Protein 3L82 (pdb70)

Nearest PDB structures (foldseek):
  8w8g-assembly2_C  TM=9.616E-01  e=1.452E-21  Homo sapiens
  3bqo-assembly1_A  TM=9.490E-01  e=7.844E-21  Homo sapiens
  8w8g-assembly2_D  TM=9.387E-01  e=7.844E-21  Homo sapiens
  1h6o-assembly1_A-2  TM=8.846E-01  e=1.031E-17  Homo sapiens
  3bu8-assembly1_B  TM=7.447E-01  e=5.905E-07  Homo sapiens

B-factor: mean 56.63, std 23.35, range [15.98, 159.86]

Solvent-accessible surface area: 20944 Å² total

Radius of gyration: 24.96 Å; Cα contacts (8 Å, |Δi|>4): 464; chains: 2; bounding box: 60×70×69 Å

InterPro domains:
  IPR001005 SANT/Myb domain [PF00249] (380-427)
  IPR001005 SANT/Myb domain [PS50090] (375-428)
  IPR001005 SANT/Myb domain [SM00717] (379-430)
  IPR009057 Homedomain-like superfamily [SSF46689] (382-435)
  IPR013867 Telomere repeat-binding factor, dimerisation domain [PF08558] (77-269)
  IPR017357 Telomeric repeat-binding factor 1/2 [PIRSF038016] (1-439)
  IPR017930 Myb domain [PS51294] (375-432)
  IPR036507 Telomere repeat-binding factor, dimerisation domain superfamily [G3DSA:1.25.40.210] (58-268)
  IPR036507 Telomere repeat-binding factor, dimerisation domain superfamily [SSF63600] (63-265)
  IPR052450 Telomeric Repeat-Binding Domain-Containing Protein [PTHR46734] (14-439)

Organism: Homo sapiens (NCBI:txid9606)

Foldseek 3Di:
DCVVVVVVLVVLLLLLVLLLQLLVCLLVVPVVSNVVSLVVSVVSVVPHPDDDPVSVLSVLSNVLSVLLVCLLVFQDDDDPPRLDGSLNVSCSLVVRDDDDVVLSVLVNVLSLVSSLLSCVVQVLPSSVVSLCVPVVDPDDPPCNVVVVCSVPRDRPCVVCVVSDPPVPSVSVVSVVSSVVSVPRDVVVVVVVVVD/DVDDPDDDDDDDAAEEEEEPLCPPAPFHQVCLCCDDCWDWDAADQVCQQPPQGNAIKTANHVVGIYGYGYDYDQVRCLQVLQVHQAYEYEYAFFPVDDDPLVVVLVSVCNDCVSHHQLREYEYEHEHAADVTHGDPVVVCVSNVVVVSSHHYDYWYAYRNPGPGVVVRVVVSSVSRVVD

Secondary structure (DSSP, 8-state):
-THHHHHHHHHHH--HHHHHHHHHHHHHT-HHHHHHHHHHHHHHHHT-SEE-HHHHHHHHHHHHHHHHTTTT-TT---SSSTT--HHHHH--TTTS--SSHHHHHHHHHHHHHHHHHT---S-HHHHHHHHHHHT-SSS----HHHH--TTTTS--HHHHTTT-S---HHHHHHHHHHHHHTTS---HHHHHHH-/---SSSPPPP-PPPEE---GGGTSSSS-HHHH----SS--EEPPGGG--TTS---EEEESSSS-EEEE---S----HHHHHHH-SBEEEEEE--TT----HHHHHHH----TTSS-S-S-EEEEEEESSTTS---HHHHHHHTTGGGG-S-EEEEEEETTT-TTHHHHHHHHTTTTTT-

CATH classification: 1.25.40.210

Structure (mmCIF, N/CA/C/O backbone):
data_3L82
#
_entry.id   3L82
#
_cell.length_a   68.097
_cell.length_b   68.097
_cell.length_c   234.421
_cell.angle_alpha   90.00
_cell.angle_beta   90.00
_cell.angle_gamma   90.00
#
_symmetry.space_group_name_H-M   'P 43 21 2'
#
loop_
_entity.id
_entity.type
_entity.pdbx_description
1 polymer 'Telomeric repeat-binding factor 1'
2 polymer 'F-box only protein 4'
3 water water
#
loop_
_atom_site.group_PDB
_atom_site.id
_atom_site.type_symbol
_atom_site.label_atom_id
_atom_site.label_alt_id
_atom_site.label_comp_id
_atom_site.label_asym_id
_atom_site.label_entity_id
_atom_site.label_seq_id
_atom_site.pdbx_PDB_ins_code
_atom_site.Cartn_x
_atom_site.Cartn_y
_atom_site.Cartn_z
_atom_site.occupancy
_atom_site.B_iso_or_equiv
_atom_site.auth_seq_id
_atom_site.auth_comp_id
_atom_site.auth_asym_id
_atom_site.auth_atom_id
_atom_site.pdbx_PDB_model_num
ATOM 1 N N . ALA A 1 11 ? 49.483 -5.413 19.869 1.00 107.92 64 ALA A N 1
ATOM 2 C CA . ALA A 1 11 ? 49.875 -4.476 18.782 1.00 102.18 64 ALA A CA 1
ATOM 3 C C . ALA A 1 11 ? 49.053 -4.735 17.522 1.00 101.76 64 ALA A C 1
ATOM 4 O O . ALA A 1 11 ? 49.451 -5.513 16.658 1.00 108.30 64 ALA A O 1
ATOM 6 N N . GLY A 1 12 ? 47.901 -4.071 17.430 1.00 99.70 65 GLY A N 1
ATOM 7 C CA . GLY A 1 12 ? 47.008 -4.217 16.282 1.00 91.08 65 GLY A CA 1
ATOM 8 C C . GLY A 1 12 ? 47.673 -3.780 14.979 1.00 81.50 65 GLY A C 1
ATOM 9 O O . GLY A 1 12 ? 47.085 -3.869 13.896 1.00 76.67 65 GLY A O 1
ATOM 10 N N . LEU A 1 13 ? 48.908 -3.297 15.092 1.00 68.00 66 LEU A N 1
ATOM 11 C CA . LEU A 1 13 ? 49.668 -2.865 13.928 1.00 63.92 66 LEU A CA 1
ATOM 12 C C . LEU A 1 13 ? 50.057 -4.122 13.164 1.00 63.72 66 LEU A C 1
ATOM 13 O O . LEU A 1 13 ? 50.232 -4.098 11.946 1.00 56.70 66 LEU A O 1
ATOM 18 N N . VAL A 1 14 ? 50.186 -5.221 13.902 1.00 64.24 67 VAL A N 1
ATOM 19 C CA . VAL A 1 14 ? 50.544 -6.503 13.320 1.00 57.65 67 VAL A CA 1
ATOM 20 C C . VAL A 1 14 ? 49.458 -6.921 12.349 1.00 57.09 67 VAL A C 1
ATOM 21 O O . VAL A 1 14 ? 49.739 -7.279 11.209 1.00 59.20 67 VAL A O 1
ATOM 25 N N . ALA A 1 15 ? 48.213 -6.867 12.804 1.00 47.08 68 ALA A N 1
ATOM 26 C CA . ALA A 1 15 ? 47.095 -7.255 11.960 1.00 47.51 68 ALA A CA 1
ATOM 27 C C . ALA A 1 15 ? 47.070 -6.419 10.689 1.00 52.98 68 ALA A C 1
ATOM 28 O O . ALA A 1 15 ? 46.533 -6.847 9.667 1.00 63.45 68 ALA A O 1
ATOM 30 N N . GLU A 1 16 ? 47.660 -5.229 10.755 1.00 58.46 69 GLU A N 1
ATOM 31 C CA . GLU A 1 16 ? 47.703 -4.337 9.601 1.00 59.22 69 GLU A CA 1
ATOM 32 C C . GLU A 1 16 ? 48.901 -4.671 8.714 1.00 54.19 69 GLU A C 1
ATOM 33 O O . GLU A 1 16 ? 48.897 -4.383 7.518 1.00 59.30 69 GLU A O 1
ATOM 39 N N . ALA A 1 17 ? 49.923 -5.278 9.312 1.00 42.15 70 ALA A N 1
ATOM 40 C CA . ALA A 1 17 ? 51.116 -5.693 8.585 1.00 45.89 70 ALA A CA 1
ATOM 41 C C . ALA A 1 17 ? 50.806 -7.005 7.854 1.00 54.11 70 ALA A C 1
ATOM 42 O O . ALA A 1 17 ? 51.454 -7.344 6.863 1.00 60.37 70 ALA A O 1
ATOM 44 N N . GLU A 1 18 ? 49.815 -7.744 8.348 1.00 48.60 71 GLU A N 1
ATOM 45 C CA . GLU A 1 18 ? 49.429 -8.998 7.719 1.00 43.25 71 GLU A CA 1
ATOM 46 C C . GLU A 1 18 ? 48.615 -8.671 6.474 1.00 48.24 71 GLU A C 1
ATOM 47 O O . GLU A 1 18 ? 48.625 -9.417 5.494 1.00 48.00 71 GLU A O 1
ATOM 53 N N . ALA A 1 19 ? 47.906 -7.548 6.515 1.00 44.31 72 ALA A N 1
ATOM 54 C CA . ALA A 1 19 ? 47.105 -7.124 5.373 1.00 45.11 72 ALA A CA 1
ATOM 55 C C . ALA A 1 19 ? 48.038 -6.743 4.226 1.00 46.82 72 ALA A C 1
ATOM 56 O O . ALA A 1 19 ? 47.758 -7.050 3.063 1.00 44.70 72 ALA A O 1
ATOM 58 N N . VAL A 1 20 ? 49.149 -6.082 4.555 1.00 43.24 73 VAL A N 1
ATOM 59 C CA . VAL A 1 20 ? 50.119 -5.679 3.538 1.00 44.70 73 VAL A CA 1
ATOM 60 C C . VAL A 1 20 ? 50.748 -6.911 2.894 1.00 36.67 73 VAL A C 1
ATOM 61 O O . VAL A 1 20 ? 50.739 -7.039 1.672 1.00 48.37 73 VAL A O 1
ATOM 65 N N . ALA A 1 21 ? 51.289 -7.816 3.713 1.00 36.37 74 ALA A N 1
ATOM 66 C CA . ALA A 1 21 ? 51.911 -9.031 3.188 1.00 30.29 74 ALA A CA 1
ATOM 67 C C . ALA A 1 21 ? 50.921 -9.801 2.316 1.00 37.38 74 ALA A C 1
ATOM 68 O O . ALA A 1 21 ? 51.303 -10.378 1.294 1.00 44.97 74 ALA A O 1
ATOM 70 N N . ALA A 1 22 ? 49.648 -9.798 2.719 1.00 37.83 75 ALA A N 1
ATOM 71 C CA . ALA A 1 22 ? 48.594 -10.484 1.967 1.00 39.39 75 ALA A CA 1
ATOM 72 C C . ALA A 1 22 ? 48.357 -9.817 0.614 1.00 37.11 75 ALA A C 1
ATOM 73 O O . ALA A 1 22 ? 48.110 -10.492 -0.385 1.00 45.38 75 ALA A O 1
ATOM 75 N N . GLY A 1 23 ? 48.415 -8.486 0.588 1.00 42.80 76 GLY A N 1
ATOM 76 C CA . GLY A 1 23 ? 48.235 -7.761 -0.661 1.00 27.78 76 GLY A CA 1
ATOM 77 C C . GLY A 1 23 ? 49.345 -8.157 -1.628 1.00 35.18 76 GLY A C 1
ATOM 78 O O . GLY A 1 23 ? 49.109 -8.282 -2.828 1.00 39.33 76 GLY A O 1
ATOM 79 N N . TRP A 1 24 ? 50.554 -8.371 -1.101 1.00 33.61 77 TRP A N 1
ATOM 80 C CA . TRP A 1 24 ? 51.691 -8.761 -1.932 1.00 39.01 77 TRP A CA 1
ATOM 81 C C . TRP A 1 24 ? 51.575 -10.176 -2.500 1.00 44.32 77 TRP A C 1
ATOM 82 O O . TRP A 1 24 ? 51.869 -10.407 -3.680 1.00 39.48 77 TRP A O 1
ATOM 101 N N . LEU A 1 26 ? 48.849 -11.883 -3.008 1.00 30.97 79 LEU A N 1
ATOM 102 C CA . LEU A 1 26 ? 47.771 -11.931 -3.988 1.00 31.67 79 LEU A CA 1
ATOM 103 C C . LEU A 1 26 ? 48.244 -11.539 -5.392 1.00 33.43 79 LEU A C 1
ATOM 104 O O . LEU A 1 26 ? 47.942 -12.231 -6.363 1.00 37.17 79 LEU A O 1
ATOM 109 N N . ASP A 1 27 ? 48.985 -10.436 -5.500 1.00 39.92 80 ASP A N 1
ATOM 110 C CA . ASP A 1 27 ? 49.502 -9.983 -6.791 1.00 39.80 80 ASP A CA 1
ATOM 111 C C . ASP A 1 27 ? 50.485 -10.995 -7.376 1.00 38.68 80 ASP A C 1
ATOM 112 O O . ASP A 1 27 ? 50.555 -11.182 -8.598 1.00 43.05 80 ASP A O 1
ATOM 117 N N . PHE A 1 28 ? 51.253 -11.636 -6.503 1.00 31.28 81 PHE A N 1
ATOM 118 C CA . PHE A 1 28 ? 52.235 -12.600 -6.963 1.00 35.21 81 PHE A CA 1
ATOM 119 C C . PHE A 1 28 ? 51.584 -13.865 -7.522 1.00 43.61 81 PHE A C 1
ATOM 120 O O . PHE A 1 28 ? 52.053 -14.416 -8.522 1.00 48.16 81 PHE A O 1
ATOM 128 N N . LEU A 1 29 ? 50.514 -14.331 -6.881 1.00 40.32 82 LEU A N 1
ATOM 129 C CA . LEU A 1 29 ? 49.835 -15.535 -7.346 1.00 33.78 82 LEU A CA 1
ATOM 130 C C . LEU A 1 29 ? 49.131 -15.274 -8.680 1.00 27.67 82 LEU A C 1
ATOM 131 O O . LEU A 1 29 ? 49.154 -16.116 -9.570 1.00 36.53 82 LEU A O 1
ATOM 136 N N . CYS A 1 30 ? 48.533 -14.099 -8.826 1.00 35.35 83 CYS A N 1
ATOM 137 C CA . CYS A 1 30 ? 47.858 -13.742 -10.073 1.00 34.84 83 CYS A CA 1
ATOM 138 C C . CYS A 1 30 ? 48.829 -13.811 -11.261 1.00 45.13 83 CYS A C 1
ATOM 139 O O . CYS A 1 30 ? 48.548 -14.448 -12.280 1.00 52.63 83 CYS A O 1
ATOM 142 N N . LEU A 1 31 ? 49.970 -13.145 -11.113 1.00 43.15 84 LEU A N 1
ATOM 143 C CA . LEU A 1 31 ? 51.017 -13.100 -12.131 1.00 37.15 84 LEU A CA 1
ATOM 144 C C . LEU A 1 31 ? 51.522 -14.504 -12.471 1.00 37.21 84 LEU A C 1
ATOM 145 O O . LEU A 1 31 ? 51.875 -14.802 -13.612 1.00 45.26 84 LEU A O 1
ATOM 150 N N . SER A 1 32 ? 51.553 -15.375 -11.475 1.00 33.07 85 SER A N 1
ATOM 151 C CA . SER A 1 32 ? 52.025 -16.735 -11.691 1.00 28.96 85 SER A CA 1
ATOM 152 C C . SER A 1 32 ? 50.932 -17.581 -12.365 1.00 37.08 85 SER A C 1
ATOM 153 O O . SER A 1 32 ? 51.224 -18.527 -13.096 1.00 38.66 85 SER A O 1
ATOM 156 N N . LEU A 1 33 ? 49.671 -17.227 -12.130 1.00 37.52 86 LEU A N 1
ATOM 157 C CA . LEU A 1 33 ? 48.566 -17.961 -12.735 1.00 33.82 86 LEU A CA 1
ATOM 158 C C . LEU A 1 33 ? 48.489 -17.580 -14.216 1.00 34.66 86 LEU A C 1
ATOM 159 O O . LEU A 1 33 ? 48.240 -18.427 -15.069 1.00 30.83 86 LEU A O 1
ATOM 164 N N . CYS A 1 34 ? 48.710 -16.301 -14.510 1.00 34.75 87 CYS A N 1
ATOM 165 C CA . CYS A 1 34 ? 48.689 -15.816 -15.885 1.00 34.37 87 CYS A CA 1
ATOM 166 C C . CYS A 1 34 ? 49.771 -16.511 -16.722 1.00 36.28 87 CYS A C 1
ATOM 167 O O . CYS A 1 34 ? 49.547 -16.826 -17.882 1.00 35.46 87 CYS A O 1
ATOM 170 N N . ARG A 1 35 ? 50.932 -16.765 -16.127 1.00 34.01 88 ARG A N 1
ATOM 171 C CA . ARG A 1 35 ? 52.026 -17.431 -16.839 1.00 46.19 88 ARG A CA 1
ATOM 172 C C . ARG A 1 35 ? 51.743 -18.894 -17.128 1.00 42.78 88 ARG A C 1
ATOM 173 O O . ARG A 1 35 ? 52.135 -19.423 -18.166 1.00 46.22 88 ARG A O 1
ATOM 181 N N . ALA A 1 36 ? 51.083 -19.567 -16.200 1.00 43.82 89 ALA A N 1
ATOM 182 C CA . ALA A 1 36 ? 50.772 -20.962 -16.431 1.00 38.78 89 ALA A CA 1
ATOM 183 C C . ALA A 1 36 ? 49.739 -21.050 -17.566 1.00 40.62 89 ALA A C 1
ATOM 184 O O . ALA A 1 36 ? 49.784 -21.964 -18.381 1.00 53.30 89 ALA A O 1
ATOM 186 N N . PHE A 1 37 ? 48.833 -20.078 -17.623 1.00 43.87 90 PHE A N 1
ATOM 187 C CA . PHE A 1 37 ? 47.795 -20.034 -18.655 1.00 45.53 90 PHE A CA 1
ATOM 188 C C . PHE A 1 37 ? 48.414 -19.881 -20.048 1.00 43.56 90 PHE A C 1
ATOM 189 O O . PHE A 1 37 ? 48.046 -20.586 -20.984 1.00 45.65 90 PHE A O 1
ATOM 197 N N . ARG A 1 38 ? 49.352 -18.950 -20.177 1.00 47.99 91 ARG A N 1
ATOM 198 C CA . ARG A 1 38 ? 50.027 -18.700 -21.447 1.00 47.52 91 ARG A CA 1
ATOM 199 C C . ARG A 1 38 ? 50.903 -19.870 -21.927 1.00 45.11 91 ARG A C 1
ATOM 200 O O . ARG A 1 38 ? 50.921 -20.185 -23.116 1.00 53.03 91 ARG A O 1
ATOM 208 N N . ASP A 1 39 ? 51.608 -20.525 -21.007 1.00 40.17 92 ASP A N 1
ATOM 209 C CA . ASP A 1 39 ? 52.488 -21.635 -21.385 1.00 47.73 92 ASP A CA 1
ATOM 210 C C . ASP A 1 39 ? 51.870 -23.037 -21.476 1.00 41.78 92 ASP A C 1
ATOM 211 O O . ASP A 1 39 ? 52.535 -23.967 -21.906 1.00 41.54 92 ASP A O 1
ATOM 216 N N . GLY A 1 40 ? 50.620 -23.207 -21.065 1.00 34.27 93 GLY A N 1
ATOM 217 C CA . GLY A 1 40 ? 49.998 -24.524 -21.158 1.00 27.02 93 GLY A CA 1
ATOM 218 C C . GLY A 1 40 ? 50.380 -25.511 -20.064 1.00 35.30 93 GLY A C 1
ATOM 219 O O . GLY A 1 40 ? 50.374 -26.727 -20.278 1.00 42.62 93 GLY A O 1
ATOM 220 N N . ARG A 1 41 ? 50.707 -25.006 -18.879 1.00 34.31 94 ARG A N 1
ATOM 221 C CA . ARG A 1 41 ? 51.088 -25.890 -17.785 1.00 36.05 94 ARG A CA 1
ATOM 222 C C . ARG A 1 41 ? 49.887 -26.140 -16.881 1.00 38.38 94 ARG A C 1
ATOM 223 O O . ARG A 1 41 ? 49.695 -25.464 -15.874 1.00 48.10 94 ARG A O 1
ATOM 231 N N . SER A 1 42 ? 49.085 -27.130 -17.251 1.00 44.12 95 SER A N 1
ATOM 232 C CA . SER A 1 42 ? 47.877 -27.474 -16.510 1.00 45.23 95 SER A CA 1
ATOM 233 C C . SER A 1 42 ? 48.072 -27.757 -15.031 1.00 44.27 95 SER A C 1
ATOM 234 O O . SER A 1 42 ? 47.346 -27.216 -14.198 1.00 44.55 95 SER A O 1
ATOM 237 N N . GLU A 1 43 ? 49.033 -28.608 -14.692 1.00 41.85 96 GLU A N 1
ATOM 238 C CA . GLU A 1 43 ? 49.249 -28.911 -13.289 1.00 39.76 96 GLU A CA 1
ATOM 239 C C . GLU A 1 43 ? 49.766 -27.728 -12.483 1.00 33.93 96 GLU A C 1
ATOM 240 O O . GLU A 1 43 ? 49.476 -27.628 -11.289 1.00 37.15 96 GLU A O 1
ATOM 246 N N . ASP A 1 44 ? 50.516 -26.828 -13.118 1.00 27.44 97 ASP A N 1
ATOM 247 C CA . ASP A 1 44 ? 51.010 -25.660 -12.395 1.00 40.56 97 ASP A CA 1
ATOM 248 C C . ASP A 1 44 ? 49.828 -24.737 -12.130 1.00 36.06 97 ASP A C 1
ATOM 249 O O . ASP A 1 44 ? 49.720 -24.148 -11.056 1.00 40.38 97 ASP A O 1
ATOM 254 N N . PHE A 1 45 ? 48.938 -24.642 -13.116 1.00 26.06 98 PHE A N 1
ATOM 255 C CA . PHE A 1 45 ? 47.756 -23.800 -13.044 1.00 35.10 98 PHE A CA 1
ATOM 256 C C . PHE A 1 45 ? 46.868 -24.226 -11.870 1.00 36.36 98 PHE A C 1
ATOM 257 O O . PHE A 1 45 ? 46.408 -23.397 -11.086 1.00 36.46 98 PHE A O 1
ATOM 265 N N . ARG A 1 46 ? 46.649 -25.529 -11.750 1.00 30.13 99 ARG A N 1
ATOM 266 C CA . ARG A 1 46 ? 45.825 -26.082 -10.683 1.00 35.14 99 ARG A CA 1
ATOM 267 C C . ARG A 1 46 ? 46.363 -25.795 -9.270 1.00 31.51 99 ARG A C 1
ATOM 268 O O . ARG A 1 46 ? 45.600 -25.439 -8.372 1.00 35.86 99 ARG A O 1
ATOM 276 N N . ARG A 1 47 ? 47.670 -25.952 -9.074 1.00 36.34 100 ARG A N 1
ATOM 277 C CA . ARG A 1 47 ? 48.283 -25.717 -7.762 1.00 38.39 100 ARG A CA 1
ATOM 278 C C . ARG A 1 47 ? 48.261 -24.248 -7.357 1.00 38.59 100 ARG A C 1
ATOM 279 O O . ARG A 1 47 ? 47.984 -23.921 -6.201 1.00 37.60 100 ARG A O 1
ATOM 287 N N . THR A 1 48 ? 48.548 -23.372 -8.318 1.00 27.22 101 THR A N 1
ATOM 288 C CA . THR A 1 48 ? 48.562 -21.951 -8.065 1.00 29.41 101 THR A CA 1
ATOM 289 C C . THR A 1 48 ? 47.136 -21.473 -7.823 1.00 32.81 101 THR A C 1
ATOM 290 O O . THR A 1 48 ? 46.904 -20.488 -7.114 1.00 32.09 101 THR A O 1
ATOM 294 N N . ARG A 1 49 ? 46.180 -22.189 -8.404 1.00 32.04 102 ARG A N 1
ATOM 295 C CA . ARG A 1 49 ? 44.778 -21.858 -8.228 1.00 32.41 102 ARG A CA 1
ATOM 296 C C . ARG A 1 49 ? 44.339 -22.163 -6.790 1.00 30.20 102 ARG A C 1
ATOM 297 O O . ARG A 1 49 ? 43.600 -21.382 -6.196 1.00 28.46 102 ARG A O 1
ATOM 305 N N . ASN A 1 50 ? 44.791 -23.294 -6.239 1.00 22.58 103 ASN A N 1
ATOM 306 C CA . ASN A 1 50 ? 44.421 -23.679 -4.861 1.00 24.00 103 ASN A CA 1
ATOM 307 C C . ASN A 1 50 ? 45.069 -22.768 -3.817 1.00 24.81 103 ASN A C 1
ATOM 308 O O . ASN A 1 50 ? 44.498 -22.538 -2.752 1.00 36.21 103 ASN A O 1
ATOM 313 N N . SER A 1 51 ? 46.261 -22.254 -4.121 1.00 29.95 104 SER A N 1
ATOM 314 C CA . SER A 1 51 ? 46.943 -21.353 -3.202 1.00 24.36 104 SER A CA 1
ATOM 31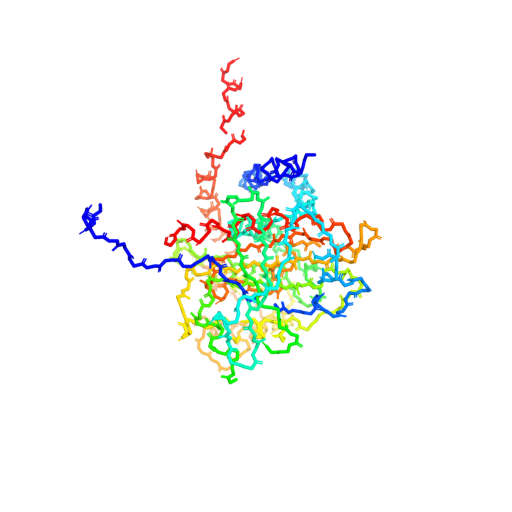5 C C . SER A 1 51 ? 46.182 -20.031 -3.174 1.00 24.57 104 SER A C 1
ATOM 316 O O . SER A 1 51 ? 45.935 -19.475 -2.103 1.00 29.23 104 SER A O 1
ATOM 319 N N . ALA A 1 52 ? 45.787 -19.554 -4.352 1.00 22.44 105 ALA A N 1
ATOM 320 C CA . ALA A 1 52 ? 45.052 -18.291 -4.491 1.00 25.13 105 ALA A CA 1
ATOM 321 C C . ALA A 1 52 ? 43.665 -18.333 -3.833 1.00 24.82 105 ALA A C 1
ATOM 322 O O . ALA A 1 52 ? 43.198 -17.339 -3.252 1.00 31.91 105 ALA A O 1
ATOM 324 N N . GLU A 1 53 ? 43.010 -19.484 -3.935 1.00 28.47 106 GLU A N 1
ATOM 325 C CA . GLU A 1 53 ? 41.688 -19.685 -3.353 1.00 24.88 106 GLU A CA 1
ATOM 326 C C . GLU A 1 53 ? 41.748 -19.488 -1.833 1.00 38.07 106 GLU A C 1
ATOM 327 O O . GLU A 1 53 ? 40.946 -18.764 -1.243 1.00 46.37 106 GLU A O 1
ATOM 333 N N . ALA A 1 54 ? 42.715 -20.131 -1.201 1.00 29.23 107 ALA A N 1
ATOM 334 C CA . ALA A 1 54 ? 42.841 -20.032 0.242 1.00 36.21 107 ALA A CA 1
ATOM 335 C C . ALA A 1 54 ? 43.224 -18.614 0.669 1.00 30.73 107 ALA A C 1
ATOM 336 O O . ALA A 1 54 ? 42.601 -18.050 1.567 1.00 30.84 107 ALA A O 1
ATOM 338 N N . ILE A 1 55 ? 44.227 -18.032 0.015 1.00 30.94 108 ILE A N 1
ATOM 339 C CA . ILE A 1 55 ? 44.646 -16.672 0.340 1.00 30.58 108 ILE A CA 1
ATOM 340 C C . ILE A 1 55 ? 43.465 -15.689 0.266 1.00 33.57 108 ILE A C 1
ATOM 341 O O . ILE A 1 55 ? 43.354 -14.787 1.098 1.00 25.48 108 ILE A O 1
ATOM 346 N N . ILE A 1 56 ? 42.585 -15.859 -0.722 1.00 34.33 109 ILE A N 1
ATOM 347 C CA . ILE A 1 56 ? 41.416 -14.986 -0.842 1.00 30.78 109 ILE A CA 1
ATOM 348 C C . ILE A 1 56 ? 40.478 -15.173 0.360 1.00 35.92 109 ILE A C 1
ATOM 349 O O . ILE A 1 56 ? 39.910 -14.208 0.869 1.00 40.18 109 ILE A O 1
ATOM 354 N N . HIS A 1 57 ? 40.325 -16.414 0.810 1.00 38.55 110 HIS A N 1
ATOM 355 C CA . HIS A 1 57 ? 39.468 -16.721 1.955 1.00 39.75 110 HIS A CA 1
ATOM 356 C C . HIS A 1 57 ? 40.010 -16.118 3.250 1.00 38.89 110 HIS A C 1
ATOM 357 O O . HIS A 1 57 ? 39.249 -15.838 4.165 1.00 39.16 110 HIS A O 1
ATOM 364 N N . GLY A 1 58 ? 41.323 -15.920 3.323 1.00 36.74 111 GLY A N 1
ATOM 365 C CA . GLY A 1 58 ? 41.922 -15.372 4.533 1.00 32.40 111 GLY A CA 1
ATOM 366 C C . GLY A 1 58 ? 42.050 -13.862 4.626 1.00 38.14 111 GLY A C 1
ATOM 367 O O . GLY A 1 58 ? 42.484 -13.353 5.652 1.00 32.23 111 GLY A O 1
ATOM 368 N N . LEU A 1 59 ? 41.670 -13.141 3.575 1.00 42.25 112 LEU A N 1
ATOM 369 C CA . LEU A 1 59 ? 41.766 -11.682 3.577 1.00 42.97 112 LEU A CA 1
ATOM 370 C C . LEU A 1 59 ? 40.862 -11.034 4.630 1.00 45.61 112 LEU A C 1
ATOM 371 O O . LEU A 1 59 ? 39.716 -11.437 4.806 1.00 38.86 112 LEU A O 1
ATOM 376 N N . SER A 1 60 ? 41.375 -10.017 5.314 1.00 43.47 113 SER A N 1
ATOM 377 C CA . SER A 1 60 ? 40.596 -9.319 6.331 1.00 40.29 113 SER A CA 1
ATOM 378 C C . SER A 1 60 ? 40.059 -7.965 5.847 1.00 35.66 113 SER A C 1
ATOM 379 O O . SER A 1 60 ? 39.265 -7.325 6.541 1.00 44.07 113 SER A O 1
ATOM 382 N N . SER A 1 61 ? 40.495 -7.531 4.666 1.00 26.71 114 SER A N 1
ATOM 383 C CA . SER A 1 61 ? 40.039 -6.266 4.087 1.00 26.46 114 SER A CA 1
ATOM 384 C C . SER A 1 61 ? 40.123 -6.338 2.570 1.00 33.70 114 SER A C 1
ATOM 385 O O . SER A 1 61 ? 40.760 -7.242 2.028 1.00 42.65 114 SER A O 1
ATOM 388 N N . LEU A 1 62 ? 39.501 -5.384 1.881 1.00 29.92 115 LEU A N 1
ATOM 389 C CA . LEU A 1 62 ? 39.488 -5.424 0.426 1.00 35.34 115 LEU A CA 1
ATOM 390 C C . LEU A 1 62 ? 39.265 -4.058 -0.225 1.00 36.22 115 LEU A C 1
ATOM 391 O O . LEU A 1 62 ? 38.484 -3.261 0.279 1.00 33.80 115 LEU A O 1
ATOM 396 N N . THR A 1 63 ? 39.940 -3.810 -1.350 1.00 37.22 116 THR A N 1
ATOM 397 C CA . THR A 1 63 ? 39.792 -2.562 -2.122 1.00 35.26 116 THR A CA 1
ATOM 398 C C . THR A 1 63 ? 39.367 -2.937 -3.554 1.00 34.76 116 THR A C 1
ATOM 399 O O . THR A 1 63 ? 39.375 -4.113 -3.918 1.00 34.34 116 THR A O 1
ATOM 403 N N . ALA A 1 64 ? 39.007 -1.943 -4.366 1.00 37.97 117 ALA A N 1
ATOM 404 C CA . ALA A 1 64 ? 38.593 -2.175 -5.757 1.00 35.93 117 ALA A CA 1
ATOM 405 C C . ALA A 1 64 ? 39.725 -2.773 -6.610 1.00 41.54 117 ALA A C 1
ATOM 406 O O . ALA A 1 64 ? 39.482 -3.545 -7.548 1.00 32.04 117 ALA A O 1
ATOM 408 N N . CYS A 1 65 ? 40.957 -2.410 -6.269 1.00 39.68 118 CYS A N 1
ATOM 409 C CA . CYS A 1 65 ? 42.139 -2.889 -6.972 1.00 42.13 118 CYS A CA 1
ATOM 410 C C . CYS A 1 65 ? 42.354 -4.378 -6.742 1.00 39.70 118 CYS A C 1
ATOM 411 O O . CYS A 1 65 ? 42.676 -5.131 -7.671 1.00 40.49 118 CYS A O 1
ATOM 414 N N . GLN A 1 66 ? 42.199 -4.802 -5.495 1.00 34.33 119 GLN A N 1
ATOM 415 C CA . GLN A 1 66 ? 42.379 -6.208 -5.160 1.00 28.99 119 GLN A CA 1
ATOM 416 C C . GLN A 1 66 ? 41.209 -7.017 -5.714 1.00 28.20 119 GLN A C 1
ATOM 417 O O . GLN A 1 66 ? 41.387 -8.145 -6.148 1.00 28.89 119 GLN A O 1
ATOM 423 N N . LEU A 1 67 ? 40.016 -6.430 -5.708 1.00 23.34 120 LEU A N 1
ATOM 424 C CA . LEU A 1 67 ? 38.847 -7.117 -6.245 1.00 23.75 120 LEU A CA 1
ATOM 425 C C . LEU A 1 67 ? 39.022 -7.404 -7.741 1.00 25.46 120 LEU A C 1
ATOM 426 O O . LEU A 1 67 ? 38.652 -8.479 -8.219 1.00 35.70 120 LEU A O 1
ATOM 431 N N . ARG A 1 68 ? 39.586 -6.446 -8.476 1.00 34.23 121 ARG A N 1
ATOM 432 C CA . ARG A 1 68 ? 39.793 -6.615 -9.920 1.00 34.50 121 ARG A CA 1
ATOM 433 C C . ARG A 1 68 ? 40.797 -7.740 -10.177 1.00 30.63 121 ARG A C 1
ATOM 434 O O . ARG A 1 68 ? 40.614 -8.554 -11.088 1.00 32.84 121 ARG A O 1
ATOM 442 N N . THR A 1 69 ? 41.843 -7.791 -9.354 1.00 31.58 122 THR A N 1
ATOM 443 C CA . THR A 1 69 ? 42.854 -8.835 -9.457 1.00 29.80 122 THR A CA 1
ATOM 444 C C . THR A 1 69 ? 42.195 -10.203 -9.230 1.00 38.76 122 THR A C 1
ATOM 445 O O . THR A 1 69 ? 42.554 -11.192 -9.873 1.00 34.18 122 THR A O 1
ATOM 449 N N . ILE A 1 70 ? 41.228 -10.264 -8.316 1.00 36.62 123 ILE A N 1
ATOM 450 C CA . ILE A 1 70 ? 40.549 -11.527 -8.050 1.00 26.07 123 ILE A CA 1
ATOM 451 C C . ILE A 1 70 ? 39.696 -11.938 -9.254 1.00 28.42 123 ILE A C 1
ATOM 452 O O . ILE A 1 70 ? 39.716 -13.092 -9.671 1.00 37.30 123 ILE A O 1
ATOM 457 N N . TYR A 1 71 ? 38.959 -10.985 -9.814 1.00 29.46 124 TYR A N 1
ATOM 458 C CA . TYR A 1 71 ? 38.122 -11.237 -10.982 1.00 24.79 124 TYR A CA 1
ATOM 459 C C . TYR A 1 71 ? 38.948 -11.792 -12.168 1.00 27.52 124 TYR A C 1
ATOM 460 O O . TYR A 1 71 ? 38.493 -12.662 -12.898 1.00 26.35 124 TYR A O 1
ATOM 469 N N . ILE A 1 72 ? 40.164 -11.284 -12.353 1.00 24.64 125 ILE A N 1
ATOM 470 C CA . ILE A 1 72 ? 41.012 -11.758 -13.433 1.00 20.93 125 ILE A CA 1
ATOM 471 C C . ILE A 1 72 ? 41.313 -13.242 -13.264 1.00 28.71 125 ILE A C 1
ATOM 472 O O . ILE A 1 72 ? 41.215 -14.003 -14.227 1.00 32.71 125 ILE A O 1
ATOM 477 N N . CYS A 1 73 ? 41.659 -13.660 -12.048 1.00 24.69 126 CYS A N 1
ATOM 478 C CA . CYS A 1 73 ? 41.932 -15.080 -11.784 1.00 24.28 126 CYS A CA 1
ATOM 479 C C . CYS A 1 73 ? 40.682 -15.938 -12.060 1.00 27.47 126 CYS A C 1
ATOM 480 O O . CYS A 1 73 ? 40.781 -17.021 -12.631 1.00 31.10 126 CYS A O 1
ATOM 483 N N . GLN A 1 74 ? 39.509 -15.445 -11.656 1.00 27.90 127 GLN A N 1
ATOM 484 C CA . GLN A 1 74 ? 38.250 -16.160 -11.881 1.00 32.23 127 GLN A CA 1
ATOM 485 C C . GLN A 1 74 ? 37.951 -16.357 -13.376 1.00 31.96 127 GLN A C 1
ATOM 486 O O . GLN A 1 74 ? 37.511 -17.434 -13.797 1.00 27.91 127 GLN A O 1
ATOM 492 N N . PHE A 1 75 ? 38.162 -15.300 -14.161 1.00 24.02 128 PHE A N 1
ATOM 493 C CA . PHE A 1 75 ? 37.931 -15.338 -15.607 1.00 23.45 128 PHE A CA 1
ATOM 494 C C . PHE A 1 75 ? 38.755 -16.477 -16.252 1.00 30.21 128 PHE A C 1
ATOM 495 O O . PHE A 1 75 ? 38.228 -17.295 -17.003 1.00 33.37 128 PHE A O 1
ATOM 503 N N . LEU A 1 76 ? 40.045 -16.527 -15.943 1.00 31.91 129 LEU A N 1
ATOM 504 C CA . LEU A 1 76 ? 40.925 -17.559 -16.494 1.00 24.53 129 LEU A CA 1
ATOM 505 C C . LEU A 1 76 ? 40.496 -18.994 -16.154 1.00 26.04 129 LEU A C 1
ATOM 506 O O . LEU A 1 76 ? 40.619 -19.887 -16.997 1.00 24.54 129 LEU A O 1
ATOM 511 N N . THR A 1 77 ? 39.985 -19.221 -14.937 1.00 24.91 130 THR A N 1
ATOM 512 C CA . THR A 1 77 ? 39.562 -20.574 -14.555 1.00 27.98 130 THR A CA 1
ATOM 513 C C . THR A 1 77 ? 38.348 -21.021 -15.355 1.00 29.40 130 THR A C 1
ATOM 514 O O . THR A 1 77 ? 38.164 -22.215 -15.584 1.00 34.79 130 THR A O 1
ATOM 518 N N . ARG A 1 78 ? 37.515 -20.072 -15.782 1.00 24.84 131 ARG A N 1
ATOM 519 C CA . ARG A 1 78 ? 36.334 -20.434 -16.564 1.00 26.12 131 ARG A CA 1
ATOM 520 C C . ARG A 1 78 ? 36.738 -20.721 -18.008 1.00 34.47 131 ARG A C 1
ATOM 521 O O . ARG A 1 78 ? 36.232 -21.663 -18.624 1.00 30.54 131 ARG A O 1
ATOM 529 N N . ILE A 1 79 ? 37.647 -19.912 -18.551 1.00 34.23 132 ILE A N 1
ATOM 530 C CA . ILE A 1 79 ? 38.089 -20.099 -19.935 1.00 26.39 132 ILE A CA 1
ATOM 531 C C . ILE A 1 79 ? 38.767 -21.449 -20.099 1.00 29.19 132 ILE A C 1
ATOM 532 O O . ILE A 1 79 ? 38.566 -22.133 -21.100 1.00 25.65 132 ILE A O 1
ATOM 537 N N . ALA A 1 80 ? 39.561 -21.829 -19.105 1.00 32.74 133 ALA A N 1
ATOM 538 C CA . ALA A 1 80 ? 40.284 -23.095 -19.137 1.00 32.07 133 ALA A CA 1
ATOM 539 C C . ALA A 1 80 ? 39.329 -24.292 -19.215 1.00 42.16 133 ALA A C 1
ATOM 540 O O . ALA A 1 80 ? 39.727 -25.388 -19.609 1.00 41.32 133 ALA A O 1
ATOM 542 N N . ALA A 1 81 ? 38.073 -24.081 -18.837 1.00 42.62 134 ALA A N 1
ATOM 543 C CA . ALA A 1 81 ? 37.082 -25.153 -18.875 1.00 33.00 134 ALA A CA 1
ATOM 544 C C . ALA A 1 81 ? 35.982 -24.859 -19.899 1.00 37.64 134 ALA A C 1
ATOM 545 O O . ALA A 1 81 ? 34.889 -25.423 -19.830 1.00 37.35 134 ALA A O 1
ATOM 547 N N . GLY A 1 82 ? 36.285 -23.980 -20.851 1.00 31.16 135 GLY A N 1
ATOM 548 C CA . GLY A 1 82 ? 35.319 -23.606 -21.871 1.00 29.27 135 GLY A CA 1
ATOM 549 C C . GLY A 1 82 ? 34.605 -24.735 -22.599 1.00 38.69 135 GLY A C 1
ATOM 550 O O . GLY A 1 82 ? 33.417 -24.611 -22.901 1.00 40.52 135 GLY A O 1
ATOM 551 N N . LYS A 1 83 ? 35.314 -25.825 -22.892 1.00 41.25 136 LYS A N 1
ATOM 552 C CA . LYS A 1 83 ? 34.713 -26.965 -23.592 1.00 39.57 136 LYS A CA 1
ATOM 553 C C . LYS A 1 83 ? 34.155 -28.056 -22.675 1.00 45.53 136 LYS A C 1
ATOM 554 O O . LYS A 1 83 ? 33.575 -29.027 -23.161 1.00 50.74 136 LYS A O 1
ATOM 560 N N . THR A 1 84 ? 34.341 -27.916 -21.364 1.00 33.59 137 THR A N 1
ATOM 561 C CA . THR A 1 84 ? 33.810 -28.907 -20.423 1.00 34.46 137 THR A CA 1
ATOM 562 C C . THR A 1 84 ? 32.364 -28.518 -20.082 1.00 37.10 137 THR A C 1
ATOM 563 O O . THR A 1 84 ? 32.082 -28.018 -18.994 1.00 37.69 137 THR A O 1
ATOM 567 N N . LEU A 1 85 ? 31.465 -28.751 -21.039 1.00 33.26 138 LEU A N 1
ATOM 568 C CA . LEU A 1 85 ? 30.039 -28.419 -20.953 1.00 47.78 138 LEU A CA 1
ATOM 569 C C . LEU A 1 85 ? 29.228 -28.689 -19.693 1.00 49.67 138 LEU A C 1
ATOM 570 O O . LEU A 1 85 ? 28.297 -27.932 -19.397 1.00 44.28 138 LEU A O 1
ATOM 575 N N . ASP A 1 86 ? 29.542 -29.745 -18.950 1.00 49.67 139 ASP A N 1
ATOM 576 C CA . ASP A 1 86 ? 28.749 -30.029 -17.758 1.00 51.99 139 ASP A CA 1
ATOM 577 C C . ASP A 1 86 ? 29.319 -29.544 -16.425 1.00 51.79 139 ASP A C 1
ATOM 578 O O . ASP A 1 86 ? 28.726 -29.795 -15.374 1.00 53.45 139 ASP A O 1
ATOM 583 N N . ALA A 1 87 ? 30.459 -28.854 -16.450 1.00 41.78 140 ALA A N 1
ATOM 584 C CA . ALA A 1 87 ? 31.019 -28.336 -15.203 1.00 42.58 140 ALA A CA 1
ATOM 585 C C . ALA A 1 87 ? 30.128 -27.172 -14.783 1.00 41.09 140 ALA A C 1
ATOM 586 O O . ALA A 1 87 ? 29.603 -26.457 -15.633 1.00 43.75 140 ALA A O 1
ATOM 588 N N . GLN A 1 88 ? 29.949 -26.987 -13.480 1.00 38.72 141 GLN A N 1
ATOM 589 C CA . GLN A 1 88 ? 29.114 -25.900 -12.983 1.00 39.54 141 GLN A CA 1
ATOM 590 C C . GLN A 1 88 ? 29.937 -24.973 -12.075 1.00 42.12 141 GLN A C 1
ATOM 591 O O . GLN A 1 88 ? 30.589 -25.425 -11.136 1.00 45.96 141 GLN A O 1
ATOM 597 N N . PHE A 1 89 ? 29.897 -23.675 -12.356 1.00 43.87 142 PHE A N 1
ATOM 598 C CA . PHE A 1 89 ? 30.663 -22.696 -11.587 1.00 32.94 142 PHE A CA 1
ATOM 599 C C . PHE A 1 89 ? 29.797 -21.777 -10.730 1.00 37.29 142 PHE A C 1
ATOM 600 O O . PHE A 1 89 ? 30.308 -21.125 -9.822 1.00 34.91 142 PHE A O 1
ATOM 608 N N . GLU A 1 90 ? 28.498 -21.716 -11.016 1.00 41.79 143 GLU A N 1
ATOM 609 C CA . GLU A 1 90 ? 27.597 -20.840 -10.256 1.00 48.49 143 GLU A CA 1
ATOM 610 C C . GLU A 1 90 ? 26.448 -21.580 -9.555 1.00 46.05 143 GLU A C 1
ATOM 611 O O . GLU A 1 90 ? 25.976 -22.615 -10.032 1.00 47.09 143 GLU A O 1
ATOM 617 N N . ASN A 1 91 ? 25.996 -21.031 -8.426 1.00 53.79 144 ASN A N 1
ATOM 618 C CA . ASN A 1 91 ? 24.906 -21.631 -7.657 1.00 53.10 144 ASN A CA 1
ATOM 619 C C . ASN A 1 91 ? 23.736 -22.044 -8.533 1.00 57.52 144 ASN A C 1
ATOM 620 O O . ASN A 1 91 ? 22.998 -22.965 -8.191 1.00 65.61 144 ASN A O 1
ATOM 625 N N . ASP A 1 92 ? 23.557 -21.349 -9.654 1.00 54.97 145 ASP A N 1
ATOM 626 C CA . ASP A 1 92 ? 22.499 -21.681 -10.602 1.00 46.06 145 ASP A CA 1
ATOM 627 C C . ASP A 1 92 ? 23.100 -22.738 -11.536 1.00 43.63 145 ASP A C 1
ATOM 628 O O . ASP A 1 92 ? 24.016 -22.451 -12.297 1.00 55.88 145 ASP A O 1
ATOM 633 N N . GLU A 1 93 ? 22.574 -23.957 -11.474 1.00 43.05 146 GLU A N 1
ATOM 634 C CA . GLU A 1 93 ? 23.089 -25.076 -12.265 1.00 45.28 146 GLU A CA 1
ATOM 635 C C . GLU A 1 93 ? 22.966 -24.998 -13.783 1.00 46.53 146 GLU A C 1
ATOM 636 O O . GLU A 1 93 ? 23.571 -25.799 -14.492 1.00 39.71 146 GLU A O 1
ATOM 642 N N . ARG A 1 94 ? 22.179 -24.059 -14.288 1.00 49.19 147 ARG A N 1
ATOM 643 C CA . ARG A 1 94 ? 21.990 -23.938 -15.731 1.00 50.83 147 ARG A CA 1
ATOM 644 C C . ARG A 1 94 ? 23.120 -23.215 -16.469 1.00 46.75 147 ARG A C 1
ATOM 645 O O . ARG A 1 94 ? 23.296 -23.407 -17.671 1.00 47.14 147 ARG A O 1
ATOM 653 N N . ILE A 1 95 ? 23.877 -22.388 -15.752 1.00 40.93 148 ILE A N 1
ATOM 654 C CA . ILE A 1 95 ? 24.960 -21.625 -16.360 1.00 39.62 148 ILE A CA 1
ATOM 655 C C . ILE A 1 95 ? 26.175 -22.464 -16.764 1.00 39.00 148 ILE A C 1
ATOM 656 O O . ILE A 1 95 ? 26.758 -23.170 -15.942 1.00 40.00 148 ILE A O 1
ATOM 661 N N . THR A 1 96 ? 26.547 -22.370 -18.039 1.00 35.07 149 THR A N 1
ATOM 662 C CA . THR A 1 96 ? 27.698 -23.093 -18.573 1.00 36.62 149 THR A CA 1
ATOM 663 C C . THR A 1 96 ? 28.971 -22.271 -18.309 1.00 31.54 149 THR A C 1
ATOM 664 O O . THR A 1 96 ? 28.898 -21.082 -17.979 1.00 29.79 149 THR A O 1
ATOM 668 N N . PRO A 1 97 ? 30.150 -22.895 -18.434 1.00 29.59 150 PRO A N 1
ATOM 669 C CA . PRO A 1 97 ? 31.420 -22.185 -18.197 1.00 32.26 150 PRO A CA 1
ATOM 670 C C . PRO A 1 97 ? 31.594 -20.882 -19.005 1.00 32.81 150 PRO A C 1
ATOM 671 O O . PRO A 1 97 ? 32.012 -19.848 -18.461 1.00 30.03 150 PRO A O 1
ATOM 675 N N . LEU A 1 98 ? 31.269 -20.905 -20.293 1.00 23.14 151 LEU A N 1
ATOM 676 C CA . LEU A 1 98 ? 31.428 -19.682 -21.076 1.00 31.64 151 LEU A CA 1
ATOM 677 C C . LEU A 1 98 ? 30.444 -18.598 -20.668 1.00 25.30 151 LEU A C 1
ATOM 678 O O . LEU A 1 98 ? 30.780 -17.412 -20.725 1.00 28.95 151 LEU A O 1
ATOM 683 N N . GLU A 1 99 ? 29.249 -18.973 -20.217 1.00 33.09 152 GLU A N 1
ATOM 684 C CA . GLU A 1 99 ? 28.292 -17.949 -19.783 1.00 31.90 152 GLU A CA 1
ATOM 685 C C . GLU A 1 99 ? 28.805 -17.334 -18.485 1.00 26.34 152 GLU A C 1
ATOM 686 O O . GLU A 1 99 ? 28.570 -16.156 -18.200 1.00 37.55 152 GLU A O 1
ATOM 692 N N . SER A 1 100 ? 29.513 -18.141 -17.699 1.00 28.47 153 SER A N 1
ATOM 693 C CA . SER A 1 100 ? 30.080 -17.678 -16.437 1.00 33.85 153 SER A CA 1
ATOM 694 C C . SER A 1 100 ? 31.243 -16.726 -16.717 1.00 33.23 153 SER A C 1
ATOM 695 O O . SER A 1 100 ? 31.385 -15.700 -16.061 1.00 37.29 153 SER A O 1
ATOM 698 N N . ALA A 1 101 ? 32.066 -17.061 -17.706 1.00 24.99 154 ALA A N 1
ATOM 699 C CA . ALA A 1 101 ? 33.197 -16.203 -18.072 1.00 30.82 154 ALA A CA 1
ATOM 700 C C . ALA A 1 101 ? 32.686 -14.839 -18.532 1.00 32.97 154 ALA A C 1
ATOM 701 O O . ALA A 1 101 ? 33.241 -13.800 -18.171 1.00 42.81 154 ALA A O 1
ATOM 703 N N . LEU A 1 102 ? 31.619 -14.845 -19.324 1.00 31.68 155 LEU A N 1
ATOM 704 C CA . LEU A 1 102 ? 31.030 -13.598 -19.830 1.00 41.03 155 LEU A CA 1
ATOM 705 C C . LEU A 1 102 ? 30.506 -12.684 -18.705 1.00 38.15 155 LEU A C 1
ATOM 706 O O . LEU A 1 102 ? 30.593 -11.462 -18.803 1.00 44.39 155 LEU A O 1
ATOM 719 N N . ILE A 1 104 ? 31.677 -12.536 -15.594 1.00 39.77 157 ILE A N 1
ATOM 720 C CA . ILE A 1 104 ? 32.867 -12.019 -14.943 1.00 35.46 157 ILE A CA 1
ATOM 721 C C . ILE A 1 104 ? 33.525 -10.927 -15.787 1.00 32.15 157 ILE A C 1
ATOM 722 O O . ILE A 1 104 ? 33.995 -9.923 -15.245 1.00 31.75 157 ILE A O 1
ATOM 727 N N . TRP A 1 105 ? 33.539 -11.115 -17.108 1.00 24.69 158 TRP A N 1
ATOM 728 C CA . TRP A 1 105 ? 34.181 -10.158 -17.999 1.00 34.04 158 TRP A CA 1
ATOM 729 C C . TRP A 1 105 ? 33.419 -8.849 -18.002 1.00 30.45 158 TRP A C 1
ATOM 730 O O . TRP A 1 105 ? 33.996 -7.791 -18.257 1.00 43.22 158 TRP A O 1
ATOM 741 N N . GLY A 1 106 ? 32.123 -8.920 -17.710 1.00 35.31 159 GLY A N 1
ATOM 742 C CA . GLY A 1 106 ? 31.322 -7.711 -17.642 1.00 39.01 159 GLY A CA 1
ATOM 743 C C . GLY A 1 106 ? 31.613 -6.929 -16.364 1.00 48.38 159 GLY A C 1
ATOM 744 O O . GLY A 1 106 ? 31.339 -5.731 -16.289 1.00 60.09 159 GLY A O 1
ATOM 745 N N . SER A 1 107 ? 32.172 -7.597 -15.356 1.00 38.61 160 SER A N 1
ATOM 746 C CA . SER A 1 107 ? 32.494 -6.944 -14.078 1.00 49.46 160 SER A CA 1
ATOM 747 C C . SER A 1 107 ? 33.903 -6.336 -14.005 1.00 45.19 160 SER A C 1
ATOM 748 O O . SER A 1 107 ? 34.195 -5.535 -13.121 1.00 42.15 160 SER A O 1
ATOM 751 N N . ILE A 1 108 ? 34.781 -6.731 -14.916 1.00 33.28 161 ILE A N 1
ATOM 752 C CA . ILE A 1 108 ? 36.137 -6.206 -14.913 1.00 48.11 161 ILE A CA 1
ATOM 753 C C . ILE A 1 108 ? 36.126 -4.859 -15.615 1.00 56.55 161 ILE A C 1
ATOM 754 O O . ILE A 1 108 ? 35.825 -4.775 -16.806 1.00 61.64 161 ILE A O 1
ATOM 759 N N . GLU A 1 109 ? 36.436 -3.801 -14.871 1.00 67.69 162 GLU A N 1
ATOM 760 C CA . GLU A 1 109 ? 36.444 -2.466 -15.451 1.00 72.18 162 GLU A CA 1
ATOM 761 C C . GLU A 1 109 ? 37.423 -2.392 -16.624 1.00 69.06 162 GLU A C 1
ATOM 762 O O . GLU A 1 109 ? 38.582 -2.806 -16.525 1.00 61.48 162 GLU A O 1
ATOM 768 N N . LYS A 1 110 ? 36.925 -1.873 -17.742 1.00 71.83 163 LYS A N 1
ATOM 769 C CA . LYS A 1 110 ? 37.699 -1.760 -18.968 1.00 72.72 163 LYS A CA 1
ATOM 770 C C . LYS A 1 110 ? 38.940 -0.888 -18.879 1.00 74.20 163 LYS A C 1
ATOM 771 O O . LYS A 1 110 ? 38.940 0.164 -18.234 1.00 67.68 163 LYS A O 1
ATOM 777 N N . GLU A 1 111 ? 39.996 -1.345 -19.544 1.00 71.60 164 GLU A N 1
ATOM 778 C CA . GLU A 1 111 ? 41.262 -0.633 -19.589 1.00 76.39 164 GLU A CA 1
ATOM 779 C C . GLU A 1 111 ? 41.565 -0.345 -21.059 1.00 75.54 164 GLU A C 1
ATOM 780 O O . GLU A 1 111 ? 42.092 0.712 -21.402 1.00 76.23 164 GLU A O 1
ATOM 786 N N . HIS A 1 112 ? 41.218 -1.299 -21.918 1.00 72.24 165 HIS A N 1
ATOM 787 C CA . HIS A 1 112 ? 41.419 -1.172 -23.359 1.00 65.62 165 HIS A CA 1
ATOM 788 C C . HIS A 1 112 ? 40.061 -1.409 -24.013 1.00 64.07 165 HIS A C 1
ATOM 789 O O . HIS A 1 112 ? 39.733 -2.538 -24.383 1.00 68.85 165 HIS A O 1
ATOM 796 N N . ASP A 1 113 ? 39.276 -0.347 -24.154 1.00 57.46 166 ASP A N 1
ATOM 797 C CA . ASP A 1 113 ? 37.938 -0.448 -24.727 1.00 59.99 166 ASP A CA 1
ATOM 798 C C . ASP A 1 113 ? 37.768 -1.339 -25.959 1.00 62.30 166 ASP A C 1
ATOM 799 O O . ASP A 1 113 ? 36.888 -2.203 -25.988 1.00 64.12 166 ASP A O 1
ATOM 804 N N . LYS A 1 114 ? 38.598 -1.129 -26.975 1.00 64.59 167 LYS A N 1
ATOM 805 C CA . LYS A 1 114 ? 38.497 -1.906 -28.204 1.00 56.02 167 LYS A CA 1
ATOM 806 C C . LYS A 1 114 ? 38.626 -3.405 -27.987 1.00 49.60 167 LYS A C 1
ATOM 807 O O . LYS A 1 114 ? 37.718 -4.173 -28.316 1.00 48.70 167 LYS A O 1
ATOM 813 N N . LEU A 1 115 ? 39.768 -3.819 -27.458 1.00 35.53 168 LEU A N 1
ATOM 814 C CA . LEU A 1 115 ? 40.020 -5.228 -27.194 1.00 46.10 168 LEU A CA 1
ATOM 815 C C . LEU A 1 115 ? 38.941 -5.864 -26.285 1.00 49.76 168 LEU A C 1
ATOM 816 O O . LEU A 1 115 ? 38.521 -6.999 -26.508 1.00 41.61 168 LEU A O 1
ATOM 821 N N . HIS A 1 116 ? 38.492 -5.129 -25.273 1.00 44.92 169 HIS A N 1
ATOM 822 C CA . HIS A 1 116 ? 37.479 -5.635 -24.354 1.00 42.42 169 HIS A CA 1
ATOM 823 C C . HIS A 1 116 ? 36.200 -6.019 -25.093 1.00 36.56 169 HIS A C 1
ATOM 824 O O . HIS A 1 116 ? 35.622 -7.090 -24.855 1.00 40.03 169 HIS A O 1
ATOM 831 N N . GLU A 1 117 ? 35.751 -5.140 -25.980 1.00 37.43 170 GLU A N 1
ATOM 832 C CA . GLU A 1 117 ? 34.537 -5.389 -26.748 1.00 45.66 170 GLU A CA 1
ATOM 833 C C . GLU A 1 117 ? 34.709 -6.541 -27.744 1.00 46.78 170 GLU A C 1
ATOM 834 O O . GLU A 1 117 ? 33.753 -7.256 -28.044 1.00 49.81 170 GLU A O 1
ATOM 840 N N . GLU A 1 118 ? 35.921 -6.723 -28.257 1.00 40.56 171 GLU A N 1
ATOM 841 C CA . GLU A 1 118 ? 36.182 -7.803 -29.210 1.00 42.55 171 GLU A CA 1
ATOM 842 C C . GLU A 1 118 ? 36.099 -9.154 -28.502 1.00 43.77 171 GLU A C 1
ATOM 843 O O . GLU A 1 118 ? 35.489 -10.104 -29.002 1.00 45.81 171 GLU A O 1
ATOM 849 N N . ILE A 1 119 ? 36.738 -9.238 -27.340 1.00 32.96 172 ILE A N 1
ATOM 850 C CA . ILE A 1 119 ? 36.730 -10.465 -26.550 1.00 36.88 172 ILE A CA 1
ATOM 851 C C . ILE A 1 119 ? 35.292 -10.811 -26.126 1.00 33.21 172 ILE A C 1
ATOM 852 O O . ILE A 1 119 ? 34.894 -11.975 -26.121 1.00 31.11 172 ILE A O 1
ATOM 857 N N . GLN A 1 120 ? 34.513 -9.789 -25.798 1.00 25.64 173 GLN A N 1
ATOM 858 C CA . GLN A 1 120 ? 33.131 -9.980 -25.385 1.00 28.20 173 GLN A CA 1
ATOM 859 C C . GLN A 1 120 ? 32.286 -10.589 -26.503 1.00 27.65 173 GLN A C 1
ATOM 860 O O . GLN A 1 120 ? 31.541 -11.547 -26.282 1.00 36.24 173 GLN A O 1
ATOM 866 N N . ASN A 1 121 ? 32.384 -10.027 -27.702 1.00 31.46 174 ASN A N 1
ATOM 867 C CA . ASN A 1 121 ? 31.619 -10.566 -28.820 1.00 30.47 174 ASN A CA 1
ATOM 868 C C . ASN A 1 121 ? 32.028 -12.012 -29.153 1.00 27.34 174 ASN A C 1
ATOM 869 O O . ASN A 1 121 ? 31.164 -12.831 -29.456 1.00 34.09 174 ASN A O 1
ATOM 874 N N . LEU A 1 122 ? 33.326 -12.331 -29.075 1.00 31.77 175 LEU A N 1
ATOM 875 C CA . LEU A 1 122 ? 33.797 -13.690 -29.377 1.00 27.63 175 LEU A CA 1
ATOM 876 C C . LEU A 1 122 ? 33.329 -14.729 -28.345 1.00 28.65 175 LEU A C 1
ATOM 877 O O . LEU A 1 122 ? 33.050 -15.881 -28.700 1.00 29.15 175 LEU A O 1
ATOM 882 N N . ILE A 1 123 ? 33.233 -14.332 -27.075 1.00 28.67 176 ILE A N 1
ATOM 883 C CA . ILE A 1 123 ? 32.747 -15.246 -26.031 1.00 26.34 176 ILE A CA 1
ATOM 884 C C . ILE A 1 123 ? 31.246 -15.554 -26.213 1.00 28.82 176 ILE A C 1
ATOM 885 O O . ILE A 1 123 ? 30.809 -16.688 -26.050 1.00 28.43 176 ILE A O 1
ATOM 890 N N . LYS A 1 124 ? 30.462 -14.538 -26.548 1.00 29.48 177 LYS A N 1
ATOM 891 C CA . LYS A 1 124 ? 29.030 -14.728 -26.764 1.00 37.97 177 LYS A CA 1
ATOM 892 C C . LYS A 1 124 ? 28.784 -15.734 -27.883 1.00 40.53 177 LYS A C 1
ATOM 893 O O . LYS A 1 124 ? 27.866 -16.551 -27.802 1.00 34.68 177 LYS A O 1
ATOM 899 N N . ILE A 1 125 ? 29.607 -15.662 -28.928 1.00 41.32 178 ILE A N 1
ATOM 900 C CA . ILE A 1 125 ? 29.467 -16.548 -30.077 1.00 35.15 178 ILE A CA 1
ATOM 901 C C . ILE A 1 125 ? 29.853 -17.992 -29.791 1.00 29.94 178 ILE A C 1
ATOM 902 O O . ILE A 1 125 ? 29.125 -18.917 -30.161 1.00 28.59 178 ILE A O 1
ATOM 907 N N . GLN A 1 126 ? 30.995 -18.180 -29.133 1.00 31.40 179 GLN A N 1
ATOM 908 C CA . GLN A 1 126 ? 31.488 -19.514 -28.805 1.00 27.83 179 GLN A CA 1
ATOM 909 C C . GLN A 1 126 ? 30.644 -20.251 -27.766 1.00 37.32 179 GLN A C 1
ATOM 910 O O . GLN A 1 126 ? 30.546 -21.480 -27.790 1.00 35.31 179 GLN A O 1
ATOM 916 N N . ALA A 1 127 ? 30.032 -19.496 -26.861 1.00 32.19 180 ALA A N 1
ATOM 917 C CA . ALA A 1 127 ? 29.178 -20.078 -25.823 1.00 37.98 180 ALA A CA 1
ATOM 918 C C . ALA A 1 127 ? 28.078 -20.923 -26.469 1.00 31.46 180 ALA A C 1
ATOM 919 O O . ALA A 1 127 ? 27.624 -21.908 -25.890 1.00 30.67 180 ALA A O 1
ATOM 921 N N . ILE A 1 128 ? 27.654 -20.522 -27.671 1.00 31.39 181 ILE A N 1
ATOM 922 C CA . ILE A 1 128 ? 26.626 -21.245 -28.428 1.00 27.06 181 ILE A CA 1
ATOM 923 C C . ILE A 1 128 ? 27.272 -22.297 -29.339 1.00 39.04 181 ILE A C 1
ATOM 924 O O . ILE A 1 128 ? 26.781 -23.421 -29.468 1.00 37.79 181 ILE A O 1
ATOM 929 N N . ALA A 1 129 ? 28.384 -21.920 -29.962 1.00 26.09 182 ALA A N 1
ATOM 930 C CA . ALA A 1 129 ? 29.096 -22.814 -30.867 1.00 33.20 182 ALA A CA 1
ATOM 931 C C . ALA A 1 129 ? 29.509 -24.127 -30.215 1.00 37.64 182 ALA A C 1
ATOM 932 O O . ALA A 1 129 ? 29.313 -25.192 -30.817 1.00 38.84 182 ALA A O 1
ATOM 934 N N . VAL A 1 130 ? 30.072 -24.070 -29.000 1.00 35.33 183 VAL A N 1
ATOM 935 C CA . VAL A 1 130 ? 30.492 -25.301 -28.330 1.00 38.98 183 VAL A CA 1
ATOM 936 C C . VAL A 1 130 ? 29.318 -26.252 -28.107 1.00 38.90 183 VAL A C 1
ATOM 937 O O . VAL A 1 130 ? 29.497 -27.468 -28.052 1.00 39.50 183 VAL A O 1
ATOM 941 N N . CYS A 1 131 ? 28.115 -25.706 -27.983 1.00 43.01 184 CYS A N 1
ATOM 942 C CA . CYS A 1 131 ? 26.934 -26.548 -27.816 1.00 45.34 184 CYS A CA 1
ATOM 943 C C . CYS A 1 131 ? 26.561 -27.152 -29.173 1.00 48.79 184 CYS A C 1
ATOM 944 O O . CYS A 1 131 ? 26.310 -28.352 -29.271 1.00 55.67 184 CYS A O 1
ATOM 955 N N . GLU A 1 133 ? 28.422 -27.713 -31.879 1.00 55.93 186 GLU A N 1
ATOM 956 C CA . GLU A 1 133 ? 29.393 -28.668 -32.396 1.00 64.59 186 GLU A CA 1
ATOM 957 C C . GLU A 1 133 ? 29.438 -29.989 -31.631 1.00 64.63 186 GLU A C 1
ATOM 958 O O . GLU A 1 133 ? 30.073 -30.946 -32.071 1.00 64.73 186 GLU A O 1
ATOM 964 N N . ASN A 1 134 ? 28.767 -30.045 -30.488 1.00 66.52 187 ASN A N 1
ATOM 965 C CA . ASN A 1 134 ? 28.738 -31.273 -29.705 1.00 70.25 187 ASN A CA 1
ATOM 966 C C . ASN A 1 134 ? 27.420 -32.006 -29.972 1.00 73.60 187 ASN A C 1
ATOM 967 O O . ASN A 1 134 ? 27.254 -33.167 -29.596 1.00 65.45 187 ASN A O 1
ATOM 972 N N . GLY A 1 135 ? 26.490 -31.316 -30.631 1.00 75.60 188 GLY A N 1
ATOM 973 C CA . GLY A 1 135 ? 25.199 -31.902 -30.954 1.00 67.85 188 GLY A CA 1
ATOM 974 C C . GLY A 1 135 ? 24.105 -31.599 -29.943 1.00 69.19 188 GLY A C 1
ATOM 975 O O . GLY A 1 135 ? 23.081 -32.280 -29.913 1.00 71.93 188 GLY A O 1
ATOM 976 N N . ASN A 1 136 ? 24.316 -30.579 -29.115 1.00 59.21 189 ASN A N 1
ATOM 977 C CA . ASN A 1 136 ? 23.340 -30.192 -28.096 1.00 51.28 189 ASN A CA 1
ATOM 978 C C . ASN A 1 136 ? 22.515 -29.001 -28.579 1.00 51.77 189 ASN A C 1
ATOM 979 O O . ASN A 1 136 ? 22.615 -27.898 -28.035 1.00 61.59 189 ASN A O 1
ATOM 984 N N . PHE A 1 137 ? 21.696 -29.237 -29.600 1.00 49.23 190 PHE A N 1
ATOM 985 C CA . PHE A 1 137 ? 20.855 -28.201 -30.189 1.00 46.38 190 PHE A CA 1
ATOM 986 C C . PHE A 1 137 ? 19.932 -27.550 -29.175 1.00 55.73 190 PHE A C 1
ATOM 987 O O . PHE A 1 137 ? 19.704 -26.342 -29.223 1.00 60.87 190 PHE A O 1
ATOM 995 N N . LYS A 1 138 ? 19.408 -28.351 -28.252 1.00 61.79 191 LYS A N 1
ATOM 996 C CA . LYS A 1 138 ? 18.503 -27.836 -27.232 1.00 63.36 191 LYS A CA 1
ATOM 997 C C . LYS A 1 138 ? 19.196 -26.901 -26.249 1.00 63.87 191 LYS A C 1
ATOM 998 O O . LYS A 1 138 ? 18.670 -25.835 -25.926 1.00 60.61 191 LYS A O 1
ATOM 1004 N N . GLU A 1 139 ? 20.374 -27.293 -25.774 1.00 57.56 192 GLU A N 1
ATOM 1005 C CA . GLU A 1 139 ? 21.100 -26.451 -24.830 1.00 59.41 192 GLU A CA 1
ATOM 1006 C C . GLU A 1 139 ? 21.516 -25.122 -25.453 1.00 48.86 192 GLU A C 1
ATOM 1007 O O . GLU A 1 139 ? 21.399 -24.074 -24.816 1.00 46.27 192 GLU A O 1
ATOM 1013 N N . ALA A 1 140 ? 22.006 -25.168 -26.691 1.00 37.05 193 ALA A N 1
ATOM 1014 C CA . ALA A 1 140 ? 22.412 -23.952 -27.396 1.00 49.53 193 ALA A CA 1
ATOM 1015 C C . ALA A 1 140 ? 21.248 -22.958 -27.400 1.00 52.94 193 ALA A C 1
ATOM 1016 O O . ALA A 1 140 ? 21.439 -21.753 -27.223 1.00 51.32 193 ALA A O 1
ATOM 1018 N N . GLU A 1 141 ? 20.042 -23.485 -27.600 1.00 55.93 194 GLU A N 1
ATOM 1019 C CA . GLU A 1 141 ? 18.819 -22.692 -27.626 1.00 52.91 194 GLU A CA 1
ATOM 1020 C C . GLU A 1 141 ? 18.566 -22.058 -26.253 1.00 48.22 194 GLU A C 1
ATOM 1021 O O . GLU A 1 141 ? 18.098 -20.921 -26.153 1.00 47.52 194 GLU A O 1
ATOM 1027 N N . GLU A 1 142 ? 18.878 -22.807 -25.200 1.00 47.49 195 GLU A N 1
ATOM 1028 C CA . GLU A 1 142 ? 18.715 -22.333 -23.829 1.00 48.11 195 GLU A CA 1
ATOM 1029 C C . GLU A 1 142 ? 19.745 -21.236 -23.527 1.00 40.23 195 GLU A C 1
ATOM 1030 O O . GLU A 1 142 ? 19.445 -20.258 -22.839 1.00 45.39 195 GLU A O 1
ATOM 1036 N N . VAL A 1 143 ? 20.964 -21.411 -24.033 1.00 41.99 196 VAL A N 1
ATOM 1037 C CA . VAL A 1 143 ? 22.021 -20.437 -23.807 1.00 37.57 196 VAL A CA 1
ATOM 1038 C C . VAL A 1 143 ? 21.694 -19.146 -24.540 1.00 38.14 196 VAL A C 1
ATOM 1039 O O . VAL A 1 143 ? 21.887 -18.041 -24.008 1.00 32.06 196 VAL A O 1
ATOM 1043 N N . PHE A 1 144 ? 21.199 -19.294 -25.766 1.00 39.40 197 PHE A N 1
ATOM 1044 C CA . PHE A 1 144 ? 20.834 -18.146 -26.579 1.00 42.08 197 PHE A CA 1
ATOM 1045 C C . PHE A 1 144 ? 19.773 -17.301 -25.884 1.00 44.16 197 PHE A C 1
ATOM 1046 O O . PHE A 1 144 ? 19.853 -16.071 -25.880 1.00 43.81 197 PHE A O 1
ATOM 1054 N N . GLU A 1 145 ? 18.775 -17.973 -25.311 1.00 42.44 198 GLU A N 1
ATOM 1055 C CA . GLU A 1 145 ? 17.680 -17.300 -24.619 1.00 46.19 198 GLU A CA 1
ATOM 1056 C C . GLU A 1 145 ? 18.187 -16.546 -23.387 1.00 45.86 198 GLU A C 1
ATOM 1057 O O . GLU A 1 145 ? 17.712 -15.455 -23.077 1.00 47.80 198 GLU A O 1
ATOM 1063 N N . ARG A 1 146 ? 19.162 -17.123 -22.690 1.00 38.07 199 ARG A N 1
ATOM 1064 C CA . ARG A 1 146 ? 19.722 -16.480 -21.502 1.00 39.71 199 ARG A CA 1
ATOM 1065 C C . ARG A 1 146 ? 20.659 -15.299 -21.784 1.00 42.85 199 ARG A C 1
ATOM 1066 O O . ARG A 1 146 ? 20.843 -14.443 -20.918 1.00 43.69 199 ARG A O 1
ATOM 1074 N N . ILE A 1 147 ? 21.246 -15.252 -22.982 1.00 40.34 200 ILE A N 1
ATOM 1075 C CA . ILE A 1 147 ? 22.186 -14.176 -23.354 1.00 43.77 200 ILE A CA 1
ATOM 1076 C C . ILE A 1 147 ? 21.557 -13.024 -24.131 1.00 48.71 200 ILE A C 1
ATOM 1077 O O . ILE A 1 147 ? 21.794 -11.865 -23.813 1.00 53.33 200 ILE A O 1
ATOM 1082 N N . PHE A 1 148 ? 20.790 -13.351 -25.168 1.00 53.44 201 PHE A N 1
ATOM 1083 C CA . PHE A 1 148 ? 20.137 -12.348 -26.005 1.00 69.34 201 PHE A CA 1
ATOM 1084 C C . PHE A 1 148 ? 18.650 -12.224 -25.668 1.00 79.72 201 PHE A C 1
ATOM 1085 O O . PHE A 1 148 ? 17.986 -11.280 -26.096 1.00 77.32 201 PHE A O 1
ATOM 1093 N N . GLY A 1 149 ? 18.136 -13.189 -24.909 1.00 92.89 202 GLY A N 1
ATOM 1094 C CA . GLY A 1 149 ? 16.731 -13.192 -24.532 1.00 102.03 202 GLY A CA 1
ATOM 1095 C C . GLY A 1 149 ? 16.282 -11.947 -23.796 1.00 104.23 202 GLY A C 1
ATOM 1096 O O . GLY A 1 149 ? 16.321 -11.885 -22.567 1.00 107.89 202 GLY A O 1
ATOM 1097 N N . ASP A 1 150 ? 15.845 -10.956 -24.563 1.00 106.98 203 ASP A N 1
ATOM 1098 C CA . ASP A 1 150 ? 15.384 -9.688 -24.021 1.00 110.20 203 ASP A CA 1
ATOM 1099 C C . ASP A 1 150 ? 15.096 -8.769 -25.197 1.00 113.50 203 ASP A C 1
ATOM 1100 O O . ASP A 1 150 ? 16.007 -8.382 -25.928 1.00 117.68 203 ASP A O 1
ATOM 1105 N N . PRO A 1 151 ? 13.820 -8.419 -25.407 1.00 112.89 204 PRO A N 1
ATOM 1106 C CA . PRO A 1 151 ? 13.447 -7.535 -26.515 1.00 113.88 204 PRO A CA 1
ATOM 1107 C C . PRO A 1 151 ? 14.149 -6.176 -26.443 1.00 116.16 204 PRO A C 1
ATOM 1108 O O . PRO A 1 151 ? 13.597 -5.209 -25.921 1.00 112.42 204 PRO A O 1
ATOM 1112 N N . ASN A 1 152 ? 15.371 -6.118 -26.968 1.00 120.07 205 ASN A N 1
ATOM 1113 C CA . ASN A 1 152 ? 16.178 -4.893 -26.988 1.00 120.40 205 ASN A CA 1
ATOM 1114 C C . ASN A 1 152 ? 17.362 -5.040 -27.958 1.00 120.17 205 ASN A C 1
ATOM 1115 O O . ASN A 1 152 ? 17.678 -6.146 -28.376 1.00 113.48 205 ASN A O 1
ATOM 1120 N N . SER A 1 153 ? 18.029 -3.932 -28.285 1.00 121.60 206 SER A N 1
ATOM 1121 C CA . SER A 1 153 ? 19.158 -3.937 -29.219 1.00 123.89 206 SER A CA 1
ATOM 1122 C C . SER A 1 153 ? 20.604 -4.032 -28.592 1.00 124.38 206 SER A C 1
ATOM 1123 O O . SER A 1 153 ? 21.158 -2.988 -28.231 1.00 125.09 206 SER A O 1
ATOM 1126 N N . HIS A 1 154 ? 21.195 -5.259 -28.484 1.00 124.00 207 HIS A N 1
ATOM 1127 C CA . HIS A 1 154 ? 22.588 -5.567 -27.931 1.00 119.68 207 HIS A CA 1
ATOM 1128 C C . HIS A 1 154 ? 23.420 -6.594 -28.770 1.00 116.64 207 HIS A C 1
ATOM 1129 O O . HIS A 1 154 ? 22.941 -7.685 -29.041 1.00 112.61 207 HIS A O 1
ATOM 1144 N N . PRO A 1 156 ? 25.180 -6.984 -32.306 1.00 83.27 209 PRO A N 1
ATOM 1145 C CA . PRO A 1 156 ? 24.317 -7.075 -33.467 1.00 78.57 209 PRO A CA 1
ATOM 1146 C C . PRO A 1 156 ? 24.271 -8.412 -34.174 1.00 69.82 209 PRO A C 1
ATOM 1147 O O . PRO A 1 156 ? 23.660 -8.527 -35.232 1.00 67.99 209 PRO A O 1
ATOM 1151 N N . PHE A 1 157 ? 24.930 -9.423 -33.614 1.00 56.19 210 PHE A N 1
ATOM 1152 C CA . PHE A 1 157 ? 24.954 -10.759 -34.261 1.00 51.75 210 PHE A CA 1
ATOM 1153 C C . PHE A 1 157 ? 23.709 -11.609 -33.926 1.00 51.57 210 PHE A C 1
ATOM 1154 O O . PHE A 1 157 ? 23.587 -12.767 -34.363 1.00 48.82 210 PHE A O 1
ATOM 1162 N N . LYS A 1 158 ? 22.799 -11.035 -33.143 1.00 51.89 211 LYS A N 1
ATOM 1163 C CA . LYS A 1 158 ? 21.577 -11.716 -32.713 1.00 55.40 211 LYS A CA 1
ATOM 1164 C C . LYS A 1 158 ? 20.764 -12.386 -33.823 1.00 52.10 211 LYS A C 1
ATOM 1165 O O . LYS A 1 158 ? 20.376 -13.548 -33.697 1.00 50.55 211 LYS A O 1
ATOM 1171 N N . SER A 1 159 ? 20.501 -11.664 -34.907 1.00 49.36 212 SER A N 1
ATOM 1172 C CA . SER A 1 159 ? 19.723 -12.220 -36.012 1.00 47.71 212 SER A CA 1
ATOM 1173 C C . SER A 1 159 ? 20.414 -13.414 -36.672 1.00 55.57 212 SER A C 1
ATOM 1174 O O . SER A 1 159 ? 19.768 -14.395 -37.031 1.00 59.70 212 SER A O 1
ATOM 1177 N N . LYS A 1 160 ? 21.730 -13.329 -36.822 1.00 56.86 213 LYS A N 1
ATOM 1178 C CA . LYS A 1 160 ? 22.506 -14.399 -37.444 1.00 59.40 213 LYS A CA 1
ATOM 1179 C C . LYS A 1 160 ? 22.482 -15.686 -36.618 1.00 51.62 213 LYS A C 1
ATOM 1180 O O . LYS A 1 160 ? 22.194 -16.770 -37.132 1.00 46.43 213 LYS A O 1
ATOM 1186 N N . LEU A 1 161 ? 22.797 -15.561 -35.332 1.00 57.11 214 LEU A N 1
ATOM 1187 C CA . LEU A 1 161 ? 22.824 -16.717 -34.439 1.00 54.00 214 LEU A CA 1
ATOM 1188 C C . LEU A 1 161 ? 21.453 -17.362 -34.241 1.00 54.09 214 LEU A C 1
ATOM 1189 O O . LEU A 1 161 ? 21.360 -18.566 -33.985 1.00 54.63 214 LEU A O 1
ATOM 1194 N N . LEU A 1 162 ? 20.390 -16.569 -34.356 1.00 54.24 215 LEU A N 1
ATOM 1195 C CA . LEU A 1 162 ? 19.049 -17.115 -34.194 1.00 52.91 215 LEU A CA 1
ATOM 1196 C C . LEU A 1 162 ? 18.758 -18.047 -35.367 1.00 53.25 215 LEU A C 1
ATOM 1197 O O . LEU A 1 162 ? 18.210 -19.133 -35.180 1.00 47.98 215 LEU A O 1
ATOM 1210 N N . ILE A 1 164 ? 21.004 -19.621 -37.285 1.00 57.92 217 ILE A N 1
ATOM 1211 C CA . ILE A 1 164 ? 21.880 -20.777 -37.117 1.00 60.11 217 ILE A CA 1
ATOM 1212 C C . ILE A 1 164 ? 21.270 -21.806 -36.168 1.00 63.57 217 ILE A C 1
ATOM 1213 O O . ILE A 1 164 ? 21.407 -23.013 -36.376 1.00 55.33 217 ILE A O 1
ATOM 1218 N N . ILE A 1 165 ? 20.599 -21.325 -35.126 1.00 64.11 218 ILE A N 1
ATOM 1219 C CA . ILE A 1 165 ? 19.976 -22.215 -34.155 1.00 68.50 218 ILE A CA 1
ATOM 1220 C C . ILE A 1 165 ? 18.771 -22.957 -34.743 1.00 74.65 218 ILE A C 1
ATOM 1221 O O . ILE A 1 165 ? 18.658 -24.178 -34.602 1.00 73.57 218 ILE A O 1
ATOM 1226 N N . SER A 1 166 ? 17.879 -22.223 -35.404 1.00 81.84 219 SER A N 1
ATOM 1227 C CA . SER A 1 166 ? 16.698 -22.824 -36.019 1.00 81.81 219 SER A CA 1
ATOM 1228 C C . SER A 1 166 ? 17.112 -23.984 -36.915 1.00 85.81 219 SER A C 1
ATOM 1229 O O . SER A 1 166 ? 16.646 -25.106 -36.740 1.00 93.75 219 SER A O 1
ATOM 1232 N N . GLN A 1 167 ? 17.980 -23.707 -37.881 1.00 85.41 220 GLN A N 1
ATOM 1233 C CA . GLN A 1 167 ? 18.467 -24.747 -38.775 1.00 85.22 220 GLN A CA 1
ATOM 1234 C C . GLN A 1 167 ? 19.400 -25.609 -37.938 1.00 86.31 220 GLN A C 1
ATOM 1235 O O . GLN A 1 167 ? 20.618 -25.452 -37.985 1.00 82.10 220 GLN A O 1
ATOM 1241 N N . LYS A 1 168 ? 18.806 -26.513 -37.162 1.00 94.75 221 LYS A N 1
ATOM 1242 C CA . LYS A 1 168 ? 19.543 -27.399 -36.265 1.00 98.84 221 LYS A CA 1
ATOM 1243 C C . LYS A 1 168 ? 20.665 -28.211 -36.901 1.00 103.50 221 LYS A C 1
ATOM 1244 O O . LYS A 1 168 ? 20.505 -29.396 -37.193 1.00 108.97 221 LYS A O 1
ATOM 1250 N N . ASP A 1 169 ? 21.805 -27.556 -37.097 1.00 108.27 222 ASP A N 1
ATOM 1251 C CA . ASP A 1 169 ? 22.993 -28.177 -37.671 1.00 113.47 222 ASP A CA 1
ATOM 1252 C C . ASP A 1 169 ? 24.146 -27.188 -37.532 1.00 119.29 222 ASP A C 1
ATOM 1253 O O . ASP A 1 169 ? 23.965 -25.983 -37.721 1.00 123.13 222 ASP A O 1
ATOM 1258 N N . THR A 1 170 ? 25.327 -27.694 -37.189 1.00 120.76 223 THR A N 1
ATOM 1259 C CA . THR A 1 170 ? 26.496 -26.838 -37.023 1.00 120.87 223 THR A CA 1
ATOM 1260 C C . THR A 1 170 ? 26.730 -25.991 -38.273 1.00 123.10 223 THR A C 1
ATOM 1261 O O . THR A 1 170 ? 27.116 -26.511 -39.320 1.00 128.02 223 THR A O 1
ATOM 1265 N N . PHE A 1 171 ? 26.480 -24.689 -38.163 1.00 118.57 224 PHE A N 1
ATOM 1266 C CA . PHE A 1 171 ? 26.685 -23.778 -39.285 1.00 115.35 224 PHE A CA 1
ATOM 1267 C C . PHE A 1 171 ? 28.161 -23.393 -39.269 1.00 111.94 224 PHE A C 1
ATOM 1268 O O . PHE A 1 171 ? 28.525 -22.271 -38.919 1.00 111.37 224 PHE A O 1
ATOM 1276 N N . HIS A 1 172 ? 29.006 -24.351 -39.639 1.00 112.00 225 HIS A N 1
ATOM 1277 C CA . HIS A 1 172 ? 30.449 -24.154 -39.664 1.00 106.48 225 HIS A CA 1
ATOM 1278 C C . HIS A 1 172 ? 30.847 -22.869 -40.385 1.00 100.27 225 HIS A C 1
ATOM 1279 O O . HIS A 1 172 ? 31.714 -22.132 -39.918 1.00 97.24 225 HIS A O 1
ATOM 1286 N N . SER A 1 173 ? 30.205 -22.609 -41.520 1.00 89.26 226 SER A N 1
ATOM 1287 C CA . SER A 1 173 ? 30.494 -21.430 -42.325 1.00 85.39 226 SER A CA 1
ATOM 1288 C C . SER A 1 173 ? 30.756 -20.161 -41.512 1.00 75.55 226 SER A C 1
ATOM 1289 O O . SER A 1 173 ? 31.728 -19.455 -41.760 1.00 83.97 226 SER A O 1
ATOM 1292 N N . PHE A 1 174 ? 29.894 -19.881 -40.539 1.00 64.25 227 PHE A N 1
ATOM 1293 C CA . PHE A 1 174 ? 30.020 -18.688 -39.700 1.00 52.25 227 PHE A CA 1
ATOM 1294 C C . PHE A 1 174 ? 30.996 -18.880 -38.533 1.00 47.51 227 PHE A C 1
ATOM 1295 O O . PHE A 1 174 ? 31.910 -18.076 -38.352 1.00 53.04 227 PHE A O 1
ATOM 1303 N N . PHE A 1 175 ? 30.797 -19.939 -37.744 1.00 46.26 228 PHE A N 1
ATOM 1304 C CA . PHE A 1 175 ? 31.658 -20.228 -36.589 1.00 44.66 228 PHE A CA 1
ATOM 1305 C C . PHE A 1 175 ? 33.125 -20.393 -36.970 1.00 48.19 228 PHE A C 1
ATOM 1306 O O . PHE A 1 175 ? 33.997 -20.418 -36.104 1.00 61.36 228 PHE A O 1
ATOM 1314 N N . GLN A 1 176 ? 33.395 -20.504 -38.266 1.00 54.92 229 GLN A N 1
ATOM 1315 C CA . GLN A 1 176 ? 34.757 -20.665 -38.762 1.00 55.68 229 GLN A CA 1
ATOM 1316 C C . GLN A 1 176 ? 35.517 -19.334 -38.680 1.00 53.30 229 GLN A C 1
ATOM 1317 O O . GLN A 1 176 ? 36.702 -19.303 -38.356 1.00 50.46 229 GLN A O 1
ATOM 1323 N N . HIS A 1 177 ? 34.822 -18.239 -38.975 1.00 42.62 230 HIS A N 1
ATOM 1324 C CA . HIS A 1 177 ? 35.414 -16.911 -38.942 1.00 53.36 230 HIS A CA 1
ATOM 1325 C C . HIS A 1 177 ? 35.423 -16.262 -37.549 1.00 49.04 230 HIS A C 1
ATOM 1326 O O . HIS A 1 177 ? 35.878 -15.127 -37.397 1.00 54.74 230 HIS A O 1
ATOM 1333 N N . PHE A 1 178 ? 34.900 -16.966 -36.548 1.00 37.89 231 PHE A N 1
ATOM 1334 C CA . PHE A 1 178 ? 34.887 -16.471 -35.168 1.00 37.52 231 PHE A CA 1
ATOM 1335 C C . PHE A 1 178 ? 35.048 -17.697 -34.279 1.00 41.87 231 PHE A C 1
ATOM 1336 O O . PHE A 1 178 ? 34.267 -17.913 -33.347 1.00 55.98 231 PHE A O 1
ATOM 1344 N N . SER A 1 179 ? 36.079 -18.484 -34.580 1.00 37.71 232 SER A N 1
ATOM 1345 C CA . SER A 1 179 ? 36.366 -19.745 -33.899 1.00 43.14 232 SER A CA 1
ATOM 1346 C C . SER A 1 179 ? 36.930 -19.658 -32.491 1.00 37.40 232 SER A C 1
ATOM 1347 O O . SER A 1 179 ? 37.302 -18.584 -32.018 1.00 34.15 232 SER A O 1
ATOM 1350 N N . TYR A 1 180 ? 37.002 -20.824 -31.852 1.00 33.99 233 TYR A N 1
ATOM 1351 C CA . TYR A 1 180 ? 37.523 -20.970 -30.497 1.00 34.49 233 TYR A CA 1
ATOM 1352 C C . TYR A 1 180 ? 38.968 -20.493 -30.461 1.00 39.77 233 TYR A C 1
ATOM 1353 O O . TYR A 1 180 ? 39.405 -19.845 -29.506 1.00 47.85 233 TYR A O 1
ATOM 1362 N N . ASN A 1 181 ? 39.703 -20.828 -31.519 1.00 42.13 234 ASN A N 1
ATOM 1363 C CA . ASN A 1 181 ? 41.105 -20.455 -31.657 1.00 39.78 234 ASN A CA 1
ATOM 1364 C C . ASN A 1 181 ? 41.260 -18.923 -31.725 1.00 42.90 234 ASN A C 1
ATOM 1365 O O . ASN A 1 181 ? 42.175 -18.358 -31.112 1.00 33.98 234 ASN A O 1
ATOM 1370 N N . HIS A 1 182 ? 40.369 -18.248 -32.456 1.00 34.84 235 HIS A N 1
ATOM 1371 C CA . HIS A 1 182 ? 40.439 -16.786 -32.556 1.00 37.49 235 HIS A CA 1
ATOM 1372 C C . HIS A 1 182 ? 40.103 -16.129 -31.220 1.00 44.27 235 HIS A C 1
ATOM 1373 O O . HIS A 1 182 ? 40.622 -15.053 -30.906 1.00 49.42 235 HIS A O 1
ATOM 1396 N N . GLU A 1 185 ? 43.286 -16.557 -28.977 1.00 39.73 238 GLU A N 1
ATOM 1397 C CA . GLU A 1 185 ? 44.381 -15.649 -29.339 1.00 47.28 238 GLU A CA 1
ATOM 1398 C C . GLU A 1 185 ? 44.183 -14.247 -28.743 1.00 45.37 238 GLU A C 1
ATOM 1399 O O . GLU A 1 185 ? 45.116 -13.669 -28.180 1.00 43.14 238 GLU A O 1
ATOM 1405 N N . LYS A 1 186 ? 42.975 -13.697 -28.873 1.00 33.32 239 LYS A N 1
ATOM 1406 C CA . LYS A 1 186 ? 42.690 -12.382 -28.312 1.00 36.73 239 LYS A CA 1
ATOM 1407 C C . LYS A 1 186 ? 42.825 -12.399 -26.780 1.00 34.31 239 LYS A C 1
ATOM 1408 O O . LYS A 1 186 ? 43.375 -11.471 -26.182 1.00 40.05 239 LYS A O 1
ATOM 1414 N N . ILE A 1 187 ? 42.336 -13.448 -26.132 1.00 43.20 240 ILE A N 1
ATOM 1415 C CA . ILE A 1 187 ? 42.447 -13.500 -24.679 1.00 36.02 240 ILE A CA 1
ATOM 1416 C C . ILE A 1 187 ? 43.907 -13.567 -24.243 1.00 36.83 240 ILE A C 1
ATOM 1417 O O . ILE A 1 187 ? 44.277 -12.988 -23.222 1.00 36.83 240 ILE A O 1
ATOM 1422 N N . LYS A 1 188 ? 44.744 -14.249 -25.022 1.00 38.20 241 LYS A N 1
ATOM 1423 C CA . LYS A 1 188 ? 46.161 -14.339 -24.683 1.00 38.17 241 LYS A CA 1
ATOM 1424 C C . LYS A 1 188 ? 46.921 -13.037 -24.961 1.00 40.87 241 LYS A C 1
ATOM 1425 O O . LYS A 1 188 ? 48.028 -12.841 -24.471 1.00 49.01 241 LYS A O 1
ATOM 1431 N N . SER A 1 189 ? 46.323 -12.130 -25.725 1.00 40.66 242 SER A N 1
ATOM 1432 C CA . SER A 1 189 ? 46.980 -10.849 -25.980 1.00 44.89 242 SER A CA 1
ATOM 1433 C C . SER A 1 189 ? 46.681 -9.963 -24.766 1.00 46.14 242 SER A C 1
ATOM 1434 O O . SER A 1 189 ? 47.473 -9.094 -24.398 1.00 49.25 242 SER A O 1
ATOM 1437 N N . TYR A 1 190 ? 45.528 -10.203 -24.146 1.00 48.07 243 TYR A N 1
ATOM 1438 C CA . TYR A 1 190 ? 45.113 -9.458 -22.957 1.00 44.62 243 TYR A CA 1
ATOM 1439 C C . TYR A 1 190 ? 45.988 -9.868 -21.774 1.00 44.46 243 TYR A C 1
ATOM 1440 O O . TYR A 1 190 ? 46.435 -9.032 -20.987 1.00 41.02 243 TYR A O 1
ATOM 1449 N N . VAL A 1 191 ? 46.223 -11.168 -21.652 1.00 43.96 244 VAL A N 1
ATOM 1450 C CA . VAL A 1 191 ? 47.034 -11.695 -20.569 1.00 40.94 244 VAL A CA 1
ATOM 1451 C C . VAL A 1 191 ? 48.462 -11.146 -20.598 1.00 43.77 244 VAL A C 1
ATOM 1452 O O . VAL A 1 191 ? 49.119 -11.070 -19.556 1.00 53.67 244 VAL A O 1
ATOM 1456 N N . ASN A 1 192 ? 48.941 -10.762 -21.782 1.00 45.23 245 ASN A N 1
ATOM 1457 C CA . ASN A 1 192 ? 50.290 -10.207 -21.907 1.00 41.56 245 ASN A CA 1
ATOM 1458 C C . ASN A 1 192 ? 50.302 -8.774 -21.387 1.00 44.79 245 ASN A C 1
ATOM 1459 O O . ASN A 1 192 ? 51.306 -8.313 -20.853 1.00 46.66 245 ASN A O 1
ATOM 1464 N N . TYR A 1 193 ? 49.186 -8.071 -21.553 1.00 36.86 246 TYR A N 1
ATOM 1465 C CA . TYR A 1 193 ? 49.083 -6.703 -21.064 1.00 50.34 246 TYR A CA 1
ATOM 1466 C C . TYR A 1 193 ? 48.999 -6.733 -19.547 1.00 54.75 246 TYR A C 1
ATOM 1467 O O . TYR A 1 193 ? 49.364 -5.763 -18.882 1.00 63.28 246 TYR A O 1
ATOM 1476 N N . VAL A 1 194 ? 48.512 -7.847 -19.000 1.00 47.03 247 VAL A N 1
ATOM 1477 C CA . VAL A 1 194 ? 48.403 -7.978 -17.552 1.00 42.94 247 VAL A CA 1
ATOM 1478 C C . VAL A 1 194 ? 49.776 -8.334 -16.994 1.00 45.63 247 VAL A C 1
ATOM 1479 O O . VAL A 1 194 ? 50.197 -7.800 -15.970 1.00 39.67 247 VAL A O 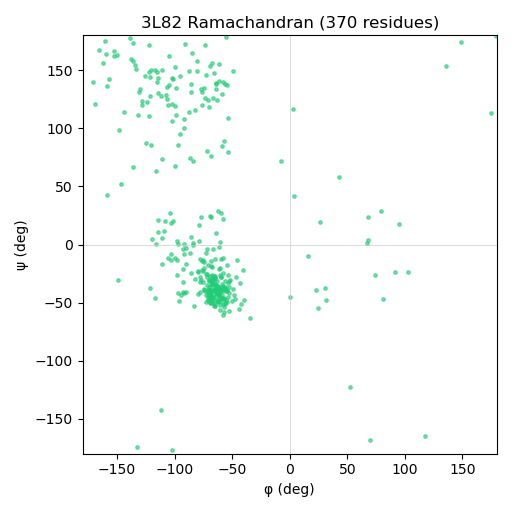1
ATOM 1483 N N . LEU A 1 195 ? 50.473 -9.234 -17.677 1.00 40.51 248 LEU A N 1
ATOM 1484 C CA . LEU A 1 195 ? 51.802 -9.633 -17.244 1.00 51.15 248 LEU A CA 1
ATOM 1485 C C . LEU A 1 195 ? 52.781 -8.455 -17.199 1.00 64.33 248 LEU A C 1
ATOM 1486 O O . LEU A 1 195 ? 53.593 -8.351 -16.275 1.00 62.89 248 LEU A O 1
ATOM 1491 N N . SER A 1 196 ? 52.709 -7.560 -18.178 1.00 61.71 249 SER A N 1
ATOM 1492 C CA . SER A 1 196 ? 53.628 -6.430 -18.186 1.00 66.74 249 SER A CA 1
ATOM 1493 C C . SER A 1 196 ? 53.351 -5.497 -17.007 1.00 67.32 249 SER A C 1
ATOM 1494 O O . SER A 1 196 ? 54.278 -5.077 -16.316 1.00 75.24 249 SER A O 1
ATOM 1497 N N . GLU A 1 197 ? 52.080 -5.186 -16.769 1.00 63.90 250 GLU A N 1
ATOM 1498 C CA . GLU A 1 197 ? 51.718 -4.311 -15.663 1.00 69.10 250 GLU A CA 1
ATOM 1499 C C . GLU A 1 197 ? 52.124 -4.854 -14.283 1.00 72.03 250 GLU A C 1
ATOM 1500 O O . GLU A 1 197 ? 52.781 -4.156 -13.509 1.00 72.22 250 GLU A O 1
ATOM 1506 N N . LYS A 1 198 ? 51.742 -6.092 -13.976 1.00 68.44 251 LYS A N 1
ATOM 1507 C CA . LYS A 1 198 ? 52.060 -6.678 -12.673 1.00 65.17 251 LYS A CA 1
ATOM 1508 C C . LYS A 1 198 ? 53.502 -7.142 -12.479 1.00 69.48 251 LYS A C 1
ATOM 1509 O O . LYS A 1 198 ? 53.925 -7.392 -11.350 1.00 66.08 251 LYS A O 1
ATOM 1515 N N . SER A 1 199 ? 54.262 -7.248 -13.564 1.00 69.03 252 SER A N 1
ATOM 1516 C CA . SER A 1 199 ? 55.646 -7.710 -13.464 1.00 67.76 252 SER A CA 1
ATOM 1517 C C . SER A 1 199 ? 56.516 -6.831 -12.568 1.00 68.24 252 SER A C 1
ATOM 1518 O O . SER A 1 199 ? 57.623 -7.222 -12.189 1.00 59.94 252 SER A O 1
ATOM 1521 N N . SER A 1 200 ? 56.005 -5.652 -12.223 1.00 69.80 253 SER A N 1
ATOM 1522 C CA . SER A 1 200 ? 56.730 -4.714 -11.375 1.00 64.81 253 SER A CA 1
ATOM 1523 C C . SER A 1 200 ? 56.236 -4.679 -9.922 1.00 63.50 253 SER A C 1
ATOM 1524 O O . SER A 1 200 ? 56.508 -3.717 -9.197 1.00 66.33 253 SER A O 1
ATOM 1527 N N . THR A 1 201 ? 55.516 -5.715 -9.494 1.00 63.05 254 THR A N 1
ATOM 1528 C CA . THR A 1 201 ? 55.005 -5.766 -8.123 1.00 55.76 254 THR A CA 1
ATOM 1529 C C . THR A 1 201 ? 56.076 -6.220 -7.142 1.00 45.99 254 THR A C 1
ATOM 1530 O O . THR A 1 201 ? 56.956 -7.008 -7.483 1.00 40.66 254 THR A O 1
ATOM 1534 N N . PHE A 1 202 ? 55.971 -5.715 -5.916 1.00 48.80 255 PHE A N 1
ATOM 1535 C CA . PHE A 1 202 ? 56.928 -5.984 -4.851 1.00 46.08 255 PHE A CA 1
ATOM 1536 C C . PHE A 1 202 ? 57.582 -7.351 -4.777 1.00 39.72 255 PHE A C 1
ATOM 1537 O O . PHE A 1 202 ? 58.803 -7.456 -4.898 1.00 49.23 255 PHE A O 1
ATOM 1545 N N . LEU A 1 203 ? 56.796 -8.399 -4.559 1.00 44.47 256 LEU A N 1
ATOM 1546 C CA . LEU A 1 203 ? 57.374 -9.739 -4.441 1.00 43.58 256 LEU A CA 1
ATOM 1547 C C . LEU A 1 203 ? 58.187 -10.222 -5.638 1.00 40.82 256 LEU A C 1
ATOM 1548 O O . LEU A 1 203 ? 59.258 -10.808 -5.461 1.00 39.62 256 LEU A O 1
ATOM 1561 N N . LYS A 1 205 ? 59.672 -8.387 -8.058 1.00 47.74 258 LYS A N 1
ATOM 1562 C CA . LYS A 1 205 ? 60.880 -7.591 -8.193 1.00 59.49 258 LYS A CA 1
ATOM 1563 C C . LYS A 1 205 ? 61.954 -8.033 -7.200 1.00 58.05 258 LYS A C 1
ATOM 1564 O O . LYS A 1 205 ? 63.072 -8.363 -7.597 1.00 60.96 258 LYS A O 1
ATOM 1570 N N . ALA A 1 206 ? 61.611 -8.064 -5.916 1.00 52.92 259 ALA A N 1
ATOM 1571 C CA . ALA A 1 206 ? 62.569 -8.464 -4.893 1.00 49.12 259 ALA A CA 1
ATOM 1572 C C . ALA A 1 206 ? 63.101 -9.862 -5.137 1.00 46.64 259 ALA A C 1
ATOM 1573 O O . ALA A 1 206 ? 64.278 -10.139 -4.896 1.00 53.46 259 ALA A O 1
ATOM 1575 N N . ALA A 1 207 ? 62.233 -10.744 -5.620 1.00 56.09 260 ALA A N 1
ATOM 1576 C CA . ALA A 1 207 ? 62.618 -12.126 -5.875 1.00 61.33 260 ALA A CA 1
ATOM 1577 C C . ALA A 1 207 ? 63.656 -12.254 -6.983 1.00 59.45 260 ALA A C 1
ATOM 1578 O O . ALA A 1 207 ? 64.495 -13.152 -6.960 1.00 60.77 260 ALA A O 1
ATOM 1580 N N . ALA A 1 208 ? 63.600 -11.353 -7.954 1.00 61.45 261 ALA A N 1
ATOM 1581 C CA . ALA A 1 208 ? 64.541 -11.386 -9.069 1.00 68.41 261 ALA A CA 1
ATOM 1582 C C . ALA A 1 208 ? 65.965 -11.046 -8.627 1.00 66.44 261 ALA A C 1
ATOM 1583 O O . ALA A 1 208 ? 66.916 -11.725 -9.011 1.00 66.69 261 ALA A O 1
ATOM 1585 N N . LYS A 1 209 ? 66.106 -9.996 -7.823 1.00 62.42 262 LYS A N 1
ATOM 1586 C CA . LYS A 1 209 ? 67.418 -9.575 -7.344 1.00 63.52 262 LYS A CA 1
ATOM 1587 C C . LYS A 1 209 ? 68.172 -10.726 -6.695 1.00 66.60 262 LYS A C 1
ATOM 1588 O O . LYS A 1 209 ? 69.373 -10.879 -6.899 1.00 73.38 262 LYS A O 1
ATOM 1594 N N . VAL A 1 210 ? 67.473 -11.537 -5.909 1.00 62.79 263 VAL A N 1
ATOM 1595 C CA . VAL A 1 210 ? 68.117 -12.671 -5.253 1.00 64.97 263 VAL A CA 1
ATOM 1596 C C . VAL A 1 210 ? 68.622 -13.659 -6.306 1.00 65.56 263 VAL A C 1
ATOM 1597 O O . VAL A 1 210 ? 69.726 -14.190 -6.191 1.00 70.45 263 VAL A O 1
ATOM 1601 N N . VAL A 1 211 ? 67.810 -13.894 -7.334 1.00 68.87 264 VAL A N 1
ATOM 1602 C CA . VAL A 1 211 ? 68.167 -14.811 -8.416 1.00 72.32 264 VAL A CA 1
ATOM 1603 C C . VAL A 1 211 ? 69.329 -14.284 -9.261 1.00 78.56 264 VAL A C 1
ATOM 1604 O O . VAL A 1 211 ? 70.127 -15.065 -9.780 1.00 79.97 264 VAL A O 1
ATOM 1608 N N . GLU A 1 212 ? 69.422 -12.963 -9.398 1.00 84.05 265 GLU A N 1
ATOM 1609 C CA . GLU A 1 212 ? 70.494 -12.353 -10.178 1.00 90.54 265 GLU A CA 1
ATOM 1610 C C . GLU A 1 212 ? 71.848 -12.568 -9.504 1.00 94.78 265 GLU A C 1
ATOM 1611 O O . GLU A 1 212 ? 72.870 -12.706 -10.177 1.00 97.61 265 GLU A O 1
ATOM 1617 N N . SER A 1 213 ? 71.851 -12.597 -8.174 1.00 94.47 266 SER A N 1
ATOM 1618 C CA . SER A 1 213 ? 73.082 -12.804 -7.420 1.00 95.36 266 SER A CA 1
ATOM 1619 C C . SER A 1 213 ? 73.575 -14.245 -7.560 1.00 98.03 266 SER A C 1
ATOM 1620 O O . SER A 1 213 ? 73.787 -14.899 -6.518 1.00 101.00 266 SER A O 1
ATOM 1623 N N . VAL B 2 4 ? 49.526 30.917 3.145 1.00 96.53 164 VAL B N 1
ATOM 1624 C CA . VAL B 2 4 ? 48.535 30.523 2.103 1.00 89.94 164 VAL B CA 1
ATOM 1625 C C . VAL B 2 4 ? 47.991 31.767 1.401 1.00 90.20 164 VAL B C 1
ATOM 1626 O O . VAL B 2 4 ? 48.721 32.735 1.170 1.00 80.90 164 VAL B O 1
ATOM 1630 N N . THR B 2 5 ? 46.711 31.731 1.051 1.00 88.10 165 THR B N 1
ATOM 1631 C CA . THR B 2 5 ? 46.073 32.862 0.399 1.00 83.24 165 THR B CA 1
ATOM 1632 C C . THR B 2 5 ? 45.868 33.970 1.430 1.00 78.08 165 THR B C 1
ATOM 1633 O O . THR B 2 5 ? 45.464 35.083 1.085 1.00 80.54 165 THR B O 1
ATOM 1637 N N . SER B 2 6 ? 46.153 33.658 2.694 1.00 66.69 166 SER B N 1
ATOM 1638 C CA . SER B 2 6 ? 45.994 34.618 3.782 1.00 64.99 166 SER B CA 1
ATOM 1639 C C . SER B 2 6 ? 47.077 34.471 4.852 1.00 54.72 166 SER B C 1
ATOM 1640 O O . SER B 2 6 ? 47.132 33.463 5.553 1.00 60.87 166 SER B O 1
ATOM 1643 N N . PHE B 2 7 ? 47.925 35.487 4.982 1.00 48.98 167 PHE B N 1
ATOM 1644 C CA . PHE B 2 7 ? 49.010 35.468 5.963 1.00 44.81 167 PHE B CA 1
ATOM 1645 C C . PHE B 2 7 ? 48.677 36.218 7.256 1.00 36.22 167 PHE B C 1
ATOM 1646 O O . PHE B 2 7 ? 49.235 35.912 8.306 1.00 36.57 167 PHE B O 1
ATOM 1654 N N . LEU B 2 8 ? 47.776 37.193 7.183 1.00 38.65 168 LEU B N 1
ATOM 1655 C CA . LEU B 2 8 ? 47.437 37.994 8.358 1.00 36.24 168 LEU B CA 1
ATOM 1656 C C . LEU B 2 8 ? 45.998 37.870 8.860 1.00 40.06 168 LEU B C 1
ATOM 1657 O O . LEU B 2 8 ? 45.621 38.522 9.835 1.00 43.49 168 LEU B O 1
ATOM 1662 N N . HIS B 2 9 ? 45.188 37.052 8.200 1.00 35.64 169 HIS B N 1
ATOM 1663 C CA . HIS B 2 9 ? 43.803 36.882 8.626 1.00 40.36 169 HIS B CA 1
ATOM 1664 C C . HIS B 2 9 ? 43.535 35.406 8.938 1.00 41.37 169 HIS B C 1
ATOM 1665 O O . HIS B 2 9 ? 44.154 34.518 8.339 1.00 37.16 169 HIS B O 1
ATOM 1672 N N . SER B 2 10 ? 42.642 35.142 9.890 1.00 35.71 170 SER B N 1
ATOM 1673 C CA . SER B 2 10 ? 42.321 33.763 10.246 1.00 38.11 170 SER B CA 1
ATOM 1674 C C . SER B 2 10 ? 41.603 33.137 9.053 1.00 40.46 170 SER B C 1
ATOM 1675 O O . SER B 2 10 ? 41.008 33.856 8.251 1.00 46.30 170 SER B O 1
ATOM 1678 N N . LEU B 2 11 ? 41.652 31.809 8.938 1.00 46.75 171 LEU B N 1
ATOM 1679 C CA . LEU B 2 11 ? 41.032 31.101 7.808 1.00 43.60 171 LEU B CA 1
ATOM 1680 C C . LEU B 2 11 ? 39.588 30.653 8.008 1.00 40.25 171 LEU B C 1
ATOM 1681 O O . LEU B 2 11 ? 39.037 30.756 9.101 1.00 38.97 171 LEU B O 1
ATOM 1686 N N . ILE B 2 12 ? 38.984 30.153 6.930 1.00 44.03 172 ILE B N 1
ATOM 1687 C CA . ILE B 2 12 ? 37.613 29.653 6.973 1.00 49.23 172 ILE B CA 1
ATOM 1688 C C . ILE B 2 12 ? 37.633 28.410 7.852 1.00 43.72 172 ILE B C 1
ATOM 1689 O O . ILE B 2 12 ? 38.400 27.478 7.606 1.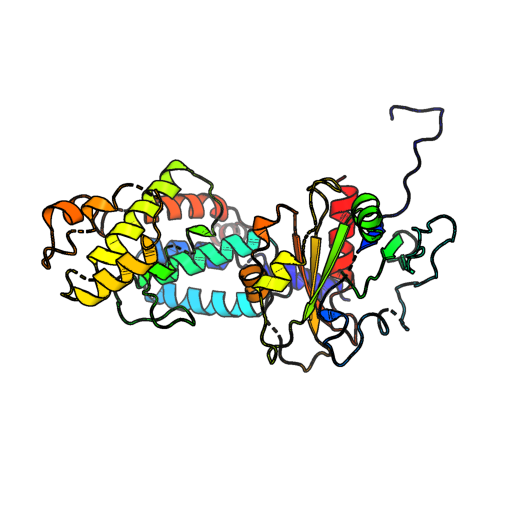00 44.24 172 ILE B O 1
ATOM 1694 N N . ILE B 2 13 ? 36.780 28.402 8.870 1.00 44.79 173 ILE B N 1
ATOM 1695 C CA . ILE B 2 13 ? 36.716 27.305 9.832 1.00 52.97 173 ILE B CA 1
ATOM 1696 C C . ILE B 2 13 ? 36.480 25.911 9.257 1.00 55.63 173 ILE B C 1
ATOM 1697 O O . ILE B 2 13 ? 35.672 25.725 8.343 1.00 48.65 173 ILE B O 1
ATOM 1702 N N . GLN B 2 14 ? 37.216 24.941 9.801 1.00 56.19 174 GLN B N 1
ATOM 1703 C CA . GLN B 2 14 ? 37.106 23.539 9.405 1.00 57.72 174 GLN B CA 1
ATOM 1704 C C . GLN B 2 14 ? 36.760 22.716 10.632 1.00 62.01 174 GLN B C 1
ATOM 1705 O O . GLN B 2 14 ? 37.584 22.562 11.536 1.00 58.85 174 GLN B O 1
ATOM 1711 N N . ASN B 2 15 ? 35.543 22.190 10.671 1.00 67.49 175 ASN B N 1
ATOM 1712 C CA . ASN B 2 15 ? 35.134 21.371 11.801 1.00 69.47 175 ASN B CA 1
ATOM 1713 C C . ASN B 2 15 ? 35.539 19.924 11.553 1.00 59.68 175 ASN B C 1
ATOM 1714 O O . ASN B 2 15 ? 35.598 19.479 10.403 1.00 59.87 175 ASN B O 1
ATOM 1719 N N . GLU B 2 16 ? 35.837 19.204 12.632 1.00 62.94 176 GLU B N 1
ATOM 1720 C CA . GLU B 2 16 ? 36.250 17.806 12.537 1.00 65.30 176 GLU B CA 1
ATOM 1721 C C . GLU B 2 16 ? 35.308 16.988 11.658 1.00 58.33 176 GLU B C 1
ATOM 1722 O O . GLU B 2 16 ? 34.108 17.272 11.572 1.00 59.36 176 GLU B O 1
ATOM 1728 N N . PRO B 2 17 ? 35.847 15.955 10.991 1.00 55.79 177 PRO B N 1
ATOM 1729 C CA . PRO B 2 17 ? 35.102 15.057 10.092 1.00 47.07 177 P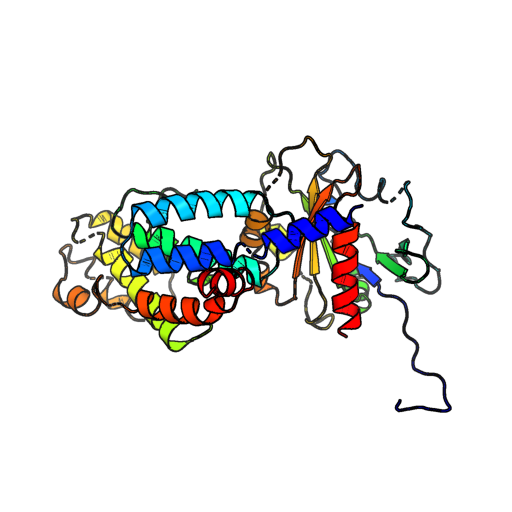RO B CA 1
ATOM 1730 C C . PRO B 2 17 ? 33.872 14.403 10.735 1.00 49.61 177 PRO B C 1
ATOM 1731 O O . PRO B 2 17 ? 33.929 13.947 11.881 1.00 45.03 177 PRO B O 1
ATOM 1735 N N . ARG B 2 18 ? 32.767 14.362 9.992 1.00 45.50 178 ARG B N 1
ATOM 1736 C CA . ARG B 2 18 ? 31.528 13.756 10.476 1.00 46.58 178 ARG B CA 1
ATOM 1737 C C . ARG B 2 18 ? 31.116 12.631 9.528 1.00 55.97 178 ARG B C 1
ATOM 1738 O O . ARG B 2 18 ? 31.302 12.751 8.320 1.00 64.34 178 ARG B O 1
ATOM 1746 N N . PHE B 2 19 ? 30.546 11.552 10.070 1.00 49.82 179 PHE B N 1
ATOM 1747 C CA . PHE B 2 19 ? 30.121 10.409 9.254 1.00 37.19 179 PHE B CA 1
ATOM 1748 C C . PHE B 2 19 ? 28.709 9.914 9.610 1.00 41.65 179 PHE B C 1
ATOM 1749 O O . PHE B 2 19 ? 28.266 10.029 10.752 1.00 49.30 179 PHE B O 1
ATOM 1757 N N . ALA B 2 20 ? 28.016 9.352 8.626 1.00 40.64 180 ALA B N 1
ATOM 1758 C CA . ALA B 2 20 ? 26.683 8.791 8.834 1.00 41.00 180 ALA B CA 1
ATOM 1759 C C . ALA B 2 20 ? 26.862 7.263 8.911 1.00 38.91 180 ALA B C 1
ATOM 1760 O O . ALA B 2 20 ? 27.553 6.680 8.072 1.00 51.55 180 ALA B O 1
ATOM 1770 N N . PHE B 2 22 ? 24.819 3.510 9.262 1.00 47.18 182 PHE B N 1
ATOM 1771 C CA . PHE B 2 22 ? 23.559 2.762 9.210 1.00 42.56 182 PHE B CA 1
ATOM 1772 C C . PHE B 2 22 ? 23.808 1.336 8.719 1.00 37.65 182 PHE B C 1
ATOM 1773 O O . PHE B 2 22 ? 24.927 1.007 8.324 1.00 42.17 182 PHE B O 1
ATOM 1781 N N . GLY B 2 23 ? 22.774 0.495 8.737 1.00 35.75 183 GLY B N 1
ATOM 1782 C CA . GLY B 2 23 ? 22.938 -0.872 8.260 1.00 30.71 183 GLY B CA 1
ATOM 1783 C C . GLY B 2 23 ? 22.341 -2.032 9.052 1.00 39.24 183 GLY B C 1
ATOM 1784 O O . GLY B 2 23 ? 22.170 -1.951 10.268 1.00 42.12 183 GLY B O 1
ATOM 1785 N N . PRO B 2 24 ? 22.029 -3.147 8.370 1.00 46.04 184 PRO B N 1
ATOM 1786 C CA . PRO B 2 24 ? 21.449 -4.360 8.961 1.00 40.64 184 PRO B CA 1
ATOM 1787 C C . PRO B 2 24 ? 22.278 -4.884 10.131 1.00 41.29 184 PRO B C 1
ATOM 1788 O O . PRO B 2 24 ? 21.772 -5.579 11.010 1.00 42.18 184 PRO B O 1
ATOM 1792 N N . GLY B 2 25 ? 23.567 -4.570 10.117 1.00 36.71 185 GLY B N 1
ATOM 1793 C CA . GLY B 2 25 ? 24.433 -5.016 11.185 1.00 28.39 185 GLY B CA 1
ATOM 1794 C C . GLY B 2 25 ? 24.119 -4.330 12.506 1.00 40.78 185 GLY B C 1
ATOM 1795 O O . GLY B 2 25 ? 24.575 -4.786 13.553 1.00 40.77 185 GLY B O 1
ATOM 1796 N N . LEU B 2 26 ? 23.343 -3.246 12.471 1.00 42.92 186 LEU B N 1
ATOM 1797 C CA . LEU B 2 26 ? 22.995 -2.529 13.702 1.00 48.65 186 LEU B CA 1
ATOM 1798 C C . LEU B 2 26 ? 21.770 -3.099 14.423 1.00 45.28 186 LEU B C 1
ATOM 1799 O O . LEU B 2 26 ? 21.294 -2.509 15.392 1.00 49.62 186 LEU B O 1
ATOM 1804 N N . GLU B 2 27 ? 21.245 -4.227 13.955 1.00 46.05 187 GLU B N 1
ATOM 1805 C CA . GLU B 2 27 ? 20.100 -4.833 14.634 1.00 51.86 187 GLU B CA 1
ATOM 1806 C C . GLU B 2 27 ? 20.025 -6.342 14.559 1.00 46.19 187 GLU B C 1
ATOM 1807 O O . GLU B 2 27 ? 19.523 -6.984 15.478 1.00 63.42 187 GLU B O 1
ATOM 1813 N N . GLU B 2 28 ? 20.539 -6.914 13.480 1.00 49.55 188 GLU B N 1
ATOM 1814 C CA . GLU B 2 28 ? 20.482 -8.359 13.298 1.00 40.06 188 GLU B CA 1
ATOM 1815 C C . GLU B 2 28 ? 21.500 -9.163 14.105 1.00 41.15 188 GLU B C 1
ATOM 1816 O O . GLU B 2 28 ? 21.382 -10.382 14.201 1.00 56.36 188 GLU B O 1
ATOM 1822 N N . LEU B 2 29 ? 22.494 -8.496 14.685 1.00 44.98 189 LEU B N 1
ATOM 1823 C CA . LEU B 2 29 ? 23.520 -9.197 15.459 1.00 44.07 189 LEU B CA 1
ATOM 1824 C C . LEU B 2 29 ? 23.125 -9.437 16.911 1.00 51.41 189 LEU B C 1
ATOM 1825 O O . LEU B 2 29 ? 22.577 -8.553 17.574 1.00 51.47 189 LEU B O 1
ATOM 1830 N N . ASN B 2 30 ? 23.431 -10.636 17.399 1.00 55.93 190 ASN B N 1
ATOM 1831 C CA . ASN B 2 30 ? 23.128 -11.027 18.767 1.00 57.44 190 ASN B CA 1
ATOM 1832 C C . ASN B 2 30 ? 23.791 -10.057 19.753 1.00 60.78 190 ASN B C 1
ATOM 1833 O O . ASN B 2 30 ? 23.230 -9.752 20.801 1.00 61.19 190 ASN B O 1
ATOM 1838 N N . THR B 2 31 ? 24.987 -9.582 19.413 1.00 62.17 191 THR B N 1
ATOM 1839 C CA . THR B 2 31 ? 25.719 -8.629 20.254 1.00 54.40 191 THR B CA 1
ATOM 1840 C C . THR B 2 31 ? 25.693 -7.249 19.593 1.00 55.48 191 THR B C 1
ATOM 1841 O O . THR B 2 31 ? 26.047 -7.117 18.422 1.00 63.50 191 THR B O 1
ATOM 1845 N N . SER B 2 32 ? 25.290 -6.229 20.351 1.00 59.78 192 SER B N 1
ATOM 1846 C CA . SER B 2 32 ? 25.199 -4.848 19.852 1.00 55.47 192 SER B CA 1
ATOM 1847 C C . SER B 2 32 ? 26.563 -4.165 19.656 1.00 54.04 192 SER B C 1
ATOM 1848 O O . SER B 2 32 ? 27.378 -4.114 20.575 1.00 52.63 192 SER B O 1
ATOM 1851 N N . LEU B 2 33 ? 26.792 -3.644 18.448 1.00 47.18 193 LEU B N 1
ATOM 1852 C CA . LEU B 2 33 ? 28.041 -2.953 18.102 1.00 44.89 193 LEU B CA 1
ATOM 1853 C C . LEU B 2 33 ? 28.095 -1.580 18.773 1.00 34.29 193 LEU B C 1
ATOM 1854 O O . LEU B 2 33 ? 29.128 -1.196 19.324 1.00 35.77 193 LEU B O 1
ATOM 1859 N N . VAL B 2 34 ? 26.982 -0.848 18.737 1.00 37.98 194 VAL B N 1
ATOM 1860 C CA . VAL B 2 34 ? 26.937 0.478 19.348 1.00 46.33 194 VAL B CA 1
ATOM 1861 C C . VAL B 2 34 ? 27.178 0.468 20.860 1.00 47.54 194 VAL B C 1
ATOM 1862 O O . VAL B 2 34 ? 27.797 1.392 21.388 1.00 50.20 194 VAL B O 1
ATOM 1866 N N . LEU B 2 35 ? 26.691 -0.560 21.557 1.00 50.97 195 LEU B N 1
ATOM 1867 C CA . LEU B 2 35 ? 26.885 -0.641 23.006 1.00 52.37 195 LEU B CA 1
ATOM 1868 C C . LEU B 2 35 ? 28.354 -0.821 23.338 1.00 53.82 195 LEU B C 1
ATOM 1869 O O . LEU B 2 35 ? 28.879 -0.153 24.231 1.00 55.06 195 LEU B O 1
ATOM 1874 N N . SER B 2 36 ? 29.024 -1.720 22.622 1.00 49.17 196 SER B N 1
ATOM 1875 C CA . SER B 2 36 ? 30.435 -1.952 22.883 1.00 51.73 196 SER B CA 1
ATOM 1876 C C . SER B 2 36 ? 31.250 -0.708 22.550 1.00 49.32 196 SER B C 1
ATOM 1877 O O . SER B 2 36 ? 32.243 -0.425 23.210 1.00 43.83 196 SER B O 1
ATOM 1880 N N . LEU B 2 37 ? 30.847 0.028 21.517 1.00 46.23 197 LEU B N 1
ATOM 1881 C CA . LEU B 2 37 ? 31.565 1.249 21.150 1.00 46.52 197 LEU B CA 1
ATOM 1882 C C . LEU B 2 37 ? 31.432 2.252 22.292 1.00 49.78 197 LEU B C 1
ATOM 1883 O O . LEU B 2 37 ? 32.422 2.847 22.724 1.00 43.00 197 LEU B O 1
ATOM 1896 N N . SER B 2 39 ? 30.104 1.672 25.610 1.00 69.12 199 SER B N 1
ATOM 1897 C CA . SER B 2 39 ? 30.584 1.079 26.854 1.00 63.52 199 SER B CA 1
ATOM 1898 C C . SER B 2 39 ? 32.060 0.596 26.870 1.00 55.86 199 SER B C 1
ATOM 1899 O O . SER B 2 39 ? 32.324 -0.452 27.435 1.00 56.82 199 SER B O 1
ATOM 1902 N N . SER B 2 40 ? 33.006 1.359 26.298 1.00 56.29 200 SER B N 1
ATOM 1903 C CA . SER B 2 40 ? 34.439 0.963 26.243 1.00 56.00 200 SER B CA 1
ATOM 1904 C C . SER B 2 40 ? 35.422 2.150 25.976 1.00 67.15 200 SER B C 1
ATOM 1905 O O . SER B 2 40 ? 34.946 3.256 25.708 1.00 64.89 200 SER B O 1
ATOM 1908 N N . GLU B 2 41 ? 36.762 1.933 26.011 1.00 79.52 201 GLU B N 1
ATOM 1909 C CA . GLU B 2 41 ? 37.767 3.016 25.719 1.00 86.80 201 GLU B CA 1
ATOM 1910 C C . GLU B 2 41 ? 39.007 2.792 24.734 1.00 87.76 201 GLU B C 1
ATOM 1911 O O . GLU B 2 41 ? 39.166 1.726 24.108 1.00 90.08 201 GLU B O 1
ATOM 1917 N N . GLU B 2 42 ? 39.872 3.831 24.687 1.00 93.82 202 GLU B N 1
ATOM 1918 C CA . GLU B 2 42 ? 41.082 4.111 23.834 1.00 96.19 202 GLU B CA 1
ATOM 1919 C C . GLU B 2 42 ? 40.345 5.106 22.932 1.00 96.30 202 GLU B C 1
ATOM 1920 O O . GLU B 2 42 ? 40.910 6.004 22.295 1.00 93.66 202 GLU B O 1
ATOM 1926 N N . LEU B 2 43 ? 39.032 4.905 22.920 1.00 97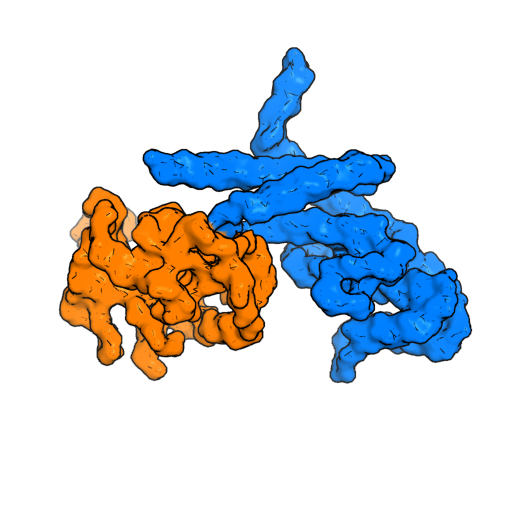.19 203 LEU B N 1
ATOM 1927 C CA . LEU B 2 43 ? 38.097 5.759 22.225 1.00 90.97 203 LEU B CA 1
ATOM 1928 C C . LEU B 2 43 ? 37.411 6.543 23.361 1.00 90.67 203 LEU B C 1
ATOM 1929 O O . LEU B 2 43 ? 37.012 5.979 24.408 1.00 92.45 203 LEU B O 1
ATOM 1934 N N . CYS B 2 44 ? 37.264 7.841 23.150 1.00 84.75 204 CYS B N 1
ATOM 1935 C CA . CYS B 2 44 ? 36.651 8.688 24.149 1.00 77.79 204 CYS B CA 1
ATOM 1936 C C . CYS B 2 44 ? 35.289 9.221 23.724 1.00 68.76 204 CYS B C 1
ATOM 1937 O O . CYS B 2 44 ? 35.134 10.400 23.387 1.00 67.66 204 CYS B O 1
ATOM 1940 N N . PRO B 2 45 ? 34.276 8.345 23.739 1.00 59.76 205 PRO B N 1
ATOM 1941 C CA . PRO B 2 45 ? 32.911 8.705 23.361 1.00 63.65 205 PRO B CA 1
ATOM 1942 C C . PRO B 2 45 ? 32.301 9.752 24.294 1.00 62.85 205 PRO B C 1
ATOM 1943 O O . PRO B 2 45 ? 32.247 9.571 25.508 1.00 58.45 205 PRO B O 1
ATOM 1947 N N . THR B 2 46 ? 31.849 10.851 23.701 1.00 68.43 206 THR B N 1
ATOM 1948 C CA . THR B 2 46 ? 31.237 11.958 24.428 1.00 69.52 206 THR B CA 1
ATOM 1949 C C . THR B 2 46 ? 29.991 12.409 23.671 1.00 73.05 206 THR B C 1
ATOM 1950 O O . THR B 2 46 ? 29.864 12.162 22.472 1.00 72.37 206 THR B O 1
ATOM 1954 N N . ALA B 2 47 ? 29.068 13.064 24.366 1.00 78.19 207 ALA B N 1
ATOM 1955 C CA . ALA B 2 47 ? 27.859 13.553 23.719 1.00 77.33 207 ALA B CA 1
ATOM 1956 C C . ALA B 2 47 ? 28.253 14.696 22.790 1.00 75.79 207 ALA B C 1
ATOM 1957 O O . ALA B 2 47 ? 29.265 15.364 23.010 1.00 66.84 207 ALA B O 1
ATOM 1959 N N . GLY B 2 48 ? 27.457 14.911 21.748 1.00 81.01 208 GLY B N 1
ATOM 1960 C CA . GLY B 2 48 ? 27.751 15.973 20.804 1.00 86.05 208 GLY B CA 1
ATOM 1961 C C . GLY B 2 48 ? 27.304 17.332 21.306 1.00 88.41 208 GLY B C 1
ATOM 1962 O O . GLY B 2 48 ? 26.426 17.424 22.168 1.00 91.82 208 GLY B O 1
ATOM 1963 N N . LEU B 2 49 ? 27.907 18.387 20.764 1.00 88.18 209 LEU B N 1
ATOM 1964 C CA . LEU B 2 49 ? 27.577 19.755 21.153 1.00 85.05 209 LEU B CA 1
ATOM 1965 C C . LEU B 2 49 ? 26.260 20.203 20.519 1.00 88.93 209 LEU B C 1
ATOM 1966 O O . LEU B 2 49 ? 26.035 20.000 19.323 1.00 90.03 209 LEU B O 1
ATOM 1971 N N . PRO B 2 50 ? 25.373 20.825 21.315 1.00 90.83 210 PRO B N 1
ATOM 1972 C CA . PRO B 2 50 ? 24.071 21.309 20.841 1.00 90.66 210 PRO B CA 1
ATOM 1973 C C . PRO B 2 50 ? 24.172 22.188 19.593 1.00 89.59 210 PRO B C 1
ATOM 1974 O O . PRO B 2 50 ? 23.259 22.214 18.768 1.00 92.37 210 PRO B O 1
ATOM 1978 N N . GLN B 2 51 ? 25.278 22.913 19.458 1.00 87.05 211 GLN B N 1
ATOM 1979 C CA . GLN B 2 51 ? 25.470 23.775 18.299 1.00 89.57 211 GLN B CA 1
ATOM 1980 C C . GLN B 2 51 ? 25.469 22.954 17.015 1.00 93.53 211 GLN B C 1
ATOM 1981 O O . GLN B 2 51 ? 24.902 23.370 16.004 1.00 96.42 211 GLN B O 1
ATOM 1987 N N . ARG B 2 52 ? 26.099 21.782 17.069 1.00 92.25 212 ARG B N 1
ATOM 1988 C CA . ARG B 2 52 ? 26.189 20.886 15.919 1.00 80.13 212 ARG B CA 1
ATOM 1989 C C . ARG B 2 52 ? 24.908 20.093 15.684 1.00 73.90 212 ARG B C 1
ATOM 1990 O O . ARG B 2 52 ? 24.916 19.098 14.961 1.00 76.16 212 ARG B O 1
ATOM 1998 N N . GLN B 2 53 ? 23.810 20.532 16.287 1.00 66.48 213 GLN B N 1
ATOM 1999 C CA . GLN B 2 53 ? 22.537 19.838 16.137 1.00 74.63 213 G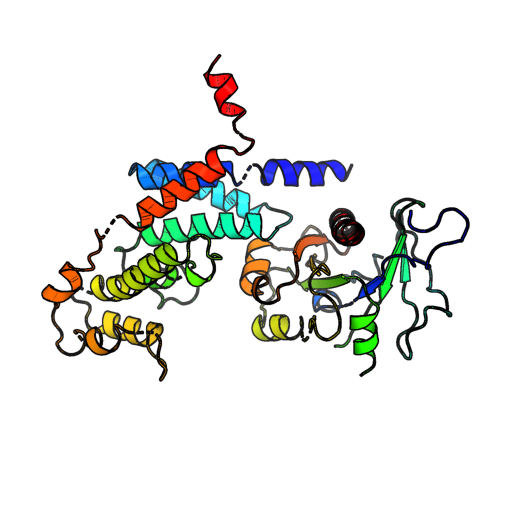LN B CA 1
ATOM 2000 C C . GLN B 2 53 ? 22.001 19.832 14.713 1.00 75.83 213 GLN B C 1
ATOM 2001 O O . GLN B 2 53 ? 22.083 20.828 14.001 1.00 84.38 213 GLN B O 1
ATOM 2007 N N . ILE B 2 54 ? 21.452 18.694 14.305 1.00 75.38 214 ILE B N 1
ATOM 2008 C CA . ILE B 2 54 ? 20.884 18.549 12.975 1.00 73.77 214 ILE B CA 1
ATOM 2009 C C . ILE B 2 54 ? 19.412 18.191 13.099 1.00 79.14 214 ILE B C 1
ATOM 2010 O O . ILE B 2 54 ? 19.035 17.023 13.093 1.00 87.31 214 ILE B O 1
ATOM 2015 N N . ASP B 2 55 ? 18.601 19.231 13.229 1.00 77.40 215 ASP B N 1
ATOM 2016 C CA . ASP B 2 55 ? 17.154 19.140 13.364 1.00 80.02 215 ASP B CA 1
ATOM 2017 C C . ASP B 2 55 ? 16.550 17.742 13.423 1.00 75.62 215 ASP B C 1
ATOM 2018 O O . ASP B 2 55 ? 16.634 16.970 12.467 1.00 78.42 215 ASP B O 1
ATOM 2023 N N . GLY B 2 56 ? 15.931 17.436 14.559 1.00 74.82 216 GLY B N 1
ATOM 2024 C CA . GLY B 2 56 ? 15.288 16.147 14.751 1.00 69.16 216 GLY B CA 1
ATOM 2025 C C . GLY B 2 56 ? 16.210 14.943 14.799 1.00 65.18 216 GLY B C 1
ATOM 2026 O O . GLY B 2 56 ? 15.740 13.814 14.947 1.00 65.96 216 GLY B O 1
ATOM 2027 N N . ILE B 2 57 ? 17.516 15.175 14.688 1.00 63.89 217 ILE B N 1
ATOM 2028 C CA . ILE B 2 57 ? 18.489 14.088 14.705 1.00 59.73 217 ILE B CA 1
ATOM 2029 C C . ILE B 2 57 ? 19.442 14.158 15.888 1.00 57.86 217 ILE B C 1
ATOM 2030 O O . ILE B 2 57 ? 19.700 13.144 16.544 1.00 55.88 217 ILE B O 1
ATOM 2035 N N . GLY B 2 58 ? 19.970 15.352 16.151 1.00 50.28 218 GLY B N 1
ATOM 2036 C CA . GLY B 2 58 ? 20.888 15.524 17.261 1.00 48.16 218 GLY B CA 1
ATOM 2037 C C . GLY B 2 58 ? 22.260 15.952 16.787 1.00 49.92 218 GLY B C 1
ATOM 2038 O O . GLY B 2 58 ? 22.411 16.373 15.642 1.00 55.94 218 GLY B O 1
ATOM 2039 N N . SER B 2 59 ? 23.258 15.845 17.661 1.00 46.84 219 SER B N 1
ATOM 2040 C CA . SER B 2 59 ? 24.624 16.227 17.315 1.00 45.70 219 SER B CA 1
ATOM 2041 C C . SER B 2 59 ? 25.611 15.051 17.296 1.00 53.08 219 SER B C 1
ATOM 2042 O O . SER B 2 59 ? 26.831 15.254 17.221 1.00 47.68 219 SER B O 1
ATOM 2045 N N . GLY B 2 60 ? 25.077 13.830 17.375 1.00 49.30 220 GLY B N 1
ATOM 2046 C CA . GLY B 2 60 ? 25.904 12.634 17.323 1.00 41.46 220 GLY B CA 1
ATOM 2047 C C . GLY B 2 60 ? 26.813 12.350 18.502 1.00 43.33 220 GLY B C 1
ATOM 2048 O O . GLY B 2 60 ? 26.704 12.978 19.553 1.00 48.45 220 GLY B O 1
ATOM 2049 N N . VAL B 2 61 ? 27.721 11.396 18.308 1.00 33.92 221 VAL B N 1
ATOM 2050 C CA . VAL B 2 61 ? 28.676 10.964 19.326 1.00 36.71 221 VAL B CA 1
ATOM 2051 C C . VAL B 2 61 ? 30.107 11.297 18.875 1.00 38.88 221 VAL B C 1
ATOM 2052 O O . VAL B 2 61 ? 30.446 11.133 17.699 1.00 41.59 221 VAL B O 1
ATOM 2056 N N . ASN B 2 62 ? 30.936 11.759 19.813 1.00 35.77 222 ASN B N 1
ATOM 2057 C CA . ASN B 2 62 ? 32.326 12.118 19.520 1.00 38.78 222 ASN B CA 1
ATOM 2058 C C . ASN B 2 62 ? 33.327 11.045 19.948 1.00 50.72 222 ASN B C 1
ATOM 2059 O O . ASN B 2 62 ? 33.171 10.409 20.997 1.00 51.72 222 ASN B O 1
ATOM 2064 N N . PHE B 2 63 ? 34.359 10.856 19.131 1.00 47.09 223 PHE B N 1
ATOM 2065 C CA . PHE B 2 63 ? 35.404 9.884 19.431 1.00 51.29 223 PHE B CA 1
ATOM 2066 C C . PHE B 2 63 ? 36.737 10.506 19.075 1.00 57.38 223 PHE B C 1
ATOM 2067 O O . PHE B 2 63 ? 36.797 11.620 18.555 1.00 52.60 223 PHE B O 1
ATOM 2075 N N . GLN B 2 64 ? 37.802 9.760 19.333 1.00 63.29 224 GLN B N 1
ATOM 2076 C CA . GLN B 2 64 ? 39.149 10.205 19.016 1.00 65.76 224 GLN B CA 1
ATOM 2077 C C . GLN B 2 64 ? 40.073 9.000 19.019 1.00 70.62 224 GLN B C 1
ATOM 2078 O O . GLN B 2 64 ? 39.781 7.983 19.652 1.00 74.92 224 GLN B O 1
ATOM 2084 N N . LEU B 2 65 ? 41.182 9.111 18.300 1.00 73.76 225 LEU B N 1
ATOM 2085 C CA . LEU B 2 65 ? 42.147 8.027 18.243 1.00 76.37 225 LEU B CA 1
ATOM 2086 C C . LEU B 2 65 ? 43.244 8.221 19.286 1.00 82.11 225 LEU B C 1
ATOM 2087 O O . LEU B 2 65 ? 43.625 7.272 19.972 1.00 81.92 225 LEU B O 1
ATOM 2092 N N . ASN B 2 66 ? 43.739 9.451 19.417 1.00 86.96 226 ASN B N 1
ATOM 2093 C CA . ASN B 2 66 ? 44.814 9.730 20.366 1.00 88.48 226 ASN B CA 1
ATOM 2094 C C . ASN B 2 66 ? 44.953 11.195 20.791 1.00 93.25 226 ASN B C 1
ATOM 2095 O O . ASN B 2 66 ? 46.073 11.707 20.879 1.00 98.86 226 ASN B O 1
ATOM 2100 N N . ASN B 2 67 ? 43.831 11.864 21.055 1.00 94.60 227 ASN B N 1
ATOM 2101 C CA . ASN B 2 67 ? 43.839 13.268 21.484 1.00 96.05 227 ASN B CA 1
ATOM 2102 C C . ASN B 2 67 ? 44.170 14.229 20.341 1.00 92.60 227 ASN B C 1
ATOM 2103 O O . ASN B 2 67 ? 43.772 15.396 20.364 1.00 89.19 227 ASN B O 1
ATOM 2108 N N . GLN B 2 68 ? 44.905 13.737 19.349 1.00 82.74 228 GLN B N 1
ATOM 2109 C CA . GLN B 2 68 ? 45.293 14.554 18.210 1.00 67.95 228 GLN B CA 1
ATOM 2110 C C . GLN B 2 68 ? 44.553 14.145 16.944 1.00 64.84 228 GLN B C 1
ATOM 2111 O O . GLN B 2 68 ? 44.904 14.581 15.848 1.00 60.92 228 GLN B O 1
ATOM 2117 N N . HIS B 2 69 ? 43.524 13.315 17.103 1.00 70.40 229 HIS B N 1
ATOM 2118 C CA . HIS B 2 69 ? 42.728 12.830 15.969 1.00 72.26 229 HIS B CA 1
ATOM 2119 C C . HIS B 2 69 ? 41.267 12.590 16.366 1.00 71.12 229 HIS B C 1
ATOM 2120 O O . HIS B 2 69 ? 40.924 11.543 16.919 1.00 71.88 229 HIS B O 1
ATOM 2127 N N . LYS B 2 70 ? 40.407 13.557 16.062 1.00 70.83 230 LYS B N 1
ATOM 2128 C CA . LYS B 2 70 ? 38.996 13.460 16.420 1.00 65.46 230 LYS B CA 1
ATOM 2129 C C . LYS B 2 70 ? 38.038 13.425 15.236 1.00 63.82 230 LYS B C 1
ATOM 2130 O O . LYS B 2 70 ? 38.316 13.997 14.187 1.00 65.79 230 LYS B O 1
ATOM 2136 N N . PHE B 2 71 ? 36.903 12.751 15.434 1.00 55.91 231 PHE B N 1
ATOM 2137 C CA . PHE B 2 71 ? 35.846 12.628 14.426 1.00 45.25 231 PHE B CA 1
ATOM 2138 C C . PHE B 2 71 ? 34.490 12.491 15.136 1.00 45.08 231 PHE B C 1
ATOM 2139 O O . PHE B 2 71 ? 34.446 12.205 16.327 1.00 43.15 231 PHE B O 1
ATOM 2147 N N . ASN B 2 72 ? 33.398 12.710 14.402 1.00 44.18 232 ASN B N 1
ATOM 2148 C CA . ASN B 2 72 ? 32.029 12.646 14.938 1.00 41.67 232 ASN B CA 1
ATOM 2149 C C . ASN B 2 72 ? 31.160 11.672 14.121 1.00 49.24 232 ASN B C 1
ATOM 2150 O O . ASN B 2 72 ? 31.313 11.571 12.899 1.00 49.94 232 ASN B O 1
ATOM 2155 N N . ILE B 2 73 ? 30.244 10.963 14.781 1.00 34.82 233 ILE B N 1
ATOM 2156 C CA . ILE B 2 73 ? 29.388 10.024 14.066 1.00 35.15 233 ILE B CA 1
ATOM 2157 C C . ILE B 2 73 ? 27.896 10.140 14.370 1.00 34.19 233 ILE B C 1
ATOM 2158 O O . ILE B 2 73 ? 27.494 10.166 15.529 1.00 43.47 233 ILE B O 1
ATOM 2163 N N . LEU B 2 74 ? 27.084 10.182 13.318 1.00 40.77 234 LEU B N 1
ATOM 2164 C CA . LEU B 2 74 ? 25.631 10.255 13.442 1.00 40.83 234 LEU B CA 1
ATOM 2165 C C . LEU B 2 74 ? 25.050 8.861 13.173 1.00 41.14 234 LEU B C 1
ATOM 2166 O O . LEU B 2 74 ? 25.016 8.393 12.035 1.00 38.77 234 LEU B O 1
ATOM 2171 N N . ILE B 2 75 ? 24.602 8.199 14.229 1.00 40.49 235 ILE B N 1
ATOM 2172 C CA . ILE B 2 75 ? 24.042 6.859 14.135 1.00 40.70 235 ILE B CA 1
ATOM 2173 C C . ILE B 2 75 ? 22.555 6.925 13.788 1.00 49.17 235 ILE B C 1
ATOM 2174 O O . ILE B 2 75 ? 21.805 7.672 14.411 1.00 59.08 235 ILE B O 1
ATOM 2179 N N . LEU B 2 76 ? 22.138 6.141 12.795 1.00 49.23 236 LEU B N 1
ATOM 2180 C CA . LEU B 2 76 ? 20.746 6.125 12.335 1.00 44.54 236 LEU B CA 1
ATOM 2181 C C . LEU B 2 76 ? 20.165 4.707 12.279 1.00 56.08 236 LEU B C 1
ATOM 2182 O O . LEU B 2 76 ? 20.707 3.838 11.596 1.00 64.55 236 LEU B O 1
ATOM 2187 N N . TYR B 2 77 ? 19.055 4.472 12.972 1.00 64.50 237 TYR B N 1
ATOM 2188 C CA . TYR B 2 77 ? 18.445 3.146 12.952 1.00 62.49 237 TYR B CA 1
ATOM 2189 C C . TYR B 2 77 ? 17.200 3.067 12.064 1.00 70.62 237 TYR B C 1
ATOM 2190 O O . TYR B 2 77 ? 16.318 2.240 12.300 1.00 73.16 237 TYR B O 1
ATOM 2199 N N . SER B 2 78 ? 17.131 3.919 11.043 1.00 77.66 238 SER B N 1
ATOM 2200 C CA . SER B 2 78 ? 15.992 3.924 10.126 1.00 84.81 238 SER B CA 1
ATOM 2201 C C . SER B 2 78 ? 16.268 4.805 8.908 1.00 88.20 238 SER B C 1
ATOM 2202 O O . SER B 2 78 ? 16.523 6.006 9.042 1.00 81.51 238 SER B O 1
ATOM 2205 N N . THR B 2 79 ? 16.214 4.195 7.724 1.00 92.41 239 THR B N 1
ATOM 2206 C CA . THR B 2 79 ? 16.468 4.891 6.462 1.00 91.62 239 THR B CA 1
ATOM 2207 C C . THR B 2 79 ? 17.794 5.647 6.495 1.00 88.12 239 THR B C 1
ATOM 2208 O O . THR B 2 79 ? 18.593 5.564 5.559 1.00 89.95 239 THR B O 1
ATOM 2212 N N . PRO B 2 117 ? 13.431 12.892 4.748 1.00 109.42 277 PRO B N 1
ATOM 2213 C CA . PRO B 2 117 ? 13.205 14.339 4.807 1.00 108.93 277 PRO B CA 1
ATOM 2214 C C . PRO B 2 117 ? 14.283 15.081 5.598 1.00 110.31 277 PRO B C 1
ATOM 2215 O O . PRO B 2 117 ? 14.781 16.118 5.162 1.00 112.33 277 PRO B O 1
ATOM 2219 N N . GLN B 2 118 ? 14.635 14.544 6.762 1.00 107.91 278 GLN B N 1
ATOM 2220 C CA . GLN B 2 118 ? 15.653 15.153 7.610 1.00 106.27 278 GLN B CA 1
ATOM 2221 C C . GLN B 2 118 ? 17.033 14.565 7.331 1.00 102.85 278 GLN B C 1
ATOM 2222 O O . GLN B 2 118 ? 18.033 15.284 7.290 1.00 103.01 278 GLN B O 1
ATOM 2228 N N . ILE B 2 119 ? 17.075 13.252 7.134 1.00 99.62 279 ILE B N 1
ATOM 2229 C CA . ILE B 2 119 ? 18.322 12.545 6.866 1.00 96.43 279 ILE B CA 1
ATOM 2230 C C . ILE B 2 119 ? 19.102 13.162 5.708 1.00 92.75 279 ILE B C 1
ATOM 2231 O O . ILE B 2 119 ? 20.332 13.120 5.684 1.00 92.95 279 ILE B O 1
ATOM 2236 N N . GLN B 2 120 ? 18.379 13.737 4.754 1.00 87.87 280 GLN B N 1
ATOM 2237 C CA . GLN B 2 120 ? 18.994 14.359 3.587 1.00 85.61 280 GLN B CA 1
ATOM 2238 C C . GLN B 2 120 ? 19.997 15.438 3.988 1.00 84.27 280 GLN B C 1
ATOM 2239 O O . GLN B 2 120 ? 21.056 15.582 3.363 1.00 75.41 280 GLN B O 1
ATOM 2245 N N . LYS B 2 121 ? 19.668 16.195 5.031 1.00 82.32 281 LYS B N 1
ATOM 2246 C CA . LYS B 2 121 ? 20.565 17.246 5.488 1.00 83.46 281 LYS B CA 1
ATOM 2247 C C . LYS B 2 121 ? 21.849 16.603 5.995 1.00 74.27 281 LYS B C 1
ATOM 2248 O O . LYS B 2 121 ? 22.922 17.205 5.941 1.00 70.81 281 LYS B O 1
ATOM 2254 N N . VAL B 2 122 ? 21.728 15.372 6.486 1.00 69.22 282 VAL B N 1
ATOM 2255 C CA . VAL B 2 122 ? 22.881 14.622 6.977 1.00 61.84 282 VAL B CA 1
ATOM 2256 C C . VAL B 2 122 ? 23.758 14.272 5.777 1.00 56.88 282 VAL B C 1
ATOM 2257 O O . VAL B 2 122 ? 24.966 14.521 5.775 1.00 47.38 282 VAL B O 1
ATOM 2261 N N . CYS B 2 123 ? 23.128 13.702 4.753 1.00 59.47 283 CYS B N 1
ATOM 2262 C CA . CYS B 2 123 ? 23.825 13.305 3.530 1.00 67.89 283 CYS B CA 1
ATOM 2263 C C . CYS B 2 123 ? 24.607 14.451 2.903 1.00 72.92 283 CYS B C 1
ATOM 2264 O O . CYS B 2 123 ? 25.496 14.220 2.084 1.00 79.82 283 CYS B O 1
ATOM 2267 N N . GLU B 2 124 ? 24.280 15.683 3.290 1.00 74.93 284 GLU B N 1
ATOM 2268 C CA . GLU B 2 124 ? 24.952 16.857 2.745 1.00 68.34 284 GLU B CA 1
ATOM 2269 C C . GLU B 2 124 ? 26.086 17.392 3.617 1.00 71.70 284 GLU B C 1
ATOM 2270 O O . GLU B 2 124 ? 27.144 17.778 3.107 1.00 67.71 284 GLU B O 1
ATOM 2276 N N . VAL B 2 125 ? 25.865 17.421 4.929 1.00 65.91 285 VAL B N 1
ATOM 2277 C CA . VAL B 2 125 ? 26.861 17.936 5.866 1.00 64.50 285 VAL B CA 1
ATOM 2278 C C . VAL B 2 125 ? 27.986 16.948 6.150 1.00 67.67 285 VAL B C 1
ATOM 2279 O O . VAL B 2 125 ? 29.136 17.338 6.379 1.00 63.55 285 VAL B O 1
ATOM 2283 N N . VAL B 2 126 ? 27.641 15.667 6.126 1.00 75.35 286 VAL B N 1
ATOM 2284 C CA . VAL B 2 126 ? 28.590 14.600 6.404 1.00 72.76 286 VAL B CA 1
ATOM 2285 C C . VAL B 2 126 ? 29.702 14.492 5.357 1.00 65.95 286 VAL B C 1
ATOM 2286 O O . VAL B 2 126 ? 29.493 14.771 4.175 1.00 74.04 286 VAL B O 1
ATOM 2290 N N . ASP B 2 127 ? 30.884 14.082 5.809 1.00 59.90 287 ASP B N 1
ATOM 2291 C CA . ASP B 2 127 ? 32.053 13.923 4.947 1.00 55.84 287 ASP B CA 1
ATOM 2292 C C . ASP B 2 127 ? 32.208 12.497 4.395 1.00 62.84 287 ASP B C 1
ATOM 2293 O O . ASP B 2 127 ? 32.885 12.292 3.385 1.00 62.65 287 ASP B O 1
ATOM 2298 N N . GLY B 2 128 ? 31.593 11.519 5.063 1.00 58.19 288 GLY B N 1
ATOM 2299 C CA . GLY B 2 128 ? 31.693 10.133 4.626 1.00 53.59 288 GLY B CA 1
ATOM 2300 C C . GLY B 2 128 ? 30.590 9.231 5.156 1.00 51.18 288 GLY B C 1
ATOM 2301 O O . GLY B 2 128 ? 29.883 9.590 6.102 1.00 52.86 288 GLY B O 1
ATOM 2302 N N . PHE B 2 129 ? 30.441 8.057 4.547 1.00 45.64 289 PHE B N 1
ATOM 2303 C CA . PHE B 2 129 ? 29.412 7.100 4.961 1.00 41.70 289 PHE B CA 1
ATOM 2304 C C . PHE B 2 129 ? 30.000 5.802 5.529 1.00 44.02 289 PHE B C 1
ATOM 2305 O O . PHE B 2 129 ? 31.092 5.385 5.136 1.00 47.74 289 PHE B O 1
ATOM 2313 N N . ILE B 2 130 ? 29.279 5.188 6.472 1.00 40.86 290 ILE B N 1
ATOM 2314 C CA . ILE B 2 130 ? 29.706 3.932 7.091 1.00 32.89 290 ILE B CA 1
ATOM 2315 C C . ILE B 2 130 ? 28.549 2.928 7.095 1.00 34.82 290 ILE B C 1
ATOM 2316 O O . ILE B 2 130 ? 27.568 3.114 7.801 1.00 36.42 290 ILE B O 1
ATOM 2321 N N . TYR B 2 131 ? 28.673 1.870 6.298 1.00 36.11 291 TYR B N 1
ATOM 2322 C CA . TYR B 2 131 ? 27.636 0.838 6.196 1.00 33.57 291 TYR B CA 1
ATOM 2323 C C . TYR B 2 131 ? 28.039 -0.408 6.993 1.00 34.81 291 TYR B C 1
ATOM 2324 O O . TYR B 2 131 ? 29.083 -1.012 6.744 1.00 35.40 291 TYR B O 1
ATOM 2333 N N . VAL B 2 132 ? 27.214 -0.780 7.965 1.00 29.97 292 VAL B N 1
ATOM 2334 C CA . VAL B 2 132 ? 27.510 -1.932 8.802 1.00 26.88 292 VAL B CA 1
ATOM 2335 C C . VAL B 2 132 ? 26.738 -3.135 8.296 1.00 36.73 292 VAL B C 1
ATOM 2336 O O . VAL B 2 132 ? 25.507 -3.190 8.398 1.00 40.13 292 VAL B O 1
ATOM 2340 N N . ALA B 2 133 ? 27.474 -4.099 7.753 1.00 30.62 293 ALA B N 1
ATOM 2341 C CA . ALA B 2 133 ? 26.868 -5.300 7.194 1.00 34.66 293 ALA B CA 1
ATOM 2342 C C . ALA B 2 133 ? 26.925 -6.501 8.123 1.00 29.61 293 ALA B C 1
ATOM 2343 O O . ALA B 2 133 ? 27.823 -6.613 8.973 1.00 29.13 293 ALA B O 1
ATOM 2345 N N . ASN B 2 134 ? 25.954 -7.397 7.952 1.00 29.95 294 ASN B N 1
ATOM 2346 C CA . ASN B 2 134 ? 25.900 -8.629 8.733 1.00 34.53 294 ASN B CA 1
ATOM 2347 C C . ASN B 2 134 ? 26.650 -9.689 7.924 1.00 35.33 294 ASN B C 1
ATOM 2348 O O . ASN B 2 134 ? 26.171 -10.148 6.890 1.00 32.30 294 ASN B O 1
ATOM 2353 N N . ALA B 2 135 ? 27.831 -10.063 8.397 1.00 30.79 295 ALA B N 1
ATOM 2354 C CA . ALA B 2 135 ? 28.661 -11.040 7.712 1.00 34.38 295 ALA B CA 1
ATOM 2355 C C . ALA B 2 135 ? 28.600 -12.436 8.330 1.00 46.50 295 ALA B C 1
ATOM 2356 O O . ALA B 2 135 ? 29.506 -13.245 8.111 1.00 41.76 295 ALA B O 1
ATOM 2358 N N . GLU B 2 136 ? 27.556 -12.728 9.099 1.00 36.72 296 GLU B N 1
ATOM 2359 C CA . GLU B 2 136 ? 27.446 -14.057 9.707 1.00 48.53 296 GLU B CA 1
ATOM 2360 C C . GLU B 2 136 ? 27.011 -15.047 8.625 1.00 44.76 296 GLU B C 1
ATOM 2361 O O . GLU B 2 136 ? 26.058 -14.798 7.882 1.00 44.69 296 GLU B O 1
ATOM 2367 N N . ALA B 2 137 ? 27.719 -16.169 8.539 1.00 38.97 297 ALA B N 1
ATOM 2368 C CA . ALA B 2 137 ? 27.450 -17.170 7.508 1.00 50.14 297 ALA B CA 1
ATOM 2369 C C . ALA B 2 137 ? 26.022 -17.712 7.437 1.00 60.15 297 ALA B C 1
ATOM 2370 O O . ALA B 2 137 ? 25.429 -17.770 6.357 1.00 55.86 297 ALA B O 1
ATOM 2372 N N . HIS B 2 138 ? 25.461 -18.092 8.578 1.00 58.01 298 HIS B N 1
ATOM 2373 C CA . HIS B 2 138 ? 24.110 -18.640 8.602 1.00 64.59 298 HIS B CA 1
ATOM 2374 C C . HIS B 2 138 ? 23.029 -17.688 8.096 1.00 65.23 298 HIS B C 1
ATOM 2375 O O . HIS B 2 138 ? 21.850 -18.035 8.112 1.00 74.36 298 HIS B O 1
ATOM 2382 N N . LYS B 2 139 ? 23.410 -16.496 7.650 1.00 61.71 299 LYS B N 1
ATOM 2383 C CA . LYS B 2 139 ? 22.415 -15.537 7.177 1.00 65.72 299 LYS B CA 1
ATOM 2384 C C . LYS B 2 139 ? 22.209 -15.566 5.664 1.00 65.92 299 LYS B C 1
ATOM 2385 O O . LYS B 2 139 ? 23.148 -15.787 4.900 1.00 67.98 299 LYS B O 1
ATOM 2391 N N . ARG B 2 140 ? 20.969 -15.341 5.243 1.00 60.54 300 ARG B N 1
ATOM 2392 C CA . ARG B 2 140 ? 20.626 -15.316 3.830 1.00 69.23 300 ARG B CA 1
ATOM 2393 C C . ARG B 2 140 ? 20.193 -13.891 3.523 1.00 64.06 300 ARG B C 1
ATOM 2394 O O . ARG B 2 140 ? 19.368 -13.320 4.233 1.00 66.95 300 ARG B O 1
ATOM 2402 N N . HIS B 2 141 ? 20.752 -13.325 2.461 1.00 55.93 301 HIS B N 1
ATOM 2403 C CA . HIS B 2 141 ? 20.490 -11.936 2.106 1.00 55.67 301 HIS B CA 1
ATOM 2404 C C . HIS B 2 141 ? 19.568 -11.673 0.930 1.00 56.60 301 HIS B C 1
ATOM 2405 O O . HIS B 2 141 ? 19.324 -12.538 0.088 1.00 65.38 301 HIS B O 1
ATOM 2412 N N . GLU B 2 142 ? 19.085 -10.437 0.887 1.00 56.57 302 GLU B N 1
ATOM 2413 C CA . GLU B 2 142 ? 18.234 -9.950 -0.182 1.00 55.31 302 GLU B CA 1
ATOM 2414 C C . GLU B 2 142 ? 19.108 -8.860 -0.790 1.00 57.08 302 GLU B C 1
ATOM 2415 O O . GLU B 2 142 ? 18.779 -7.673 -0.751 1.00 59.56 302 GLU B O 1
ATOM 2421 N N . TRP B 2 143 ? 20.247 -9.293 -1.325 1.00 58.04 303 TRP B N 1
ATOM 2422 C CA . TRP B 2 143 ? 21.235 -8.407 -1.923 1.00 58.91 303 TRP B CA 1
ATOM 2423 C C . TRP B 2 143 ? 20.665 -7.276 -2.765 1.00 62.11 303 TRP B C 1
ATOM 2424 O O . TRP B 2 143 ? 21.338 -6.266 -2.983 1.00 63.28 303 TRP B O 1
ATOM 2435 N N . GLN B 2 144 ? 19.433 -7.436 -3.239 1.00 62.84 304 GLN B N 1
ATOM 2436 C CA . GLN B 2 144 ? 18.815 -6.408 -4.068 1.00 68.20 304 GLN B CA 1
ATOM 2437 C C . GLN B 2 144 ? 18.453 -5.158 -3.262 1.00 65.84 304 GLN B C 1
ATOM 2438 O O . GLN B 2 144 ? 18.762 -4.033 -3.662 1.00 55.51 304 GLN B O 1
ATOM 2444 N N . ASP B 2 145 ? 17.806 -5.358 -2.121 1.00 63.74 305 ASP B N 1
ATOM 2445 C CA . ASP B 2 145 ? 17.406 -4.239 -1.279 1.00 66.53 305 ASP B CA 1
ATOM 2446 C C . ASP B 2 145 ? 18.616 -3.512 -0.708 1.00 64.87 305 ASP B C 1
ATOM 2447 O O . ASP B 2 145 ? 18.738 -2.283 -0.844 1.00 52.60 305 ASP B O 1
ATOM 2452 N N . GLU B 2 146 ? 19.507 -4.277 -0.075 1.00 57.08 306 GLU B N 1
ATOM 2453 C CA . GLU B 2 146 ? 20.710 -3.713 0.525 1.00 49.96 306 GLU B CA 1
ATOM 2454 C C . GLU B 2 146 ? 21.400 -2.780 -0.452 1.00 55.96 306 GLU B C 1
ATOM 2455 O O . GLU B 2 146 ? 21.784 -1.664 -0.093 1.00 61.39 306 GLU B O 1
ATOM 2461 N N . PHE B 2 147 ? 21.549 -3.226 -1.694 1.00 55.30 307 PHE B N 1
ATOM 2462 C CA . PHE B 2 147 ? 22.184 -2.387 -2.697 1.00 52.18 307 PHE B CA 1
ATOM 2463 C C . PHE B 2 147 ? 21.424 -1.069 -2.819 1.00 55.70 307 PHE B C 1
ATOM 2464 O O . PHE B 2 147 ? 22.007 0.003 -2.711 1.00 57.22 307 PHE B O 1
ATOM 2472 N N . SER B 2 148 ? 20.119 -1.154 -3.042 1.00 54.84 308 SER B N 1
ATOM 2473 C CA . SER B 2 148 ? 19.302 0.044 -3.186 1.00 75.37 308 SER B CA 1
ATOM 2474 C C . SER B 2 148 ? 19.425 0.957 -1.973 1.00 77.60 308 SER B C 1
ATOM 2475 O O . SER B 2 148 ? 19.687 2.152 -2.122 1.00 81.56 308 SER B O 1
ATOM 2478 N N . HIS B 2 149 ? 19.233 0.398 -0.779 1.00 72.62 309 HIS B N 1
ATOM 2479 C CA . HIS B 2 149 ? 19.347 1.177 0.453 1.00 67.40 309 HIS B CA 1
ATOM 2480 C C . HIS B 2 149 ? 20.586 2.052 0.362 1.00 63.64 309 HIS B C 1
ATOM 2481 O O . HIS B 2 149 ? 20.509 3.271 0.498 1.00 71.97 309 HIS B O 1
ATOM 2488 N N . ILE B 2 150 ? 21.731 1.427 0.114 1.00 61.46 310 ILE B N 1
ATOM 2489 C CA . ILE B 2 150 ? 22.970 2.175 0.012 1.00 60.51 310 ILE B CA 1
ATOM 2490 C C . ILE B 2 150 ? 22.864 3.190 -1.112 1.00 71.95 310 ILE B C 1
ATOM 2491 O O . ILE B 2 150 ? 23.216 4.355 -0.939 1.00 72.51 310 ILE B O 1
ATOM 2504 N N . ALA B 2 152 ? 20.366 4.795 -2.484 1.00 90.33 312 ALA B N 1
ATOM 2505 C CA . ALA B 2 152 ? 19.604 5.972 -2.102 1.00 91.17 312 ALA B CA 1
ATOM 2506 C C . ALA B 2 152 ? 20.454 6.878 -1.214 1.00 92.59 312 ALA B C 1
ATOM 2507 O O . ALA B 2 152 ? 20.819 7.989 -1.605 1.00 95.63 312 ALA B O 1
ATOM 2517 N N . THR B 2 154 ? 23.427 7.242 -0.626 1.00 89.71 314 THR B N 1
ATOM 2518 C CA . THR B 2 154 ? 24.619 7.844 -1.211 1.00 95.80 314 THR B CA 1
ATOM 2519 C C . THR B 2 154 ? 24.460 8.376 -2.635 1.00 98.37 314 THR B C 1
ATOM 2520 O O . THR B 2 154 ? 24.993 7.809 -3.589 1.00 106.35 314 THR B O 1
ATOM 2524 N N . ASP B 2 155 ? 23.735 9.479 -2.773 1.00 101.15 315 ASP B N 1
ATOM 2525 C CA . ASP B 2 155 ? 23.531 10.087 -4.080 1.00 103.18 315 ASP B CA 1
ATOM 2526 C C . ASP B 2 155 ? 24.394 11.342 -4.189 1.00 105.71 315 ASP B C 1
ATOM 2527 O O . ASP B 2 155 ? 24.487 12.127 -3.243 1.00 110.53 315 ASP B O 1
ATOM 2532 N N . PRO B 2 156 ? 25.045 11.544 -5.347 1.00 104.08 316 PRO B N 1
ATOM 2533 C CA . PRO B 2 156 ? 25.907 12.711 -5.579 1.00 99.99 316 PRO B CA 1
ATOM 2534 C C . PRO B 2 156 ? 25.148 14.037 -5.611 1.00 97.75 316 PRO B C 1
ATOM 2535 O O . PRO B 2 156 ? 25.752 15.105 -5.725 1.00 93.83 316 PRO B O 1
ATOM 2539 N N . ALA B 2 157 ? 23.823 13.956 -5.515 1.00 97.09 317 ALA B N 1
ATOM 2540 C CA . ALA B 2 157 ? 22.965 15.134 -5.518 1.00 98.35 317 ALA B CA 1
ATOM 2541 C C . ALA B 2 157 ? 23.045 15.826 -4.161 1.00 101.39 317 ALA B C 1
ATOM 2542 O O . ALA B 2 157 ? 22.745 17.016 -4.039 1.00 105.73 317 ALA B O 1
ATOM 2544 N N . PHE B 2 158 ? 23.449 15.071 -3.142 1.00 97.01 318 PHE B N 1
ATOM 2545 C CA . PHE B 2 158 ? 23.576 15.610 -1.795 1.00 89.86 318 PHE B CA 1
ATOM 2546 C C . PHE B 2 158 ? 25.025 15.988 -1.500 1.00 86.83 318 PHE B C 1
ATOM 2547 O O . PHE B 2 158 ? 25.307 16.679 -0.518 1.00 91.60 318 PHE B O 1
ATOM 2555 N N . GLY B 2 159 ? 25.943 15.536 -2.350 1.00 75.71 319 GLY B N 1
ATOM 2556 C CA . GLY B 2 159 ? 27.345 15.850 -2.139 1.00 59.97 319 GLY B CA 1
ATOM 2557 C C . GLY B 2 159 ? 28.277 15.255 -3.176 1.00 64.99 319 GLY B C 1
ATOM 2558 O O . GLY B 2 159 ? 27.846 14.554 -4.096 1.00 71.29 319 GLY B O 1
ATOM 2559 N N . SER B 2 160 ? 29.567 15.537 -3.020 1.00 70.05 320 SER B N 1
ATOM 2560 C CA . SER B 2 160 ? 30.593 15.047 -3.938 1.00 77.00 320 SER B CA 1
ATOM 2561 C C . SER B 2 160 ? 30.556 13.524 -4.062 1.00 84.65 320 SER B C 1
ATOM 2562 O O . SER B 2 160 ? 29.740 12.852 -3.421 1.00 93.76 320 SER B O 1
ATOM 2565 N N . SER B 2 161 ? 31.437 12.986 -4.898 1.00 82.26 321 SER B N 1
ATOM 2566 C CA . SER B 2 161 ? 31.519 11.547 -5.099 1.00 81.72 321 SER B CA 1
ATOM 2567 C C . SER B 2 161 ? 32.902 11.062 -4.702 1.00 79.86 321 SER B C 1
ATOM 2568 O O . SER B 2 161 ? 33.237 9.890 -4.868 1.00 84.40 321 SER B O 1
ATOM 2571 N N . GLY B 2 162 ? 33.705 11.984 -4.181 1.00 75.48 322 GLY B N 1
ATOM 2572 C CA . GLY B 2 162 ? 35.042 11.646 -3.736 1.00 70.34 322 GLY B CA 1
ATOM 2573 C C . GLY B 2 162 ? 34.950 11.279 -2.269 1.00 73.59 322 GLY B C 1
ATOM 2574 O O . GLY B 2 162 ? 35.952 10.956 -1.625 1.00 75.47 322 GLY B O 1
ATOM 2575 N N . ARG B 2 163 ? 33.729 11.341 -1.741 1.00 68.50 323 ARG B N 1
ATOM 2576 C CA . ARG B 2 163 ? 33.472 11.000 -0.346 1.00 67.03 323 ARG B CA 1
ATOM 2577 C C . ARG B 2 163 ? 33.502 9.481 -0.201 1.00 57.05 323 ARG B C 1
ATOM 2578 O O . ARG B 2 163 ? 32.719 8.767 -0.832 1.00 49.17 323 ARG B O 1
ATOM 2586 N N . PRO B 2 164 ? 34.411 8.973 0.643 1.00 52.92 324 PRO B N 1
ATOM 2587 C CA . PRO B 2 164 ? 34.605 7.545 0.917 1.00 42.48 324 PRO B CA 1
ATOM 2588 C C . PRO B 2 164 ? 33.409 6.828 1.528 1.00 39.75 324 PRO B C 1
ATOM 2589 O O . PRO B 2 164 ? 32.555 7.445 2.158 1.00 50.40 324 PRO B O 1
ATOM 2593 N N . LEU B 2 165 ? 33.353 5.518 1.310 1.00 50.30 325 LEU B N 1
ATOM 2594 C CA . LEU B 2 165 ? 32.297 4.658 1.848 1.00 43.78 325 LEU B CA 1
ATOM 2595 C C . LEU B 2 165 ? 33.014 3.512 2.552 1.00 46.81 325 LEU B C 1
ATOM 2596 O O . LEU B 2 165 ? 33.792 2.787 1.925 1.00 43.85 325 LEU B O 1
ATOM 2601 N N . LEU B 2 166 ? 32.782 3.364 3.854 1.00 37.03 326 LEU B N 1
ATOM 2602 C CA . LEU B 2 166 ? 33.423 2.287 4.599 1.00 32.43 326 LEU B CA 1
ATOM 2603 C C . LEU B 2 166 ? 32.378 1.223 4.902 1.00 38.49 326 LEU B C 1
ATOM 2604 O O . LEU B 2 166 ? 31.316 1.527 5.462 1.00 39.64 326 LEU B O 1
ATOM 2609 N N . VAL B 2 167 ? 32.664 -0.016 4.501 1.00 46.35 327 VAL B N 1
ATOM 2610 C CA . VAL B 2 167 ? 31.755 -1.134 4.758 1.00 36.05 327 VAL B CA 1
ATOM 2611 C C . VAL B 2 167 ? 32.344 -2.001 5.865 1.00 32.88 327 VAL B C 1
ATOM 2612 O O . VAL B 2 167 ? 33.450 -2.523 5.737 1.00 31.89 327 VAL B O 1
ATOM 2616 N N . LEU B 2 168 ? 31.613 -2.141 6.962 1.00 29.02 328 LEU B N 1
ATOM 2617 C CA . LEU B 2 168 ? 32.088 -2.977 8.044 1.00 29.18 328 LEU B CA 1
ATOM 2618 C C . LEU B 2 168 ? 31.359 -4.321 7.920 1.00 33.84 328 LEU B C 1
ATOM 2619 O O . LEU B 2 168 ? 30.126 -4.370 7.937 1.00 28.01 328 LEU B O 1
ATOM 2624 N N . SER B 2 169 ? 32.136 -5.389 7.729 1.00 29.93 329 SER B N 1
ATOM 2625 C CA . SER B 2 169 ? 31.623 -6.761 7.621 1.00 39.31 329 SER B CA 1
ATOM 2626 C C . SER B 2 169 ? 31.709 -7.216 9.053 1.00 32.01 329 SER B C 1
ATOM 2627 O O . SER B 2 169 ? 32.783 -7.595 9.528 1.00 30.49 329 SER B O 1
ATOM 2630 N N . CYS B 2 170 ? 30.575 -7.190 9.738 1.00 30.59 330 CYS B N 1
ATOM 2631 C CA . CYS B 2 170 ? 30.555 -7.493 11.169 1.00 32.82 330 CYS B CA 1
ATOM 2632 C C . CYS B 2 170 ? 29.891 -8.791 11.617 1.00 27.97 330 CYS B C 1
ATOM 2633 O O . CYS B 2 170 ? 28.953 -9.286 10.982 1.00 33.90 330 CYS B O 1
ATOM 2636 N N . ILE B 2 171 ? 30.390 -9.329 12.728 1.00 30.33 331 ILE B N 1
ATOM 2637 C CA . ILE B 2 171 ? 29.852 -10.545 13.353 1.00 36.48 331 ILE B CA 1
ATOM 2638 C C . ILE B 2 171 ? 29.823 -10.310 14.884 1.00 36.18 331 ILE B C 1
ATOM 2639 O O . ILE B 2 171 ? 30.542 -9.443 15.384 1.00 31.05 331 ILE B O 1
ATOM 2644 N N . SER B 2 172 ? 29.015 -11.081 15.617 1.00 41.51 332 SER B N 1
ATOM 2645 C CA . SER B 2 172 ? 28.905 -10.922 17.076 1.00 35.57 332 SER B CA 1
ATOM 2646 C C . SER B 2 172 ? 30.218 -11.133 17.832 1.00 41.57 332 SER B C 1
ATOM 2647 O O . SER B 2 172 ? 30.661 -10.255 18.591 1.00 41.38 332 SER B O 1
ATOM 2650 N N . GLN B 2 173 ? 30.834 -12.295 17.646 1.00 46.49 333 GLN B N 1
ATOM 2651 C CA . GLN B 2 173 ? 32.095 -12.576 18.323 1.00 47.66 333 GLN B CA 1
ATOM 2652 C C . GLN B 2 173 ? 32.984 -13.561 17.565 1.00 50.02 333 GLN B C 1
ATOM 2653 O O . GLN B 2 173 ? 32.517 -14.287 16.676 1.00 48.18 333 GLN B O 1
ATOM 2659 N N . GLY B 2 174 ? 34.264 -13.567 17.937 1.00 51.79 334 GLY B N 1
ATOM 2660 C CA . GLY B 2 174 ? 35.272 -14.407 17.308 1.00 59.59 334 GLY B CA 1
ATOM 2661 C C . GLY B 2 174 ? 35.029 -15.879 17.016 1.00 64.97 334 GLY B C 1
ATOM 2662 O O . GLY B 2 174 ? 35.803 -16.483 16.275 1.00 73.66 334 GLY B O 1
ATOM 2663 N N . ASP B 2 175 ? 33.985 -16.474 17.579 1.00 65.49 335 ASP B N 1
ATOM 2664 C CA . ASP B 2 175 ? 33.724 -17.887 17.330 1.00 64.41 335 ASP B CA 1
ATOM 2665 C C . ASP B 2 175 ? 32.501 -18.116 16.444 1.00 59.97 335 ASP B C 1
ATOM 2666 O O . ASP B 2 175 ? 31.921 -19.207 16.435 1.00 54.86 335 ASP B O 1
ATOM 2671 N N . VAL B 2 176 ? 32.114 -17.084 15.697 1.00 57.90 336 VAL B N 1
ATOM 2672 C CA . VAL B 2 176 ? 30.969 -17.184 14.793 1.00 56.11 336 VAL B CA 1
ATOM 2673 C C . VAL B 2 176 ? 31.460 -17.365 13.356 1.00 63.88 336 VAL B C 1
ATOM 2674 O O . VAL B 2 176 ? 32.477 -16.784 12.953 1.00 67.48 336 VAL B O 1
ATOM 2678 N N . LYS B 2 177 ? 30.731 -18.177 12.595 1.00 61.17 337 LYS B N 1
ATOM 2679 C CA . LYS B 2 177 ? 31.066 -18.472 11.204 1.00 54.43 337 LYS B CA 1
ATOM 2680 C C . LYS B 2 177 ? 30.830 -17.256 10.312 1.00 49.00 337 LYS B C 1
ATOM 2681 O O . LYS B 2 177 ? 29.700 -16.771 10.174 1.00 39.23 337 LYS B O 1
ATOM 2687 N N . ARG B 2 178 ? 31.902 -16.772 9.696 1.00 48.16 338 ARG B N 1
ATOM 2688 C CA . ARG B 2 178 ? 31.793 -15.606 8.832 1.00 49.58 338 ARG B CA 1
ATOM 2689 C C . ARG B 2 178 ? 32.012 -15.824 7.343 1.00 47.01 338 ARG B C 1
ATOM 2690 O O . ARG B 2 178 ? 32.856 -16.611 6.918 1.00 47.14 338 ARG B O 1
ATOM 2706 N N . PRO B 2 180 ? 33.407 -14.629 3.934 1.00 49.85 340 PRO B N 1
ATOM 2707 C CA . PRO B 2 180 ? 34.564 -13.839 3.486 1.00 47.11 340 PRO B CA 1
ATOM 2708 C C . PRO B 2 180 ? 34.206 -12.497 2.831 1.00 40.11 340 PRO B C 1
ATOM 2709 O O . PRO B 2 180 ? 33.212 -12.388 2.108 1.00 37.54 340 PRO B O 1
ATOM 2713 N N . CYS B 2 181 ? 35.027 -11.480 3.083 1.00 36.68 341 CYS B N 1
ATOM 2714 C CA . CYS B 2 181 ? 34.771 -10.143 2.559 1.00 40.55 341 CYS B CA 1
ATOM 2715 C C . CYS B 2 181 ? 34.698 -10.017 1.031 1.00 36.84 341 CYS B C 1
ATOM 2716 O O . CYS B 2 181 ? 34.005 -9.130 0.510 1.00 37.50 341 CYS B O 1
ATOM 2719 N N . PHE B 2 182 ? 35.390 -10.890 0.307 1.00 40.79 342 PHE B N 1
ATOM 2720 C CA . PHE B 2 182 ? 35.323 -10.834 -1.150 1.00 40.78 342 PHE B CA 1
ATOM 2721 C C . PHE B 2 182 ? 33.887 -11.065 -1.612 1.00 34.05 342 PHE B C 1
ATOM 2722 O O . PHE B 2 182 ? 33.347 -10.330 -2.440 1.00 35.40 342 PHE B O 1
ATOM 2730 N N . TYR B 2 183 ? 33.268 -12.106 -1.073 1.00 33.49 343 TYR B N 1
ATOM 2731 C CA . TYR B 2 183 ? 31.906 -12.434 -1.459 1.00 35.54 343 TYR B CA 1
ATOM 2732 C C . TYR B 2 183 ? 30.954 -11.255 -1.248 1.00 31.84 343 TYR B C 1
ATOM 2733 O O . TYR B 2 183 ? 30.049 -11.023 -2.055 1.00 38.12 343 TYR B O 1
ATOM 2742 N N . LEU B 2 184 ? 31.180 -10.502 -0.174 1.00 38.14 344 LEU B N 1
ATOM 2743 C CA . LEU B 2 184 ? 30.345 -9.350 0.165 1.00 34.60 344 LEU B CA 1
ATOM 2744 C C . LEU B 2 184 ? 30.483 -8.208 -0.843 1.00 39.57 344 LEU B C 1
ATOM 2745 O O . LEU B 2 184 ? 29.482 -7.653 -1.306 1.00 47.32 344 LEU B O 1
ATOM 2750 N N . ALA B 2 185 ? 31.718 -7.856 -1.188 1.00 40.06 345 ALA B N 1
ATOM 2751 C CA . ALA B 2 185 ? 31.943 -6.787 -2.158 1.00 38.16 345 ALA B CA 1
ATOM 2752 C C . ALA B 2 185 ? 31.332 -7.188 -3.492 1.00 38.28 345 ALA B C 1
ATOM 2753 O O . ALA B 2 185 ? 30.744 -6.361 -4.193 1.00 42.45 345 ALA B O 1
ATOM 2755 N N . HIS B 2 186 ? 31.459 -8.463 -3.842 1.00 44.85 346 HIS B N 1
ATOM 2756 C CA . HIS B 2 186 ? 30.906 -8.936 -5.104 1.00 44.37 346 HIS B CA 1
ATOM 2757 C C . HIS B 2 186 ? 29.386 -8.882 -5.133 1.00 37.81 346 HIS B C 1
ATOM 2758 O O . HIS B 2 186 ? 28.808 -8.355 -6.074 1.00 45.00 346 HIS B O 1
ATOM 2765 N N . GLU B 2 187 ? 28.732 -9.422 -4.111 1.00 39.72 347 GLU B N 1
ATOM 2766 C CA . GLU B 2 187 ? 27.265 -9.428 -4.095 1.00 42.18 347 GLU B CA 1
ATOM 2767 C C . GLU B 2 187 ? 26.614 -8.053 -3.953 1.00 42.96 347 GLU B C 1
ATOM 2768 O O . GLU B 2 187 ? 25.443 -7.893 -4.271 1.00 46.32 347 GLU B O 1
ATOM 2774 N N . LEU B 2 188 ? 27.361 -7.060 -3.480 1.00 41.83 348 LEU B N 1
ATOM 2775 C CA . LEU B 2 188 ? 26.800 -5.722 -3.323 1.00 44.33 348 LEU B CA 1
ATOM 2776 C C . LEU B 2 188 ? 27.112 -4.790 -4.489 1.00 52.76 348 LEU B C 1
ATOM 2777 O O . LEU B 2 188 ? 26.699 -3.631 -4.481 1.00 57.77 348 LEU B O 1
ATOM 2782 N N . HIS B 2 189 ? 27.837 -5.294 -5.487 1.00 49.06 349 HIS B N 1
ATOM 2783 C CA . HIS B 2 189 ? 28.188 -4.494 -6.660 1.00 45.79 349 HIS B CA 1
ATOM 2784 C C . HIS B 2 189 ? 28.610 -3.089 -6.246 1.00 49.59 349 HIS B C 1
ATOM 2785 O O . HIS B 2 189 ? 28.024 -2.098 -6.689 1.00 57.57 349 HIS B O 1
ATOM 2792 N N . LEU B 2 190 ? 29.633 -3.001 -5.408 1.00 45.72 350 LEU B N 1
ATOM 2793 C CA . LEU B 2 190 ? 30.091 -1.707 -4.924 1.00 51.79 350 LEU B CA 1
ATOM 2794 C C . LEU B 2 190 ? 30.601 -0.741 -6.006 1.00 54.41 350 LEU B C 1
ATOM 2795 O O . LEU B 2 190 ? 30.629 0.477 -5.789 1.00 56.86 350 LEU B O 1
ATOM 2800 N N . ASN B 2 191 ? 30.989 -1.256 -7.168 1.00 53.29 351 ASN B N 1
ATOM 2801 C CA . ASN B 2 191 ? 31.499 -0.361 -8.203 1.00 53.06 351 ASN B CA 1
ATOM 2802 C C . ASN B 2 191 ? 30.445 0.500 -8.884 1.00 50.00 351 ASN B C 1
ATOM 2803 O O . ASN B 2 191 ? 30.755 1.578 -9.391 1.00 48.42 351 ASN B O 1
ATOM 2808 N N . LEU B 2 192 ? 29.203 0.045 -8.887 1.00 50.72 352 LEU B N 1
ATOM 2809 C CA . LEU B 2 192 ? 28.141 0.826 -9.503 1.00 66.62 352 LEU B CA 1
ATOM 2810 C C . LEU B 2 192 ? 27.889 2.160 -8.781 1.00 77.26 352 LEU B C 1
ATOM 2811 O O . LEU B 2 192 ? 27.446 3.129 -9.399 1.00 87.39 352 LEU B O 1
ATOM 2816 N N . LEU B 2 193 ? 28.191 2.213 -7.484 1.00 81.56 353 LEU B N 1
ATOM 2817 C CA . LEU B 2 193 ? 27.968 3.417 -6.674 1.00 78.95 353 LEU B CA 1
ATOM 2818 C C . LEU B 2 193 ? 28.905 4.600 -6.950 1.00 78.12 353 LEU B C 1
ATOM 2819 O O . LEU B 2 193 ? 28.614 5.730 -6.559 1.00 80.76 353 LEU B O 1
ATOM 2824 N N . ASN B 2 194 ? 30.030 4.335 -7.605 1.00 74.87 354 ASN B N 1
ATOM 2825 C CA . ASN B 2 194 ? 30.999 5.371 -7.961 1.00 78.31 354 ASN B CA 1
ATOM 2826 C C . ASN B 2 194 ? 31.760 6.051 -6.831 1.00 75.62 354 ASN B C 1
ATOM 2827 O O . ASN B 2 194 ? 32.535 6.979 -7.075 1.00 84.12 354 ASN B O 1
ATOM 2832 N N . HIS B 2 195 ? 31.551 5.599 -5.601 1.00 68.59 355 HIS B N 1
ATOM 2833 C CA . HIS B 2 195 ? 32.255 6.178 -4.459 1.00 56.61 355 HIS B CA 1
ATOM 2834 C C . HIS B 2 195 ? 33.452 5.300 -4.090 1.00 53.71 355 HIS B C 1
ATOM 2835 O O . HIS B 2 195 ? 33.335 4.073 -4.047 1.00 56.88 355 HIS B O 1
ATOM 2842 N N . PRO B 2 196 ? 34.623 5.907 -3.838 1.00 49.71 356 PRO B N 1
ATOM 2843 C CA . PRO B 2 196 ? 35.763 5.058 -3.465 1.00 45.04 356 PRO B CA 1
ATOM 2844 C C . PRO B 2 196 ? 35.348 4.276 -2.206 1.00 57.57 356 PRO B C 1
ATOM 2845 O O . PRO B 2 196 ? 34.696 4.840 -1.312 1.00 48.05 356 PRO B O 1
ATOM 2849 N N . TRP B 2 197 ? 35.721 2.997 -2.128 1.00 50.03 357 TRP B N 1
ATOM 2850 C CA . TRP B 2 197 ? 35.315 2.173 -0.996 1.00 29.30 357 TRP B CA 1
ATOM 2851 C C . TRP B 2 197 ? 36.345 1.260 -0.352 1.00 42.76 357 TRP B C 1
ATOM 2852 O O . TRP B 2 197 ? 37.463 1.113 -0.831 1.00 43.48 357 TRP B O 1
ATOM 2863 N N . LEU B 2 198 ? 35.943 0.649 0.758 1.00 38.86 358 LEU B N 1
ATOM 2864 C CA . LEU B 2 198 ? 36.787 -0.301 1.469 1.00 42.78 358 LEU B CA 1
ATOM 2865 C C . LEU B 2 198 ? 35.938 -1.220 2.349 1.00 42.22 358 LEU B C 1
ATOM 2866 O O . LEU B 2 198 ? 35.000 -0.767 3.001 1.00 42.01 358 LEU B O 1
ATOM 2871 N N . VAL B 2 199 ? 36.249 -2.516 2.341 1.00 39.81 359 VAL B N 1
ATOM 2872 C CA . VAL B 2 199 ? 35.530 -3.461 3.179 1.00 34.02 359 VAL B CA 1
ATOM 2873 C C . VAL B 2 199 ? 36.517 -3.931 4.233 1.00 34.36 359 VAL B C 1
ATOM 2874 O O . VAL B 2 199 ? 37.616 -4.356 3.899 1.00 38.58 359 VAL B O 1
ATOM 2878 N N . GLN B 2 200 ? 36.115 -3.840 5.502 1.00 28.17 360 GLN B N 1
ATOM 2879 C CA . GLN B 2 200 ? 36.962 -4.225 6.630 1.00 37.66 360 GLN B CA 1
ATOM 2880 C C . GLN B 2 200 ? 36.211 -5.165 7.589 1.00 31.35 360 GLN B C 1
ATOM 2881 O O . GLN B 2 200 ? 35.055 -4.908 7.928 1.00 39.91 360 GLN B O 1
ATOM 2887 N N . ASP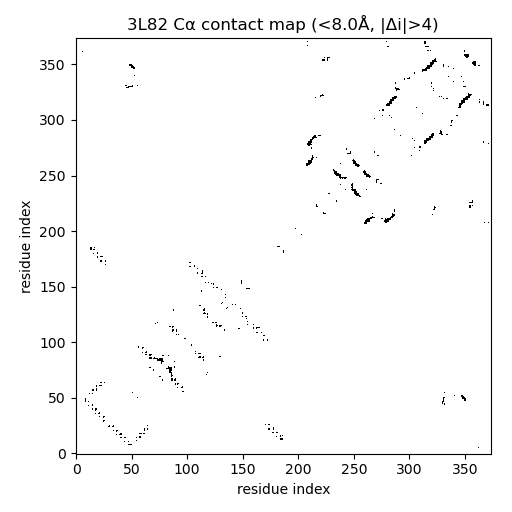 B 2 201 ? 36.861 -6.256 8.002 1.00 34.50 361 ASP B N 1
ATOM 2888 C CA . ASP B 2 201 ? 36.249 -7.225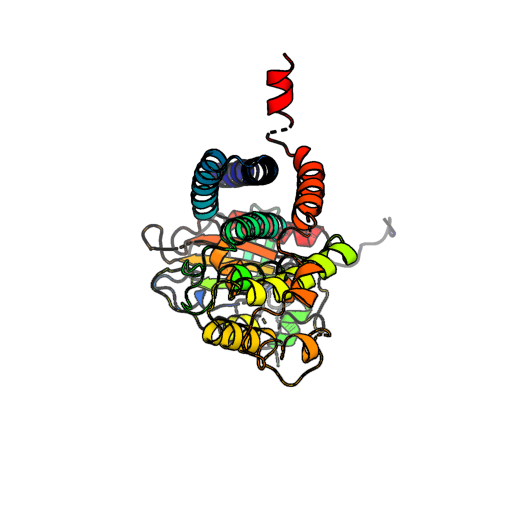 8.918 1.00 28.25 361 ASP B CA 1
ATOM 2889 C C . ASP B 2 201 ? 36.198 -6.670 10.336 1.00 37.57 361 ASP B C 1
ATOM 2890 O O . ASP B 2 201 ? 37.189 -6.127 10.829 1.00 38.31 361 ASP B O 1
ATOM 2895 N N . THR B 2 202 ? 35.048 -6.824 10.994 1.00 35.18 362 THR B N 1
ATOM 2896 C CA . THR B 2 202 ? 34.869 -6.324 12.354 1.00 32.82 362 THR B CA 1
ATOM 2897 C C . THR B 2 202 ? 34.189 -7.329 13.297 1.00 23.92 362 THR B C 1
ATOM 2898 O O . THR B 2 202 ? 33.437 -8.196 12.860 1.00 39.23 362 THR B O 1
ATOM 2902 N N . GLU B 2 203 ? 34.469 -7.185 14.590 1.00 33.39 363 GLU B N 1
ATOM 2903 C CA . GLU B 2 203 ? 33.888 -8.011 15.656 1.00 36.26 363 GLU B CA 1
ATOM 2904 C C . GLU B 2 203 ? 33.202 -7.082 16.667 1.00 36.23 363 GLU B C 1
ATOM 2905 O O . GLU B 2 203 ? 33.839 -6.201 17.234 1.00 39.72 363 GLU B O 1
ATOM 2911 N N . ALA B 2 204 ? 31.909 -7.285 16.895 1.00 33.96 364 ALA B N 1
ATOM 2912 C CA . ALA B 2 204 ? 31.154 -6.436 17.812 1.00 34.14 364 ALA B CA 1
ATOM 2913 C C . ALA B 2 204 ? 31.613 -6.451 19.280 1.00 46.47 364 ALA B C 1
ATOM 2914 O O . ALA B 2 204 ? 31.644 -5.407 19.924 1.00 50.58 364 ALA B O 1
ATOM 2916 N N . GLU B 2 205 ? 31.990 -7.617 19.801 1.00 48.17 365 GLU B N 1
ATOM 2917 C CA . GLU B 2 205 ? 32.398 -7.725 21.203 1.00 54.13 365 GLU B CA 1
ATOM 2918 C C . GLU B 2 205 ? 33.768 -7.154 21.579 1.00 54.78 365 GLU B C 1
ATOM 2919 O O . GLU B 2 205 ? 33.917 -6.542 22.640 1.00 49.75 365 GLU B O 1
ATOM 2925 N N . THR B 2 206 ? 34.764 -7.357 20.723 1.00 50.15 366 THR B N 1
ATOM 2926 C CA . THR B 2 206 ? 36.111 -6.860 20.990 1.00 49.71 366 THR B CA 1
ATOM 2927 C C . THR B 2 206 ? 36.486 -5.637 20.147 1.00 44.93 366 THR B C 1
ATOM 2928 O O . THR B 2 206 ? 37.501 -4.992 20.399 1.00 49.20 366 THR B O 1
ATOM 2932 N N . LEU B 2 207 ? 35.670 -5.329 19.143 1.00 51.14 367 LEU B N 1
ATOM 2933 C CA . LEU B 2 207 ? 35.907 -4.191 18.256 1.00 48.49 367 LEU B CA 1
ATOM 2934 C C . LEU B 2 207 ? 37.138 -4.379 17.375 1.00 51.55 367 LEU B C 1
ATOM 2935 O O . LEU B 2 207 ? 37.730 -3.404 16.903 1.00 53.56 367 LEU B O 1
ATOM 2940 N N . THR B 2 208 ? 37.527 -5.629 17.152 1.00 47.92 368 THR B N 1
ATOM 2941 C CA . THR B 2 208 ? 38.688 -5.911 16.315 1.00 46.96 368 THR B CA 1
ATOM 2942 C C . THR B 2 208 ? 38.388 -5.439 14.901 1.00 40.74 368 THR B C 1
ATOM 2943 O O . THR B 2 208 ? 37.307 -5.689 14.364 1.00 44.99 368 THR B O 1
ATOM 2947 N N . GLY B 2 209 ? 39.340 -4.733 14.307 1.00 39.70 369 GLY B N 1
ATOM 2948 C CA . GLY B 2 209 ? 39.143 -4.229 12.966 1.00 32.75 369 GLY B CA 1
ATOM 2949 C C . GLY B 2 209 ? 38.552 -2.827 12.890 1.00 38.02 369 GLY B C 1
ATOM 2950 O O . GLY B 2 209 ? 38.737 -2.140 11.881 1.00 33.94 369 GLY B O 1
ATOM 2951 N N . PHE B 2 210 ? 37.845 -2.395 13.933 1.00 32.18 370 PHE B N 1
ATOM 2952 C CA . PHE B 2 210 ? 37.231 -1.067 13.925 1.00 45.47 370 PHE B CA 1
ATOM 2953 C C . PHE B 2 210 ? 38.244 0.056 13.722 1.00 46.86 370 PHE B C 1
ATOM 2954 O O . PHE B 2 210 ? 38.027 0.948 12.900 1.00 47.55 370 PHE B O 1
ATOM 2962 N N . LEU B 2 211 ? 39.348 0.007 14.463 1.00 49.82 371 LEU B N 1
ATOM 2963 C CA . LEU B 2 211 ? 40.398 1.017 14.350 1.00 52.64 371 LEU B CA 1
ATOM 2964 C C . LEU B 2 211 ? 40.950 1.146 12.936 1.00 49.55 371 LEU B C 1
ATOM 2965 O O . LEU B 2 211 ? 40.904 2.229 12.347 1.00 56.47 371 LEU B O 1
ATOM 2970 N N . ASN B 2 212 ? 41.472 0.045 12.394 1.00 50.76 372 ASN B N 1
ATOM 2971 C CA . ASN B 2 212 ? 42.048 0.051 11.046 1.00 45.65 372 ASN B CA 1
ATOM 2972 C C . ASN B 2 212 ? 41.075 0.602 10.017 1.00 36.37 372 ASN B C 1
ATOM 2973 O O . ASN B 2 212 ? 41.482 1.231 9.045 1.00 47.17 372 ASN B O 1
ATOM 2978 N N . GLY B 2 213 ? 39.786 0.363 10.222 1.00 41.22 373 GLY B N 1
ATOM 2979 C CA . GLY B 2 213 ? 38.805 0.875 9.285 1.00 37.87 373 GLY B CA 1
ATOM 2980 C C . GLY B 2 213 ? 38.644 2.385 9.423 1.00 44.22 373 GLY B C 1
ATOM 2981 O O . GLY B 2 213 ? 38.676 3.107 8.432 1.00 43.96 373 GLY B O 1
ATOM 2982 N N . ILE B 2 214 ? 38.458 2.861 10.653 1.00 48.42 374 ILE B N 1
ATOM 2983 C CA . ILE B 2 214 ? 38.299 4.290 10.911 1.00 53.71 374 ILE B CA 1
ATOM 2984 C C . ILE B 2 214 ? 39.506 5.062 10.379 1.00 47.79 374 ILE B C 1
ATOM 2985 O O . ILE B 2 214 ? 39.347 6.082 9.706 1.00 53.06 374 ILE B O 1
ATOM 2990 N N . GLU B 2 215 ? 40.702 4.559 10.688 1.00 44.00 375 GLU B N 1
ATOM 2991 C CA . GLU B 2 215 ? 41.962 5.155 10.244 1.00 56.94 375 GLU B CA 1
ATOM 2992 C C . GLU B 2 215 ? 42.014 5.369 8.732 1.00 57.58 375 GLU B C 1
ATOM 2993 O O . GLU B 2 215 ? 42.580 6.353 8.262 1.00 66.10 375 GLU B O 1
ATOM 2999 N N . TRP B 2 216 ? 41.428 4.443 7.977 1.00 60.75 376 TRP B N 1
ATOM 3000 C CA . TRP B 2 216 ? 41.414 4.528 6.520 1.00 48.67 376 TRP B CA 1
ATOM 3001 C C . TRP B 2 216 ? 40.535 5.649 5.995 1.00 41.12 376 TRP B C 1
ATOM 3002 O O . TRP B 2 216 ? 40.967 6.439 5.154 1.00 54.23 376 TRP B O 1
ATOM 3013 N N . ILE B 2 217 ? 39.297 5.711 6.474 1.00 45.04 377 ILE B N 1
ATOM 3014 C CA . ILE B 2 217 ? 38.367 6.732 6.003 1.00 41.66 377 ILE B CA 1
ATOM 3015 C C . ILE B 2 217 ? 38.779 8.141 6.458 1.00 41.36 377 ILE B C 1
ATOM 3016 O O . ILE B 2 217 ? 38.330 9.132 5.888 1.00 47.56 377 ILE B O 1
ATOM 3021 N N . LEU B 2 218 ? 39.632 8.232 7.475 1.00 39.65 378 LEU B N 1
ATOM 3022 C CA . LEU B 2 218 ? 40.096 9.541 7.943 1.00 57.77 378 LEU B CA 1
ATOM 3023 C C . LEU B 2 218 ? 41.133 10.123 6.981 1.00 64.92 378 LEU B C 1
ATOM 3024 O O . LEU B 2 218 ? 41.457 11.306 7.056 1.00 68.92 378 LEU B O 1
ATOM 3029 N N . GLU B 2 219 ? 41.645 9.287 6.079 1.00 68.19 379 GLU B N 1
ATOM 3030 C CA . GLU B 2 219 ? 42.641 9.726 5.109 1.00 67.08 379 GLU B CA 1
ATOM 3031 C C . GLU B 2 219 ? 42.007 10.185 3.807 1.00 68.12 379 GLU B C 1
ATOM 3032 O O . GLU B 2 219 ? 42.517 11.082 3.140 1.00 68.62 379 GLU B O 1
ATOM 3038 N N . GLU B 2 220 ? 40.892 9.569 3.438 1.00 71.95 380 GLU B N 1
ATOM 3039 C CA . GLU B 2 220 ? 40.201 9.958 2.218 1.00 76.82 380 GLU B CA 1
ATOM 3040 C C . GLU B 2 220 ? 39.564 11.313 2.497 1.00 83.69 380 GLU B C 1
ATOM 3041 O O . GLU B 2 220 ? 38.965 11.935 1.616 1.00 80.58 380 GLU B O 1
ATOM 3047 N N . VAL B 2 221 ? 39.708 11.750 3.746 1.00 88.91 381 VAL B N 1
ATOM 3048 C CA . VAL B 2 221 ? 39.191 13.030 4.209 1.00 91.61 381 VAL B CA 1
ATOM 3049 C C . VAL B 2 221 ? 40.279 14.093 4.047 1.00 94.87 381 VAL B C 1
ATOM 3050 O O . VAL B 2 221 ? 40.005 15.217 3.624 1.00 99.28 381 VAL B O 1
ATOM 3054 N N . GLU B 2 222 ? 41.513 13.733 4.389 1.00 97.77 382 GLU B N 1
ATOM 3055 C CA . GLU B 2 222 ? 42.645 14.644 4.249 1.00 96.45 382 GLU B CA 1
ATOM 3056 C C . GLU B 2 222 ? 43.081 14.658 2.786 1.00 97.54 382 GLU B C 1
ATOM 3057 O O . GLU B 2 222 ? 44.065 15.300 2.417 1.00 97.80 382 GLU B O 1
ATOM 3063 N N . SER B 2 223 ? 42.337 13.925 1.963 1.00 100.15 383 SER B N 1
ATOM 3064 C CA . SER B 2 223 ? 42.594 13.848 0.533 1.00 101.68 383 SER B CA 1
ATOM 3065 C C . SER B 2 223 ? 41.746 14.935 -0.109 1.00 102.02 383 SER B C 1
ATOM 3066 O O . SER B 2 223 ? 41.862 15.215 -1.300 1.00 104.78 383 SER B O 1
ATOM 3069 N N . LYS B 2 224 ? 40.886 15.538 0.706 1.00 103.68 384 LYS B N 1
ATOM 3070 C CA . LYS B 2 224 ? 40.004 16.610 0.263 1.00 106.87 384 LYS B CA 1
ATOM 3071 C C . LYS B 2 224 ? 40.522 17.943 0.794 1.00 106.01 384 LYS B C 1
ATOM 3072 O O . LYS B 2 224 ? 41.488 17.925 1.588 1.00 99.32 384 LYS B O 1
#

Sequence (374 aa):
AGLVAEAEAVAAGWLDFLCLSLCRAFRDGRSEDFRRTRNSAEAIIHGLSSLTACQLRTIYICQFLTRIAAGKTLDAQFENDERITPLESALIWGSIEKEHDKLHEEIQNLIKIQAIAVCENGNFKEAEEVFERIFGDPNSHPFKSKLLIISQKDTFHSFFQHFSYNHEKIKSYVNYVLSEKSSTFLKAAAKVVESVTSFLHSLIIQNEPRFAFGPGLEELNTSLVLSLSSEELCPTAGLPQRQIDGIGSGVNFQLNNQHKFNILILYSTPQIQKVCEVVDGFIYVANAEAHKRHEWQDEFSHIATDPAFGSSGRPLLVLSCISQGDVKRPCFYLAHELHLNLLNHPWLVQDTEAETLTGFLNGIEWILEEVESK

GO terms:
  GO:0005515 protein binding (F, IPI)
  GO:0000781 chromosome, telomeric region (C, IDA)
  GO:0005730 nucleolus (C, IDA)
  GO:0008017 microtubule binding (F, IDA)
  GO:0005634 nucleus (C, IDA)
  GO:0005819 spindle (C, IDA)
  GO:0042162 telomeric repeat DNA binding (F, IDA)
  GO:0042802 identical protein binding (F, IPI)
  GO:0003691 double-stranded telomeric DNA binding (F, IDA)
  GO:0005634 nucleus (C, EXP)
  GO:0042803 protein homodimerization activity (F, IPI)
  GO:0005654 nucleoplasm (C, TAS)
  GO:0098505 G-rich strand telomeric DNA binding (F, IDA)
  GO:0003720 telomerase activity (F, IDA)
  GO:0008301 DNA binding, bending (F, IDA)
  GO:0000783 nuclear telomere cap complex (C, IDA)
  GO:0070187 shelterin complex (C, IDA)
  GO:1905839 negative regulation of telomeric D-loop disassembly (P, IDA)
  GO:0007004 telomere maintenance via telomerase (P, IDA)
  GO:0008156 negative regulation of DNA replication (P, IDA)